Protein AF-A0A962YTR3-F1 (afdb_monomer_lite)

pLDDT: mean 77.52, std 16.04, range [32.72, 98.69]

Foldseek 3Di:
DDDDDDPPPCVLVVVLVVLLVVLLVQLCCVLQAAFPPDDDDPDADEAEDQQPDQLNVLLLVVLLQSLLSNLLSCLSVVHDLVVQLVVQLVVLVVSLVNQVPGHHHHRYPNSSVSSSNSSNNSNVVNVCVHDDVVVVSCVVVVVVVVCLLPPDLVVLLVLLVVLLVVLLVLLLVLLQQQFFDDDAFWKFWAFAKFDFDFFKKKFQAAPDQQAGFAFWKFWKWKFLADDDLVVLLVSLPDAQAQPDDLDPVGTLFIFGLQDPDDQKTATSNPNGQIWGWDPWDWAQDPPRITTGTHSGDTMTIRGRDPSPGHMQKMKIKIKTAGADYQGQWRFRIADDNFSWGWTCHHRRFSWIWTFHAGPNDTDIKTFPDHDDHRDIKMWMWMDNNAKIWIDISSHTRTMAGDPPRKDQPWKDFAVHTDDGGIDNPPVVVVSLQVWTKIKTKTFGADADQAWTWPTWMFGDDPNDGDGTAWTWTDHRQKIKIWHHGSLVVVSFATDIQIQPRLNPPRDGRHIWMWMWTDSRFFIWIQTPNRIGTRRFAASLQSCVSSDHCVRDDPVVSVVSSLVSLLVSLQSSLLSQPDPVSLVVSLVSVVVSLVVCVVVRSHGNHDPVSVVSNVVSNVVSNVVSVVSSVCVVVVNPPPCPDD

Sequence (642 aa):
MTLPAEEVDKSPARIGVGFLGLSLTAILFLTMMPVPEWQWQPEKRFDSCILCTRGAVPDFLENILLFLPLGAALAVRRYRLWSSILFGGLLSLAIEIAQFVVPGRDPSLQDIICNTLGAFIGFGIAHSFLGPPLAQVLGWCCEIWEQWKRPHAILANVLVCVSLLVTTGVFTLTGWLLQPALPPGPYLFAGQELDEGSTPLRIGANGDQDGFFKGVIDEVRIYSRALIPQEILADMTRPVGNGSPSFAPDLVAAYGFDEGGGNQVLDASGHGNSGLLEGAERVAGRFGKALKFDGQGAQVILPQIPALNLRSGFTLEAWIRPEPSASSWPAVIQKERDLYFLYAGADGALVPRGGGTFGGANEGVDAPEPLAYGSWNHLAASYDGSALRMYVNGRLVAHLVRWFQGRIDRMSVDNIQVRPGLIDTRWLTEVLKTGGTIRLSGTAGPTMGDKGPLLDIRNIRNGCADQDIVLLTAHRNDLVLQSFTVASALGLPSPEVRFHGALKGINAGSPLTIALSGMAGARSINVNGATYREPGFSLGRGWSVLVYSQYLPEWLGECLDLAWLVAWTFPVGFWARTRRVLLGAAVLLGGVIWWLPAVGMFAPPPPIQWVAAMLGLVMGIGVRCWMVESIAKGNPVGVVAC

Radius of gyration: 34.06 Å; chains: 1; bounding box: 89×62×96 Å

Secondary structure (DSSP, 8-state):
-PPPP-----HHHHHHHHHHHHHHHHHHHHHHSPPTT----S----B--SS-STTHHHHHHHHHHHHHHHHHHHHHTT--HHHHHHHHHHHHHHHHHHHTTSTT---BHHHHHHHHHHHHHHHHHHHTTTSTTHHHHHHHHHHHHHHHHS--HHHHHHHHHHHHHHHHHHHHHHHHHTSB---SS-EEE----PPP--SPEEES--SSTT---EEEEEEEEEESSPPPHHHHHHHTTS--STTS-TT-TTEEEEE----SSSSEE--TTSS---EEEESPEEEE-SSSEEEEEESSS-EEEE---GGG---S-EEEEEEEEE-----SS-EEEEETTTTEEEES-BTTB---EEEEEETTEEEEEE-SSPPPTTS-EEEEEEE-SSEEEEEETTEEEEEEE-SSSSEEEEEEETTEEE-SEEE-HHHHHHHHHHT--EEEEEEPPP--SS-EEEEEEEEEETTEEEEEEEEEEEETTEEEEEE-BHHHHTT---PPEEETTTTTT--TTSEEEEEEE-TTSSEEEEETTEEEEE----GGGGGGGSS-GGGS-HHHHHHHHHHHHHHHHHHHHHH--SHHHHHHHHHHHHHHHHHHHHTTSSPPPPHHHHHHHHHHHHHHHHHHHHHHHHHHTT--SS-S--

Structure (mmCIF, N/CA/C/O backbone):
data_AF-A0A962YTR3-F1
#
_entry.id   AF-A0A962YTR3-F1
#
loop_
_atom_site.group_PDB
_atom_site.id
_atom_site.type_symbol
_atom_site.label_atom_id
_atom_site.label_alt_id
_atom_site.label_comp_id
_atom_site.label_asym_id
_atom_site.label_entity_id
_atom_site.label_seq_id
_atom_site.pdbx_PDB_ins_code
_atom_site.Cartn_x
_atom_site.Cartn_y
_atom_site.Cartn_z
_atom_site.occupancy
_atom_site.B_iso_or_equiv
_atom_site.auth_seq_id
_atom_site.auth_comp_id
_atom_site.auth_asym_id
_atom_site.auth_atom_id
_atom_site.pdbx_PDB_model_num
ATOM 1 N N . MET A 1 1 ? -51.900 -37.167 48.003 1.00 37.81 1 MET A N 1
ATOM 2 C CA . MET A 1 1 ? -51.855 -36.389 46.748 1.00 37.81 1 MET A CA 1
ATOM 3 C C . MET A 1 1 ? -50.405 -36.271 46.328 1.00 37.81 1 MET A C 1
ATOM 5 O O . MET A 1 1 ? -49.629 -35.673 47.058 1.00 37.81 1 MET A O 1
ATOM 9 N N . THR A 1 2 ? -50.030 -36.892 45.215 1.00 35.69 2 THR A N 1
ATOM 10 C CA . THR A 1 2 ? -48.729 -36.674 44.573 1.00 35.69 2 THR A CA 1
ATOM 11 C C . THR A 1 2 ? -48.746 -35.308 43.899 1.00 35.69 2 THR A C 1
ATOM 13 O O . THR A 1 2 ? -49.581 -35.077 43.025 1.00 35.69 2 THR A O 1
ATOM 16 N N . LEU A 1 3 ? -47.854 -34.405 44.309 1.00 33.97 3 LEU A N 1
ATOM 17 C CA . LEU A 1 3 ? -47.589 -33.188 43.542 1.00 33.97 3 LEU A CA 1
ATOM 18 C C . LEU A 1 3 ? -46.999 -33.588 42.175 1.00 33.97 3 LEU A C 1
ATOM 20 O O . LEU A 1 3 ? -46.247 -34.566 42.119 1.00 33.97 3 LEU A O 1
ATOM 24 N N . PRO A 1 4 ? -47.347 -32.894 41.077 1.00 41.88 4 PRO A N 1
ATOM 25 C CA . PRO A 1 4 ? -46.744 -33.169 39.781 1.00 41.88 4 PRO A CA 1
ATOM 26 C C . PRO A 1 4 ? -45.244 -32.859 39.821 1.00 41.88 4 PRO A C 1
ATOM 28 O O . PRO A 1 4 ? -44.805 -31.951 40.528 1.00 41.88 4 PRO A O 1
ATOM 31 N N . ALA A 1 5 ? -44.470 -33.641 39.067 1.00 39.44 5 ALA A N 1
ATOM 32 C CA . ALA A 1 5 ? -43.031 -33.454 38.942 1.00 39.44 5 ALA A CA 1
ATOM 33 C C . ALA A 1 5 ? -42.696 -32.051 38.415 1.00 39.44 5 ALA A C 1
ATOM 35 O O . ALA A 1 5 ? -43.453 -31.475 37.632 1.00 39.44 5 ALA A O 1
ATOM 36 N N . GLU A 1 6 ? -41.549 -31.541 38.855 1.00 40.09 6 GLU A N 1
ATOM 37 C CA . GLU A 1 6 ? -41.037 -30.203 38.571 1.00 40.09 6 GLU A CA 1
ATOM 38 C C . GLU A 1 6 ? -41.207 -29.795 37.098 1.00 40.09 6 GLU A C 1
ATOM 40 O O . GLU A 1 6 ? -40.679 -30.440 36.185 1.00 40.09 6 GLU A O 1
ATOM 45 N N . GLU A 1 7 ? -41.816 -28.627 36.867 1.00 40.38 7 GLU A N 1
ATOM 46 C CA . GLU A 1 7 ? -41.369 -27.786 35.758 1.00 40.38 7 GLU A CA 1
ATOM 47 C C . GLU A 1 7 ? -39.930 -27.357 36.065 1.00 40.38 7 GLU A C 1
ATOM 49 O O . GLU A 1 7 ? -39.684 -26.289 36.621 1.00 40.38 7 GLU A O 1
ATOM 54 N N . VAL A 1 8 ? -38.970 -28.225 35.727 1.00 43.88 8 VAL A N 1
ATOM 55 C CA . VAL A 1 8 ? -37.540 -27.905 35.752 1.00 43.88 8 VAL A CA 1
ATOM 56 C C . VAL A 1 8 ? -37.364 -26.614 34.969 1.00 43.88 8 VAL A C 1
ATOM 58 O O . VAL A 1 8 ? -37.643 -26.598 33.766 1.00 43.88 8 VAL A O 1
ATOM 61 N N . ASP A 1 9 ? -36.932 -25.544 35.641 1.00 44.84 9 ASP A N 1
ATOM 62 C CA . ASP A 1 9 ? -36.831 -24.229 35.020 1.00 44.84 9 ASP A CA 1
ATOM 63 C C . ASP A 1 9 ? -35.914 -24.304 33.792 1.00 44.84 9 ASP A C 1
ATOM 65 O O . ASP A 1 9 ? -34.698 -24.486 33.879 1.00 44.84 9 ASP A O 1
ATOM 69 N N . LYS A 1 10 ? -36.522 -24.176 32.609 1.00 41.00 10 LYS A N 1
ATOM 70 C CA . LYS A 1 10 ? -35.817 -24.234 31.326 1.00 41.00 10 LYS A CA 1
ATOM 71 C C . LYS A 1 10 ? -35.097 -22.917 31.021 1.00 41.00 10 LYS A C 1
ATOM 73 O O . LYS A 1 10 ? -34.435 -22.844 29.985 1.00 41.00 10 LYS A O 1
ATOM 78 N N . SER A 1 11 ? -35.205 -21.886 31.868 1.00 45.47 11 SER A N 1
ATOM 79 C CA . SER A 1 11 ? -34.578 -20.579 31.648 1.00 45.47 11 SER A CA 1
ATOM 80 C C . SER A 1 11 ? -33.048 -20.645 31.507 1.00 45.47 11 SER A C 1
ATOM 82 O O . SER A 1 11 ? -32.562 -20.138 30.490 1.00 45.47 11 SER A O 1
ATOM 84 N N . PRO A 1 12 ? -32.263 -21.352 32.355 1.00 45.72 12 PRO A N 1
ATOM 85 C CA . PRO A 1 12 ? -30.803 -21.372 32.223 1.00 45.72 12 PRO A CA 1
ATOM 86 C C . PRO A 1 12 ? -30.376 -22.172 30.988 1.00 45.72 12 PRO A C 1
ATOM 88 O O . PRO A 1 12 ? -29.465 -21.783 30.260 1.00 45.72 12 PRO A O 1
ATOM 91 N N . ALA A 1 13 ? -31.101 -23.256 30.687 1.00 49.91 13 ALA A N 1
ATOM 92 C CA . ALA A 1 13 ? -30.879 -24.064 29.495 1.00 49.91 13 ALA A CA 1
ATOM 93 C C . ALA A 1 13 ? -31.161 -23.280 28.200 1.00 49.91 13 ALA A C 1
ATOM 95 O O . ALA A 1 13 ? -30.403 -23.422 27.240 1.00 49.91 13 ALA A O 1
ATOM 96 N N . ARG A 1 14 ? -32.212 -22.443 28.173 1.00 53.38 14 ARG A N 1
ATOM 97 C CA . ARG A 1 14 ? -32.563 -21.562 27.043 1.00 53.38 14 ARG A CA 1
ATOM 98 C C . ARG A 1 14 ? -31.562 -20.420 26.873 1.00 53.38 14 ARG A C 1
ATOM 100 O O . ARG A 1 14 ? -31.096 -20.210 25.757 1.00 53.38 14 ARG A O 1
ATOM 107 N N . ILE A 1 15 ? -31.175 -19.747 27.960 1.00 54.12 15 ILE A N 1
ATOM 108 C CA . ILE A 1 15 ? -30.133 -18.704 27.945 1.00 54.12 15 ILE A CA 1
ATOM 109 C C . ILE A 1 15 ? -28.808 -19.295 27.442 1.00 54.12 15 ILE A C 1
ATOM 111 O O . ILE A 1 15 ? -28.182 -18.727 26.553 1.00 54.12 15 ILE A O 1
ATOM 115 N N . GLY A 1 16 ? -28.431 -20.489 27.911 1.00 59.75 16 GLY A N 1
ATOM 116 C CA . GLY A 1 16 ? -27.244 -21.204 27.442 1.00 59.75 16 GLY A CA 1
ATOM 117 C C . GLY A 1 16 ? -27.311 -21.687 25.985 1.00 59.75 16 GLY A C 1
ATOM 118 O O . GLY A 1 16 ? -26.261 -21.842 25.372 1.00 59.75 16 GLY A O 1
ATOM 119 N N . VAL A 1 17 ? -28.497 -21.935 25.402 1.00 69.25 17 VAL A N 1
ATOM 120 C CA . VAL A 1 17 ? -28.626 -22.147 23.938 1.00 69.25 17 VAL A CA 1
ATOM 121 C C . VAL A 1 17 ? -28.392 -20.831 23.200 1.00 69.25 17 VAL A C 1
ATOM 123 O O . VAL A 1 17 ? -27.586 -20.797 22.276 1.00 69.25 17 VAL A O 1
ATOM 126 N N . GLY A 1 18 ? -29.074 -19.755 23.609 1.00 68.44 18 GLY A N 1
ATOM 127 C CA . GLY A 1 18 ? -28.977 -18.452 22.948 1.00 68.44 18 GLY A CA 1
ATOM 128 C C . GLY A 1 18 ? -27.558 -17.886 22.974 1.00 68.44 18 GLY A C 1
ATOM 129 O O . GLY A 1 18 ? -27.052 -17.460 21.941 1.00 68.44 18 GLY A O 1
ATOM 130 N N . PHE A 1 19 ? -26.887 -17.953 24.125 1.00 74.19 19 PHE A N 1
ATOM 131 C CA . PHE A 1 19 ? -25.512 -17.481 24.275 1.00 74.19 19 PHE A CA 1
ATOM 132 C C . PHE A 1 19 ? -24.525 -18.309 23.440 1.00 74.19 19 PHE A C 1
ATOM 134 O O . PHE A 1 19 ? -23.753 -17.728 22.686 1.00 74.19 19 PHE A O 1
ATOM 141 N N . LEU A 1 20 ? -24.619 -19.647 23.468 1.00 79.38 20 LEU A N 1
ATOM 142 C CA . LEU A 1 20 ? -23.790 -20.514 22.619 1.00 79.38 20 LEU A CA 1
ATOM 143 C C . LEU A 1 20 ? -24.013 -20.234 21.123 1.00 79.38 20 LEU A C 1
ATOM 145 O O . LEU A 1 20 ? -23.050 -20.132 20.370 1.00 79.38 20 LEU A O 1
ATOM 149 N N . GLY A 1 21 ? -25.270 -20.075 20.700 1.00 81.56 21 GLY A N 1
ATOM 150 C CA . GLY A 1 21 ? -25.619 -19.745 19.317 1.00 81.56 21 GLY A CA 1
ATOM 151 C C . GLY A 1 21 ? -25.071 -18.386 18.878 1.00 81.56 21 GLY A C 1
ATOM 152 O O . GLY A 1 21 ? -24.515 -18.282 17.786 1.00 81.56 21 GLY A O 1
ATOM 153 N N . LEU A 1 22 ? -25.155 -17.364 19.736 1.00 81.75 22 LEU A N 1
ATOM 154 C CA . LEU A 1 22 ? -24.576 -16.041 19.484 1.00 81.75 22 LEU A CA 1
ATOM 155 C C . LEU A 1 22 ? -23.046 -16.095 19.387 1.00 81.75 22 LEU A C 1
ATOM 157 O O . LEU A 1 22 ? -22.495 -15.546 18.438 1.00 81.75 22 LEU A O 1
ATOM 161 N N . SER A 1 23 ? -22.364 -16.791 20.305 1.00 85.38 23 SER A N 1
ATOM 162 C CA . SER A 1 23 ? -20.904 -16.957 20.251 1.00 85.38 23 SER A CA 1
ATOM 163 C C . SER A 1 23 ? -20.460 -17.670 18.974 1.00 85.38 23 SER A C 1
ATOM 165 O O . SER A 1 23 ? -19.571 -17.178 18.288 1.00 85.38 23 SER A O 1
ATOM 167 N N . LEU A 1 24 ? -21.109 -18.780 18.605 1.00 90.25 24 LEU A N 1
ATOM 168 C CA . LEU A 1 24 ? -20.811 -19.502 17.363 1.00 90.25 24 LEU A CA 1
ATOM 169 C C . LEU A 1 24 ? -21.078 -18.646 16.117 1.00 90.25 24 LEU A C 1
ATOM 171 O O . LEU A 1 24 ? -20.274 -18.657 15.190 1.00 90.25 24 LEU A O 1
ATOM 175 N N . THR A 1 25 ? -22.170 -17.876 16.104 1.00 88.06 25 THR A N 1
ATOM 176 C CA . THR A 1 25 ? -22.498 -16.976 14.986 1.00 88.06 25 THR A CA 1
ATOM 177 C C . THR A 1 25 ? -21.455 -15.868 14.846 1.00 88.06 25 THR A C 1
ATOM 179 O O . THR A 1 25 ? -21.009 -15.602 13.735 1.00 88.06 25 THR A O 1
ATOM 182 N N . ALA A 1 26 ? -21.028 -15.255 15.955 1.00 83.00 26 ALA A N 1
ATOM 183 C CA . ALA A 1 26 ? -19.997 -14.220 15.952 1.00 83.00 26 ALA A CA 1
ATOM 184 C C . ALA A 1 26 ? -18.634 -14.767 15.497 1.00 83.00 26 ALA A C 1
ATOM 186 O O . ALA A 1 26 ? -18.006 -14.162 14.633 1.00 83.00 26 ALA A O 1
ATOM 187 N N . ILE A 1 27 ? -18.220 -15.934 16.011 1.00 90.69 27 ILE A N 1
ATOM 188 C CA . ILE A 1 27 ? -16.992 -16.628 15.594 1.00 90.69 27 ILE A CA 1
ATOM 189 C C . ILE A 1 27 ? -17.014 -16.891 14.087 1.00 90.69 27 ILE A C 1
ATOM 191 O O . ILE A 1 27 ? -16.108 -16.455 13.380 1.00 90.69 27 ILE A O 1
ATOM 195 N N . LEU A 1 28 ? -18.055 -17.557 13.577 1.00 89.00 28 LEU A N 1
ATOM 196 C CA . LEU A 1 28 ? -18.148 -17.898 12.156 1.00 89.00 28 LEU A CA 1
ATOM 197 C C . LEU A 1 28 ? -18.222 -16.647 11.275 1.00 89.00 28 LEU A C 1
ATOM 199 O O . LEU A 1 28 ? -17.555 -16.592 10.250 1.00 89.00 28 LEU A O 1
ATOM 203 N N . PHE A 1 29 ? -18.976 -15.621 11.674 1.00 84.50 29 PHE A N 1
ATOM 204 C CA . PHE A 1 29 ? -19.060 -14.376 10.913 1.00 84.50 29 PHE A CA 1
ATOM 205 C C . PHE A 1 29 ? -17.701 -13.665 10.830 1.00 84.50 29 PHE A C 1
ATOM 207 O O . PHE A 1 29 ? -17.254 -13.331 9.737 1.00 84.50 29 PHE A O 1
ATOM 214 N N . LEU A 1 30 ? -17.009 -13.481 11.958 1.00 81.44 30 LEU A N 1
ATOM 215 C CA . LEU A 1 30 ? -15.747 -12.735 12.005 1.00 81.44 30 LEU A CA 1
ATOM 216 C C . LEU A 1 30 ? -14.571 -13.492 11.363 1.00 81.44 30 LEU A C 1
ATOM 218 O O . LEU A 1 30 ? -13.703 -12.852 10.768 1.00 81.44 30 LEU A O 1
ATOM 222 N N . THR A 1 31 ? -14.557 -14.829 11.421 1.00 83.88 31 THR A N 1
ATOM 223 C CA . THR A 1 31 ? -13.484 -15.667 10.840 1.00 83.88 31 THR A CA 1
ATOM 224 C C . THR A 1 31 ? -13.706 -16.044 9.373 1.00 83.88 31 THR A C 1
ATOM 226 O O . THR A 1 31 ? -12.725 -16.216 8.649 1.00 83.88 31 THR A O 1
ATOM 229 N N . MET A 1 32 ? -14.960 -16.163 8.909 1.00 83.50 32 MET A N 1
ATOM 230 C CA . MET A 1 32 ? -15.294 -16.576 7.532 1.00 83.50 32 MET A CA 1
ATOM 231 C C . MET A 1 32 ? -15.623 -15.411 6.589 1.00 83.50 32 MET A C 1
ATOM 233 O O . MET A 1 32 ? -15.765 -15.637 5.388 1.00 83.50 32 MET A O 1
ATOM 237 N N . MET A 1 33 ? -15.778 -14.175 7.081 1.00 79.31 33 MET A N 1
ATOM 238 C CA . MET A 1 33 ? -16.035 -13.027 6.204 1.00 79.31 33 MET A CA 1
ATOM 239 C C . MET A 1 33 ? -14.815 -12.776 5.292 1.00 79.31 33 MET A C 1
ATOM 241 O O . MET A 1 33 ? -13.718 -12.558 5.821 1.00 79.31 33 MET A O 1
ATOM 245 N N . PRO A 1 34 ? -14.969 -12.816 3.952 1.00 66.81 34 PRO A N 1
ATOM 246 C CA . PRO A 1 34 ? -13.857 -12.649 3.019 1.00 66.81 34 PRO A CA 1
ATOM 247 C C . PRO A 1 34 ? -13.349 -11.204 3.006 1.00 66.81 34 PRO A C 1
ATOM 249 O O . PRO A 1 34 ? -14.131 -10.265 3.175 1.00 66.81 34 PRO A O 1
ATOM 252 N N . VAL A 1 35 ? -12.049 -11.026 2.765 1.00 58.12 35 VAL A N 1
ATOM 253 C CA . VAL A 1 35 ? -11.423 -9.699 2.645 1.00 58.12 35 VAL A CA 1
ATOM 254 C C . VAL A 1 35 ? -11.396 -9.294 1.161 1.00 58.12 35 VAL A C 1
ATOM 256 O O . VAL A 1 35 ? -10.758 -9.995 0.375 1.00 58.12 35 VAL A O 1
ATOM 259 N N . PRO A 1 36 ? -12.070 -8.200 0.741 1.00 47.56 36 PRO A N 1
ATOM 260 C CA . PRO A 1 36 ? -12.259 -7.892 -0.685 1.00 47.56 36 PRO A CA 1
ATOM 261 C C . PRO A 1 36 ? -10.988 -7.528 -1.462 1.00 47.56 36 PRO A C 1
ATOM 263 O O . PRO A 1 36 ? -10.948 -7.718 -2.672 1.00 47.56 36 PRO A O 1
ATOM 266 N N . GLU A 1 37 ? -9.972 -6.991 -0.782 1.00 46.28 37 GLU A N 1
ATOM 267 C CA . GLU A 1 37 ? -8.795 -6.367 -1.412 1.00 46.28 37 GLU A CA 1
ATOM 268 C C . GLU A 1 37 ? -7.773 -7.384 -1.970 1.00 46.28 37 GLU A C 1
ATOM 270 O O . GLU A 1 37 ? -6.836 -6.997 -2.665 1.00 46.28 37 GLU A O 1
ATOM 275 N N . TRP A 1 38 ? -7.956 -8.687 -1.720 1.00 42.41 38 TRP A N 1
ATOM 276 C CA . TRP A 1 38 ? -7.088 -9.741 -2.253 1.00 42.41 38 TRP A CA 1
ATOM 277 C C . TRP A 1 38 ? -7.702 -10.422 -3.477 1.00 42.41 38 TRP A C 1
ATOM 279 O O . TRP A 1 38 ? -8.594 -11.268 -3.364 1.00 42.41 38 TRP A O 1
ATOM 289 N N . GLN A 1 39 ? -7.148 -10.120 -4.656 1.00 40.06 39 GLN A N 1
ATOM 290 C CA . GLN A 1 39 ? -7.299 -11.001 -5.813 1.00 40.06 39 GLN A CA 1
ATOM 291 C C . GLN A 1 39 ? -6.725 -12.394 -5.504 1.00 40.06 39 GLN A C 1
ATOM 293 O O . GLN A 1 39 ? -5.865 -12.571 -4.641 1.00 40.06 39 GLN A O 1
ATOM 298 N N . TRP A 1 40 ? -7.263 -13.394 -6.198 1.00 37.56 40 TRP A N 1
ATOM 299 C CA . TRP A 1 40 ? -7.098 -14.818 -5.909 1.00 37.56 40 TRP A CA 1
ATOM 300 C C . TRP A 1 40 ? -5.616 -15.246 -5.874 1.00 37.56 40 TRP A C 1
ATOM 302 O O . TRP A 1 40 ? -4.985 -15.372 -6.922 1.00 37.56 40 TRP A O 1
ATOM 312 N N . GLN A 1 41 ? -5.059 -15.488 -4.679 1.00 42.97 41 GLN A N 1
ATOM 313 C CA . GLN A 1 41 ? -3.726 -16.085 -4.542 1.00 42.97 41 GLN A CA 1
ATOM 314 C C . GLN A 1 41 ? -3.761 -17.539 -5.056 1.00 42.97 41 GLN A C 1
ATOM 316 O O . GLN A 1 41 ? -4.565 -18.323 -4.545 1.00 42.97 41 GLN A O 1
ATOM 321 N N . PRO A 1 42 ? -2.898 -17.938 -6.009 1.00 41.94 42 PRO A N 1
ATOM 322 C CA . PRO A 1 42 ? -2.940 -19.285 -6.581 1.00 41.94 42 PRO A CA 1
ATOM 323 C C . PRO A 1 42 ? -2.420 -20.400 -5.655 1.00 41.94 42 PRO A C 1
ATOM 325 O O . PRO A 1 42 ? -2.735 -21.564 -5.891 1.00 41.94 42 PRO A O 1
ATOM 328 N N . GLU A 1 43 ? -1.673 -20.076 -4.593 1.00 54.03 43 GLU A N 1
ATOM 329 C CA . GLU A 1 43 ? -1.215 -21.034 -3.576 1.00 54.03 43 GLU A CA 1
ATOM 330 C C . GLU A 1 43 ? -1.341 -20.451 -2.162 1.00 54.03 43 GLU A C 1
ATOM 332 O O . GLU A 1 43 ? -0.516 -19.636 -1.752 1.00 54.03 43 GLU A O 1
ATOM 337 N N . LYS A 1 44 ? -2.312 -20.924 -1.372 1.00 62.50 44 LYS A N 1
ATOM 338 C CA . LYS A 1 44 ? -2.334 -20.659 0.075 1.00 62.50 44 LYS A CA 1
ATOM 339 C C . LYS A 1 44 ? -1.491 -21.672 0.833 1.00 62.50 44 LYS A C 1
ATOM 341 O O . LYS A 1 44 ? -1.546 -22.870 0.550 1.00 62.50 44 LYS A O 1
ATOM 346 N N . ARG A 1 45 ? -0.761 -21.207 1.845 1.00 69.56 45 ARG A N 1
ATOM 347 C CA . ARG A 1 45 ? 0.068 -22.043 2.724 1.00 69.56 45 ARG A CA 1
ATOM 348 C C . ARG A 1 45 ? -0.430 -21.931 4.160 1.00 69.56 45 ARG A C 1
ATOM 350 O O . ARG A 1 45 ? -0.894 -20.877 4.568 1.00 69.56 45 ARG A O 1
ATOM 357 N N . PHE A 1 46 ? -0.343 -23.032 4.900 1.00 73.88 46 PHE A N 1
ATOM 358 C CA . PHE A 1 46 ? -0.653 -23.054 6.328 1.00 73.88 46 PHE A CA 1
ATOM 359 C C . PHE A 1 46 ? 0.517 -22.457 7.109 1.00 73.88 46 PHE A C 1
ATOM 361 O O . PHE A 1 46 ? 1.632 -22.977 7.000 1.00 73.88 46 PHE A O 1
ATOM 368 N N . ASP A 1 47 ? 0.288 -21.395 7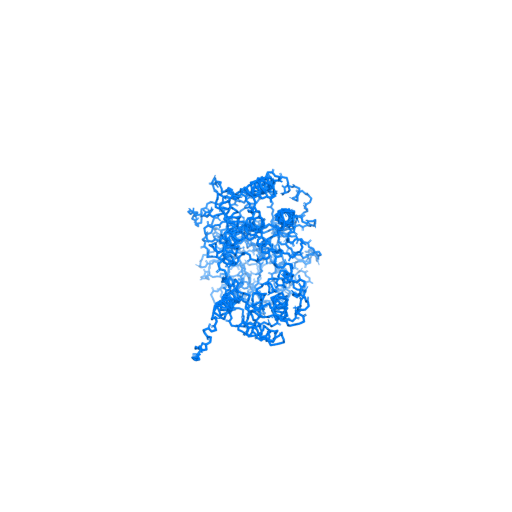.882 1.00 71.12 47 ASP A N 1
ATOM 369 C CA . ASP A 1 47 ? 1.352 -20.815 8.700 1.00 71.12 47 ASP A CA 1
ATOM 370 C C . ASP A 1 47 ? 1.547 -21.620 9.995 1.00 71.12 47 ASP A C 1
ATOM 372 O O . ASP A 1 47 ? 0.616 -21.887 10.751 1.00 71.12 47 ASP A O 1
ATOM 376 N N . SER A 1 48 ? 2.790 -22.029 10.245 1.00 75.44 48 SER A N 1
ATOM 377 C CA . SER A 1 48 ? 3.212 -22.760 11.450 1.00 75.44 48 SER A CA 1
ATOM 378 C C . SER A 1 48 ? 3.872 -21.868 12.509 1.00 75.44 48 SER A C 1
ATOM 380 O O . SER A 1 48 ? 4.226 -22.343 13.590 1.00 75.44 48 SER A O 1
ATOM 382 N N . CYS A 1 49 ? 4.080 -20.590 12.198 1.00 71.38 49 CYS A N 1
ATOM 383 C CA . CYS A 1 49 ? 4.661 -19.600 13.090 1.00 71.38 49 CYS A CA 1
ATOM 384 C C . CYS A 1 49 ? 3.667 -19.193 14.200 1.00 71.38 49 CYS A C 1
ATOM 386 O O . CYS A 1 49 ? 2.468 -19.118 13.968 1.00 71.38 49 CYS A O 1
ATOM 388 N N . ILE A 1 50 ? 4.166 -18.950 15.423 1.00 65.94 50 ILE A N 1
ATOM 389 C CA . ILE A 1 50 ? 3.325 -18.651 16.608 1.00 65.94 50 ILE A CA 1
ATOM 390 C C . ILE A 1 50 ? 3.508 -17.208 17.132 1.00 65.94 50 ILE A C 1
ATOM 392 O O . ILE A 1 50 ? 2.637 -16.716 17.839 1.00 65.94 50 ILE A O 1
ATOM 396 N N . LEU A 1 51 ? 4.643 -16.543 16.845 1.00 62.56 51 LEU A N 1
ATOM 397 C CA . LEU A 1 51 ? 4.971 -15.172 17.313 1.00 62.56 51 LEU A CA 1
ATOM 398 C C . LEU A 1 51 ? 5.996 -14.418 16.422 1.00 62.56 51 LEU A C 1
ATOM 400 O O . LEU A 1 51 ? 6.606 -13.437 16.842 1.00 62.56 51 LEU A O 1
ATOM 404 N N . CYS A 1 52 ? 6.253 -14.904 15.212 1.00 55.59 52 CYS A N 1
ATOM 405 C CA . CYS A 1 52 ? 7.319 -14.444 14.304 1.00 55.59 52 CYS A CA 1
ATOM 406 C C . CYS A 1 52 ? 6.808 -13.594 13.122 1.00 55.59 52 CYS A C 1
ATOM 408 O O . CYS A 1 52 ? 7.619 -12.997 12.414 1.00 55.59 52 CYS A O 1
ATOM 410 N N . THR A 1 53 ? 5.492 -13.505 12.918 1.00 51.94 53 THR A N 1
ATOM 411 C CA . THR A 1 53 ? 4.853 -12.611 11.945 1.00 51.94 53 THR A CA 1
ATOM 412 C C . THR A 1 53 ? 4.596 -11.229 12.552 1.00 51.94 53 THR A C 1
ATOM 414 O O . THR A 1 53 ? 4.425 -11.048 13.761 1.00 51.94 53 THR A O 1
ATOM 417 N N . ARG A 1 54 ? 4.587 -10.202 11.701 1.00 49.62 54 ARG A N 1
ATOM 418 C CA . ARG A 1 54 ? 4.288 -8.827 12.111 1.00 49.62 54 ARG A CA 1
ATOM 419 C C . ARG A 1 54 ? 2.775 -8.674 12.280 1.00 49.62 54 ARG A C 1
ATOM 421 O O . ARG A 1 54 ? 2.062 -8.763 11.293 1.00 49.62 54 ARG A O 1
ATOM 428 N N . GLY A 1 55 ? 2.322 -8.412 13.506 1.00 57.44 55 GLY A N 1
ATOM 429 C CA . GLY A 1 55 ? 0.896 -8.447 13.874 1.00 57.44 55 GLY A CA 1
ATOM 430 C C . GLY A 1 55 ? 0.523 -9.628 14.780 1.00 57.44 55 GLY A C 1
ATOM 431 O O . GLY A 1 55 ? -0.558 -9.625 15.359 1.00 57.44 55 GLY A O 1
ATOM 432 N N . ALA A 1 56 ? 1.453 -10.562 15.031 1.00 63.78 56 ALA A N 1
ATOM 433 C CA . ALA A 1 56 ? 1.170 -11.767 15.809 1.00 63.78 56 ALA A CA 1
ATOM 434 C C . ALA A 1 56 ? 0.598 -11.508 17.217 1.00 63.78 56 ALA A C 1
ATOM 436 O O . ALA A 1 56 ? -0.216 -12.292 17.684 1.00 63.78 56 ALA A O 1
ATOM 437 N N . VAL A 1 57 ? 0.993 -10.434 17.916 1.00 69.19 57 VAL A N 1
ATOM 438 C CA . VAL A 1 57 ? 0.476 -10.142 19.272 1.00 69.19 57 VAL A CA 1
ATOM 439 C C . VAL A 1 57 ? -1.002 -9.705 19.253 1.00 69.19 57 VAL A C 1
ATOM 441 O O . VAL A 1 57 ? -1.770 -10.251 20.047 1.00 69.19 57 VAL A O 1
ATOM 444 N N . PRO A 1 58 ? -1.434 -8.777 18.376 1.00 66.88 58 PRO A N 1
ATOM 445 C CA . PRO A 1 58 ? -2.849 -8.555 18.066 1.00 66.88 58 PRO A CA 1
ATOM 446 C C . PRO A 1 58 ? -3.602 -9.838 17.729 1.00 66.88 58 PRO A C 1
ATOM 448 O O . PRO A 1 58 ? -4.511 -10.196 18.472 1.00 66.88 58 PRO A O 1
ATOM 451 N N . ASP A 1 59 ? -3.163 -10.582 16.712 1.00 69.38 59 ASP A N 1
ATOM 452 C CA . ASP A 1 59 ? -3.861 -11.782 16.228 1.00 69.38 59 ASP A CA 1
ATOM 453 C C . ASP A 1 59 ? -3.997 -12.848 17.337 1.00 69.38 59 ASP A C 1
ATOM 455 O O . ASP A 1 59 ? -5.022 -13.521 17.469 1.00 69.38 59 ASP A O 1
ATOM 459 N N . PHE A 1 60 ? -2.986 -12.962 18.206 1.00 79.75 60 PHE A N 1
ATOM 460 C CA . PHE A 1 60 ? -2.994 -13.816 19.398 1.00 79.75 60 PHE A CA 1
ATOM 461 C C . PHE A 1 60 ? -4.069 -13.392 20.415 1.00 79.75 60 PHE A C 1
ATOM 463 O O . PHE A 1 60 ? -4.788 -14.234 20.958 1.00 79.75 60 PHE A O 1
ATOM 470 N N . LEU A 1 61 ? -4.202 -12.088 20.681 1.00 81.50 61 LEU A N 1
ATOM 471 C CA . LEU A 1 61 ? -5.190 -11.547 21.620 1.00 81.50 61 LEU A CA 1
ATOM 472 C C . LEU A 1 61 ? -6.614 -11.555 21.046 1.00 81.50 61 LEU A C 1
ATOM 474 O O . LEU A 1 61 ? -7.546 -11.905 21.774 1.00 81.50 61 LEU A O 1
ATOM 478 N N . GLU A 1 62 ? -6.789 -11.208 19.768 1.00 77.69 62 GLU A N 1
ATOM 479 C CA . GLU A 1 62 ? -8.078 -11.213 19.066 1.00 77.69 62 GLU A CA 1
ATOM 480 C C . GLU A 1 62 ? -8.720 -12.604 19.119 1.00 77.69 62 GLU A C 1
ATOM 482 O O . GLU A 1 62 ? -9.849 -12.745 19.596 1.00 77.69 62 GLU A O 1
ATOM 487 N N . ASN A 1 63 ? -7.972 -13.642 18.741 1.00 85.31 63 ASN A N 1
ATOM 488 C CA . ASN A 1 63 ? -8.430 -15.032 18.757 1.00 85.31 63 ASN A CA 1
ATOM 489 C C . ASN A 1 63 ? -8.794 -15.526 20.179 1.00 85.31 63 ASN A C 1
ATOM 491 O O . ASN A 1 63 ? -9.852 -16.129 20.397 1.00 85.31 63 ASN A O 1
ATOM 495 N N . ILE A 1 64 ? -7.990 -15.189 21.199 1.00 90.81 64 ILE A N 1
ATOM 496 C CA . ILE A 1 64 ? -8.327 -15.495 22.604 1.00 90.81 64 ILE A CA 1
ATOM 497 C C . ILE A 1 64 ? -9.650 -14.832 23.013 1.00 90.81 64 ILE A C 1
ATOM 499 O O . ILE A 1 64 ? -10.517 -15.491 23.595 1.00 90.81 64 ILE A O 1
ATOM 503 N N . LEU A 1 65 ? -9.821 -13.539 22.721 1.00 88.75 65 LEU A N 1
ATOM 504 C CA . LEU A 1 65 ? -11.026 -12.784 23.075 1.00 88.75 65 LEU A CA 1
ATOM 505 C C . LEU A 1 65 ? -12.263 -13.280 22.315 1.00 88.75 65 LEU A C 1
ATOM 507 O O . LEU A 1 65 ? -13.351 -13.326 22.892 1.00 88.75 65 LEU A O 1
ATOM 511 N N . LEU A 1 66 ? -12.099 -13.700 21.060 1.00 89.19 66 LEU A N 1
ATOM 512 C CA . LEU A 1 66 ? -13.164 -14.202 20.198 1.00 89.19 66 LEU A CA 1
ATOM 513 C C . LEU A 1 66 ? -13.736 -15.547 20.683 1.00 89.19 66 LEU A C 1
ATOM 515 O O . LEU A 1 66 ? -14.953 -15.748 20.654 1.00 89.19 66 LEU A O 1
ATOM 519 N N . PHE A 1 67 ? -12.890 -16.451 21.187 1.00 94.25 67 PHE A N 1
ATOM 520 C CA . PHE A 1 67 ? -13.318 -17.763 21.696 1.00 94.25 67 PHE A CA 1
ATOM 521 C C . PHE A 1 67 ? -13.651 -17.791 23.198 1.00 94.25 67 PHE A C 1
ATOM 523 O O 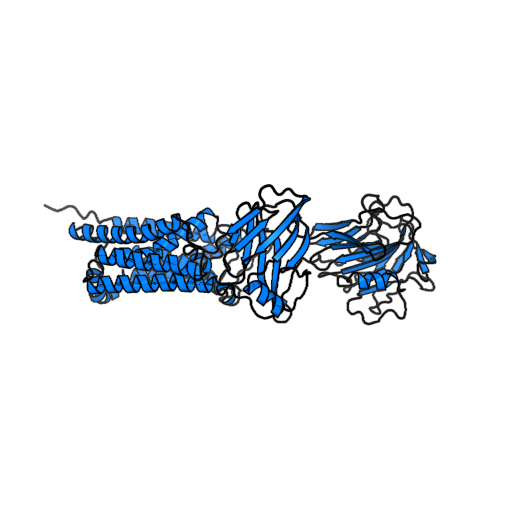. PHE A 1 67 ? -14.274 -18.748 23.675 1.00 94.25 67 PHE A O 1
ATOM 530 N N . LEU A 1 68 ? -13.322 -16.740 23.957 1.00 93.25 68 LEU A N 1
ATOM 531 C CA . LEU A 1 68 ? -13.672 -16.621 25.378 1.00 93.25 68 LEU A CA 1
ATOM 532 C C . LEU A 1 68 ? -15.199 -16.735 25.631 1.00 93.25 68 LEU A C 1
ATOM 534 O O . LEU A 1 68 ? -15.593 -17.536 26.488 1.00 93.25 68 LEU A O 1
ATOM 538 N N . PRO A 1 69 ? -16.096 -16.066 24.872 1.00 89.50 69 PRO A N 1
ATOM 539 C CA . PRO A 1 69 ? -17.543 -16.272 24.983 1.00 89.50 69 PRO A CA 1
ATOM 540 C C . PRO A 1 69 ? -17.990 -17.720 24.739 1.00 89.50 69 PRO A C 1
ATOM 542 O O . PRO A 1 69 ? -18.862 -18.214 25.452 1.00 89.50 69 PRO A O 1
ATOM 545 N N . LEU A 1 70 ? -17.368 -18.431 23.788 1.00 93.12 70 LEU A N 1
ATOM 546 C CA . LEU A 1 70 ? -17.688 -19.833 23.499 1.00 93.12 70 LEU A CA 1
ATOM 547 C C . LEU A 1 70 ? -17.340 -20.740 24.685 1.00 93.12 70 LEU A C 1
ATOM 549 O O . LEU A 1 70 ? -18.177 -21.534 25.120 1.00 93.12 70 LEU A O 1
ATOM 553 N N . GLY A 1 71 ? -16.136 -20.591 25.245 1.00 89.00 71 GLY A N 1
ATOM 554 C CA . GLY A 1 71 ? -15.729 -21.310 26.453 1.00 89.00 71 GLY A CA 1
ATOM 555 C C . GLY A 1 71 ? -16.705 -21.085 27.611 1.00 89.00 71 GLY A C 1
ATOM 556 O O . GLY A 1 71 ? -17.146 -22.039 28.261 1.00 89.00 71 GLY A O 1
ATOM 557 N N . ALA A 1 72 ? -17.114 -19.829 27.809 1.00 83.75 72 ALA A N 1
ATOM 558 C CA . ALA A 1 72 ? -18.083 -19.455 28.829 1.00 83.75 72 ALA A CA 1
ATOM 559 C C . ALA A 1 72 ? -19.470 -20.079 28.584 1.00 83.75 72 ALA A C 1
ATOM 561 O O . ALA A 1 72 ? -20.073 -20.637 29.503 1.00 83.75 72 ALA A O 1
ATOM 562 N N . ALA A 1 73 ? -19.965 -20.062 27.344 1.00 82.12 73 ALA A N 1
ATOM 563 C CA . ALA A 1 73 ? -21.246 -20.662 26.978 1.00 82.12 73 ALA A CA 1
ATOM 564 C C . ALA A 1 73 ? -21.265 -22.187 27.193 1.00 82.12 73 ALA A C 1
ATOM 566 O O . ALA A 1 73 ? -22.258 -22.740 27.676 1.00 82.12 73 ALA A O 1
ATOM 567 N N . LEU A 1 74 ? -20.159 -22.877 26.899 1.00 85.31 74 LEU A N 1
ATOM 568 C CA . LEU A 1 74 ? -20.023 -24.317 27.134 1.00 85.31 74 LEU A CA 1
ATOM 569 C C . LEU A 1 74 ? -20.002 -24.659 28.637 1.00 85.31 74 LEU A C 1
ATOM 571 O O . LEU A 1 74 ? -20.615 -25.649 29.047 1.00 85.31 74 LEU A O 1
ATOM 575 N N . ALA A 1 75 ? -19.387 -23.816 29.473 1.00 80.44 75 ALA A N 1
ATOM 576 C CA . ALA A 1 75 ? -19.451 -23.949 30.931 1.00 80.44 75 ALA A CA 1
ATOM 577 C C . ALA A 1 75 ? -20.875 -23.736 31.479 1.00 80.44 75 ALA A C 1
ATOM 579 O O . ALA A 1 75 ? -21.340 -24.551 32.275 1.00 80.44 75 ALA A O 1
ATOM 580 N N . VAL A 1 76 ? -21.608 -22.720 30.996 1.00 73.62 76 VAL A N 1
ATOM 581 C CA . VAL A 1 76 ? -23.031 -22.478 31.340 1.00 73.62 76 VAL A CA 1
ATOM 582 C C . VAL A 1 76 ? -23.907 -23.690 31.007 1.00 73.62 76 VAL A C 1
ATOM 584 O O . VAL A 1 76 ? -24.831 -24.022 31.748 1.00 73.62 76 VAL A O 1
ATOM 587 N N . ARG A 1 77 ? -23.587 -24.415 29.929 1.00 77.75 77 ARG A N 1
ATOM 588 C CA . ARG A 1 77 ? -24.261 -25.668 29.550 1.00 77.75 77 ARG A CA 1
ATOM 589 C C . ARG A 1 77 ? -23.770 -26.917 30.300 1.00 77.75 77 ARG A C 1
ATOM 591 O O . ARG A 1 77 ? -24.227 -28.014 29.988 1.00 77.75 77 ARG A O 1
ATOM 598 N N . ARG A 1 78 ? -22.882 -26.766 31.291 1.00 75.75 78 ARG A N 1
ATOM 599 C CA . ARG A 1 78 ? -22.288 -27.842 32.108 1.00 75.75 78 ARG A CA 1
ATOM 600 C C . ARG A 1 78 ? -21.543 -28.918 31.294 1.00 75.75 78 ARG A C 1
ATOM 602 O O . ARG A 1 78 ? -21.471 -30.075 31.713 1.00 75.75 78 ARG A O 1
ATOM 609 N N . TYR A 1 79 ? -20.940 -28.550 30.157 1.00 80.12 79 TYR A N 1
ATOM 610 C CA . TYR A 1 79 ? -19.963 -29.422 29.491 1.00 80.12 79 TYR A CA 1
ATOM 611 C C . TYR A 1 79 ? -18.704 -29.596 30.361 1.00 80.12 79 TYR A C 1
ATOM 613 O O . TYR A 1 79 ? -18.397 -28.770 31.220 1.00 80.12 79 TYR A O 1
ATOM 621 N N . ARG A 1 80 ? -17.964 -30.694 30.161 1.00 83.50 80 ARG A N 1
ATOM 622 C CA . ARG A 1 80 ? -16.704 -30.957 30.878 1.00 83.50 80 ARG A CA 1
ATOM 623 C C . ARG A 1 80 ? -15.570 -30.129 30.274 1.00 83.50 80 ARG A C 1
ATOM 625 O O . ARG A 1 80 ? -15.493 -30.043 29.054 1.00 83.50 80 ARG A O 1
ATOM 632 N N . LEU A 1 81 ? -14.647 -29.634 31.106 1.00 82.38 81 LEU A N 1
ATOM 633 C CA . LEU A 1 81 ? -13.480 -28.828 30.700 1.00 82.38 81 LEU A CA 1
ATOM 634 C C . LEU A 1 81 ? -12.795 -29.359 29.429 1.00 82.38 81 LEU A C 1
ATOM 636 O O . LEU A 1 81 ? -12.745 -28.666 28.420 1.00 82.38 81 LEU A O 1
ATOM 640 N N . TRP A 1 82 ? -12.341 -30.614 29.452 1.00 86.81 82 TRP A N 1
ATOM 641 C CA . TRP A 1 82 ? -11.653 -31.238 28.317 1.00 86.81 82 TRP A CA 1
ATOM 642 C C . TRP A 1 82 ? -12.524 -31.370 27.064 1.00 86.81 82 TRP A C 1
ATOM 644 O O . TRP A 1 82 ? -12.010 -31.248 25.958 1.00 86.81 82 TRP A O 1
ATOM 654 N N . SER A 1 83 ? -13.838 -31.560 27.214 1.00 87.38 83 SER A N 1
ATOM 655 C CA . SER A 1 83 ? -14.776 -31.552 26.086 1.00 87.38 83 SER A CA 1
ATOM 656 C C . SER A 1 83 ? -14.938 -30.151 25.493 1.00 87.38 83 SER A C 1
ATOM 658 O O . SER A 1 83 ? -15.051 -30.029 24.280 1.00 87.38 83 SER A O 1
ATOM 660 N N . SER A 1 84 ? -14.910 -29.103 26.321 1.00 84.81 84 SER A N 1
ATOM 661 C CA . SER A 1 84 ? -14.988 -27.707 25.875 1.00 84.81 84 SER A CA 1
ATOM 662 C C . SER A 1 84 ? -13.706 -27.244 25.178 1.00 84.81 84 SER A C 1
ATOM 664 O O . SER A 1 84 ? -13.789 -26.605 24.134 1.00 84.81 84 SER A O 1
ATOM 666 N N . ILE A 1 85 ? -12.532 -27.615 25.708 1.00 90.62 85 ILE A N 1
ATOM 667 C CA . ILE A 1 85 ? -11.228 -27.371 25.066 1.00 90.62 85 ILE A CA 1
ATOM 668 C C . ILE A 1 85 ? -11.175 -28.094 23.714 1.00 90.62 85 ILE A C 1
ATOM 670 O O . ILE A 1 85 ? -10.870 -27.475 22.700 1.00 90.62 85 ILE A O 1
ATOM 674 N N . LEU A 1 86 ? -11.527 -29.387 23.685 1.00 93.88 86 LEU A N 1
ATOM 675 C CA . LEU A 1 86 ? -11.550 -30.180 22.455 1.00 93.88 86 LEU A CA 1
ATOM 676 C C . LEU A 1 86 ? -12.534 -29.605 21.428 1.00 93.88 86 LEU A C 1
ATOM 678 O O . LEU A 1 86 ? -12.201 -29.533 20.252 1.00 93.88 86 LEU A O 1
ATOM 682 N N . PHE A 1 87 ? -13.720 -29.163 21.856 1.00 93.62 87 PHE A N 1
ATOM 683 C CA . PHE A 1 87 ? -14.683 -28.516 20.967 1.00 93.62 87 PHE A CA 1
ATOM 684 C C . PHE A 1 87 ? -14.145 -27.193 20.404 1.00 93.62 87 PHE A C 1
ATOM 686 O O . PHE A 1 87 ? -14.257 -26.969 19.204 1.00 93.62 87 PHE A O 1
ATOM 693 N N . GLY A 1 88 ? -13.528 -26.345 21.236 1.00 92.69 88 GLY A N 1
ATOM 694 C CA . GLY A 1 88 ? -12.899 -25.098 20.790 1.00 92.69 88 GLY A CA 1
ATOM 695 C C . GLY A 1 88 ? -11.785 -25.338 19.768 1.00 92.69 88 GLY A C 1
ATOM 696 O O . GLY A 1 88 ? -11.792 -24.724 18.705 1.00 92.69 88 GLY A O 1
ATOM 697 N N . GLY A 1 89 ? -10.886 -26.289 20.039 1.00 95.25 89 GLY A N 1
ATOM 698 C CA . GLY A 1 89 ? -9.793 -26.634 19.128 1.00 95.25 89 GLY A CA 1
ATOM 699 C C . GLY A 1 89 ? -10.251 -27.297 17.828 1.00 95.25 89 GLY A C 1
ATOM 700 O O . GLY A 1 89 ? -9.742 -26.956 16.765 1.00 95.25 89 GLY A O 1
ATOM 701 N N . LEU A 1 90 ? -11.251 -28.186 17.874 1.00 96.31 90 LEU A N 1
ATOM 702 C CA . LEU A 1 90 ? -11.842 -28.775 16.665 1.00 96.31 90 LEU A CA 1
ATOM 703 C C . LEU A 1 90 ? -12.616 -27.743 15.836 1.00 96.31 90 LEU A C 1
ATOM 705 O O . LEU A 1 90 ? -12.562 -27.801 14.611 1.00 96.31 90 LEU A O 1
ATOM 709 N N . LEU A 1 91 ? -13.309 -26.797 16.479 1.00 95.44 91 LEU A N 1
ATOM 710 C CA . LEU A 1 91 ? -13.974 -25.695 15.785 1.00 95.44 91 LEU A CA 1
ATOM 711 C C . LEU A 1 91 ? -12.952 -24.775 15.110 1.00 95.44 91 LEU A C 1
ATOM 713 O O . LEU A 1 91 ? -13.146 -24.441 13.946 1.00 95.44 91 LEU A O 1
ATOM 717 N N . SER A 1 92 ? -11.863 -24.411 15.798 1.00 95.44 92 SER A N 1
ATOM 718 C CA . SER A 1 92 ? -10.805 -23.601 15.185 1.00 95.44 92 SER A CA 1
ATOM 719 C C . SER A 1 92 ? -10.138 -24.343 14.030 1.00 95.44 92 SER A C 1
ATOM 721 O O . SER A 1 92 ? -10.044 -23.794 12.946 1.00 95.44 92 SER A O 1
ATOM 723 N N . LEU A 1 93 ? -9.772 -25.619 14.198 1.00 94.81 93 LEU A N 1
ATOM 724 C CA . LEU A 1 93 ? -9.214 -26.429 13.109 1.00 94.81 93 LEU A CA 1
ATOM 725 C C . LEU A 1 93 ? -10.161 -26.510 11.896 1.00 94.81 93 LEU A C 1
ATOM 727 O O . LEU A 1 93 ? -9.706 -26.452 10.758 1.00 94.81 93 LEU A O 1
ATOM 731 N N . ALA A 1 94 ? -11.474 -26.627 12.117 1.00 94.31 94 ALA A N 1
ATOM 732 C CA . ALA A 1 94 ? -12.461 -26.613 11.036 1.00 94.31 94 ALA A CA 1
ATOM 733 C C . ALA A 1 94 ? -12.565 -25.239 10.343 1.00 94.31 94 ALA A C 1
ATOM 735 O O . ALA A 1 94 ? -12.767 -25.188 9.131 1.00 94.31 94 ALA A O 1
ATOM 736 N N . ILE A 1 95 ? -12.398 -24.148 11.097 1.00 93.56 95 ILE A N 1
ATOM 737 C CA . ILE A 1 95 ? -12.307 -22.771 10.593 1.00 93.56 95 ILE A CA 1
ATOM 738 C C . ILE A 1 95 ? -11.053 -22.596 9.726 1.00 93.56 95 ILE A C 1
ATOM 740 O O . ILE A 1 95 ? -11.194 -22.185 8.577 1.00 93.56 95 ILE A O 1
ATOM 744 N N . GLU A 1 96 ? -9.870 -23.011 10.192 1.00 91.69 96 GLU A N 1
ATOM 745 C CA . GLU A 1 96 ? -8.633 -22.968 9.393 1.00 91.69 96 GLU A CA 1
ATOM 746 C C . GLU A 1 96 ? -8.779 -23.765 8.085 1.00 91.69 96 GLU A C 1
ATOM 748 O O . GLU A 1 96 ? -8.464 -23.284 6.997 1.00 91.69 96 GLU A O 1
ATOM 753 N N . ILE A 1 97 ? -9.325 -24.986 8.161 1.00 90.19 97 ILE A N 1
ATOM 754 C CA . ILE A 1 97 ? -9.559 -25.827 6.977 1.00 90.19 97 ILE A CA 1
ATOM 755 C C . ILE A 1 97 ? -10.518 -25.138 5.990 1.00 90.19 97 ILE A C 1
ATOM 757 O O . ILE A 1 97 ? -10.314 -25.222 4.779 1.00 90.19 97 ILE A O 1
ATOM 761 N N . ALA A 1 98 ? -11.539 -24.427 6.478 1.00 88.88 98 ALA A N 1
ATOM 762 C CA . ALA A 1 98 ? -12.452 -23.665 5.631 1.00 88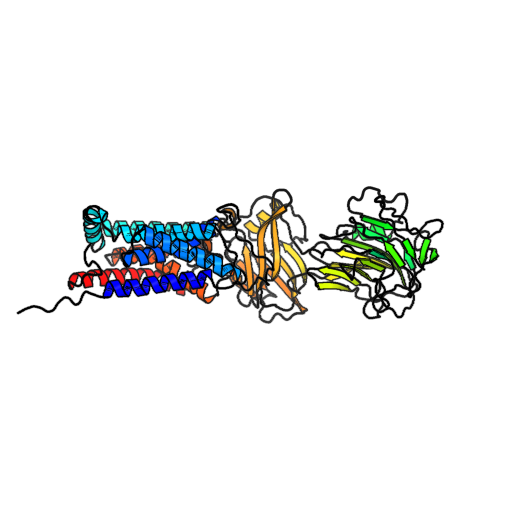.88 98 ALA A CA 1
ATOM 763 C C . ALA A 1 98 ? -11.795 -22.412 5.020 1.00 88.88 98 ALA A C 1
ATOM 765 O O . ALA A 1 98 ? -12.078 -22.075 3.868 1.00 88.88 98 ALA A O 1
ATOM 766 N N . GLN A 1 99 ? -10.885 -21.740 5.731 1.00 86.75 99 GLN A N 1
ATOM 767 C CA . GLN A 1 99 ? -10.224 -20.527 5.236 1.00 86.75 99 GLN A CA 1
ATOM 768 C C . GLN A 1 99 ? -9.361 -20.761 3.992 1.00 86.75 99 GLN A C 1
ATOM 770 O O . GLN A 1 99 ? -9.229 -19.838 3.186 1.00 86.75 99 GLN A O 1
ATOM 775 N N . PHE A 1 100 ? -8.888 -21.986 3.727 1.00 82.94 100 PHE A N 1
ATOM 776 C CA . PHE A 1 100 ? -8.248 -22.322 2.445 1.00 82.94 100 PHE A CA 1
ATOM 777 C C . PHE A 1 100 ? -9.081 -21.899 1.220 1.00 82.94 100 PHE A C 1
ATOM 779 O O . PHE A 1 100 ? -8.504 -21.478 0.220 1.00 82.94 100 PHE A O 1
ATOM 786 N N . VAL A 1 101 ? -10.420 -21.920 1.303 1.00 83.38 101 VAL A N 1
ATOM 787 C CA . VAL A 1 101 ? -11.319 -21.534 0.196 1.00 83.38 101 VAL A CA 1
ATOM 788 C C . VAL A 1 101 ? -11.990 -20.159 0.357 1.00 83.38 101 VAL A C 1
ATOM 790 O O . VAL A 1 101 ? -12.720 -19.737 -0.537 1.00 83.38 101 VAL A O 1
ATOM 793 N N . VAL A 1 102 ? -11.737 -19.426 1.450 1.00 77.75 102 VAL A N 1
ATOM 794 C CA . VAL A 1 102 ? -12.286 -18.072 1.685 1.00 77.75 102 VAL A CA 1
ATOM 795 C C . VAL A 1 102 ? -11.316 -17.003 1.153 1.00 77.75 102 VAL A C 1
ATOM 797 O O . VAL A 1 102 ? -10.187 -16.936 1.638 1.00 77.75 102 VAL A O 1
ATOM 800 N N . PRO A 1 103 ? -11.683 -16.146 0.180 1.00 66.62 103 PRO A N 1
ATOM 801 C CA . PRO A 1 103 ? -10.783 -15.107 -0.334 1.00 66.62 103 PRO A CA 1
ATOM 802 C C . PRO A 1 103 ? -10.255 -14.155 0.755 1.00 66.62 103 PRO A C 1
ATOM 804 O O . PRO A 1 103 ? -11.015 -13.690 1.607 1.00 66.62 103 PRO A O 1
ATOM 807 N N . GLY A 1 104 ? -8.947 -13.876 0.719 1.00 65.44 104 GLY A N 1
ATOM 808 C CA . GLY A 1 104 ? -8.280 -12.954 1.648 1.00 65.44 104 GLY A CA 1
ATOM 809 C C . GLY A 1 104 ? -8.207 -13.420 3.112 1.00 65.44 104 GLY A C 1
ATOM 810 O O . GLY A 1 104 ? -8.231 -12.589 4.014 1.00 65.44 104 GLY A O 1
ATOM 811 N N . ARG A 1 105 ? -8.162 -14.737 3.357 1.00 73.75 105 ARG A N 1
ATOM 812 C CA . ARG A 1 105 ? -7.930 -15.357 4.677 1.00 73.75 105 ARG A CA 1
ATOM 813 C C . ARG A 1 105 ? -6.848 -16.425 4.579 1.00 73.75 105 ARG A C 1
ATOM 815 O O . ARG A 1 105 ? -6.924 -17.240 3.662 1.00 73.75 105 ARG A O 1
ATOM 822 N N . ASP A 1 106 ? -5.924 -16.469 5.530 1.00 74.75 106 ASP A N 1
ATOM 823 C CA . ASP A 1 106 ? -4.802 -17.412 5.531 1.00 74.75 106 ASP A CA 1
ATOM 824 C C . ASP A 1 106 ? -4.833 -18.283 6.799 1.00 74.75 106 ASP A C 1
ATOM 826 O O . ASP A 1 106 ? -4.935 -17.730 7.892 1.00 74.75 106 ASP A O 1
ATOM 830 N N . PRO A 1 107 ? -4.785 -19.623 6.673 1.00 84.06 107 PRO A N 1
ATOM 831 C CA . PRO A 1 107 ? -4.985 -20.529 7.800 1.00 84.06 107 PRO A CA 1
ATOM 832 C C . PRO A 1 107 ? -3.711 -20.718 8.637 1.00 84.06 107 PRO A C 1
ATOM 834 O O . PRO A 1 107 ? -2.612 -20.872 8.096 1.00 84.06 107 PRO A O 1
ATOM 837 N N . SER A 1 108 ? -3.867 -20.762 9.960 1.00 84.69 108 SER A N 1
ATOM 838 C CA . SER A 1 108 ? -2.784 -20.520 10.920 1.00 84.69 108 SER A CA 1
ATOM 839 C C . SER A 1 108 ? -2.787 -21.487 12.114 1.00 84.69 108 SER A C 1
ATOM 841 O O . SER A 1 108 ? -3.806 -21.754 12.754 1.00 84.69 108 SER A O 1
ATOM 843 N N . LEU A 1 109 ? -1.605 -21.992 12.484 1.00 85.69 109 LEU A N 1
ATOM 844 C CA . LEU A 1 109 ? -1.397 -22.753 13.720 1.00 85.69 109 LEU A CA 1
ATOM 845 C C . LEU A 1 109 ? -1.561 -21.875 14.966 1.00 85.69 109 LEU A C 1
ATOM 847 O O . LEU A 1 109 ? -2.013 -22.363 16.007 1.00 85.69 109 LEU A O 1
ATOM 851 N N . GLN A 1 110 ? -1.190 -20.596 14.868 1.00 85.56 110 GLN A N 1
ATOM 852 C CA . GLN A 1 110 ? -1.345 -19.631 15.950 1.00 85.56 110 GLN A CA 1
ATOM 853 C C . GLN A 1 110 ? -2.824 -19.503 16.327 1.00 85.56 110 GLN A C 1
ATOM 855 O O . GLN A 1 110 ? -3.159 -19.576 17.509 1.00 85.56 110 GLN A O 1
ATOM 860 N N . ASP A 1 111 ? -3.707 -19.413 15.336 1.00 86.56 111 ASP A N 1
ATOM 861 C CA . ASP A 1 111 ? -5.144 -19.212 15.512 1.00 86.56 111 ASP A CA 1
ATOM 862 C C . ASP A 1 111 ? -5.773 -20.422 16.206 1.00 86.56 111 ASP A C 1
ATOM 864 O O . ASP A 1 111 ? -6.460 -20.253 17.215 1.00 86.56 111 ASP A O 1
ATOM 868 N N . ILE A 1 112 ? -5.416 -21.652 15.804 1.00 91.38 112 ILE A N 1
ATOM 869 C CA . ILE A 1 112 ? -5.827 -22.883 16.508 1.00 91.38 112 ILE A CA 1
ATOM 870 C C . ILE A 1 112 ? -5.444 -22.828 17.991 1.00 91.38 112 ILE A C 1
ATOM 872 O O . ILE A 1 112 ? -6.272 -23.131 18.858 1.00 91.38 112 ILE A O 1
ATOM 876 N N . ILE A 1 113 ? -4.205 -22.445 18.307 1.00 91.00 113 ILE A N 1
ATOM 877 C CA . ILE A 1 113 ? -3.713 -22.373 19.690 1.00 91.00 113 ILE A CA 1
ATOM 878 C C . ILE A 1 113 ? -4.457 -21.283 20.473 1.00 91.00 113 ILE A C 1
ATOM 880 O O . ILE A 1 113 ? -4.933 -21.541 21.581 1.00 91.00 113 ILE A O 1
ATOM 884 N N . CYS A 1 114 ? -4.600 -20.089 19.900 1.00 90.50 114 CYS A N 1
ATOM 885 C CA . CYS A 1 114 ? -5.184 -18.920 20.557 1.00 90.50 114 CYS A CA 1
ATOM 886 C C . CYS A 1 114 ? -6.690 -19.074 20.779 1.00 90.50 114 CYS A C 1
ATOM 888 O O . CYS A 1 114 ? -7.174 -18.821 21.880 1.00 90.50 114 CYS A O 1
ATOM 890 N N . ASN A 1 115 ? -7.418 -19.595 19.794 1.00 93.94 115 ASN A N 1
ATOM 891 C CA . ASN A 1 115 ? -8.841 -19.907 19.902 1.00 93.94 115 ASN A CA 1
ATOM 892 C C . ASN A 1 115 ? -9.099 -21.026 20.927 1.00 93.94 115 ASN A C 1
ATOM 894 O O . ASN A 1 115 ? -10.005 -20.931 21.761 1.00 93.94 115 ASN A O 1
ATOM 898 N N . THR A 1 116 ? -8.248 -22.059 20.956 1.00 95.44 116 THR A N 1
ATOM 899 C CA . THR A 1 116 ? -8.308 -23.109 21.991 1.00 95.44 116 THR A CA 1
ATOM 900 C C . THR A 1 116 ? -8.036 -22.541 23.389 1.00 95.44 116 THR A C 1
ATOM 902 O O . THR A 1 116 ? -8.734 -22.886 24.347 1.00 95.44 116 THR A O 1
ATOM 905 N N . LEU A 1 117 ? -7.058 -21.640 23.518 1.00 94.25 117 LEU A N 1
ATOM 906 C CA . LEU A 1 117 ? -6.721 -20.965 24.771 1.00 94.25 117 LEU A CA 1
ATOM 907 C C . LEU A 1 117 ? -7.833 -20.003 25.224 1.00 94.25 117 LEU A C 1
ATOM 909 O O . LEU A 1 117 ? -8.167 -19.980 26.407 1.00 94.25 117 LEU A O 1
ATOM 913 N N . GLY A 1 118 ? -8.471 -19.284 24.298 1.00 93.19 118 GLY A N 1
ATOM 914 C CA . GLY A 1 118 ? -9.664 -18.474 24.547 1.00 93.19 118 GLY A CA 1
ATOM 915 C C . GLY A 1 118 ? -10.815 -19.309 25.098 1.00 93.19 118 GLY A C 1
ATOM 916 O O . GLY A 1 118 ? -11.367 -18.986 26.152 1.00 93.19 118 GLY A O 1
ATOM 917 N N . ALA A 1 119 ? -11.115 -20.448 24.468 1.00 94.19 119 ALA A N 1
ATOM 918 C CA . ALA A 1 119 ? -12.120 -21.387 24.962 1.00 94.19 119 ALA A CA 1
ATOM 919 C C . ALA A 1 119 ? -11.759 -21.962 26.347 1.00 94.19 119 ALA A C 1
ATOM 921 O O . ALA A 1 119 ? -12.639 -22.095 27.200 1.00 94.19 119 ALA A O 1
ATOM 922 N N . PHE A 1 120 ? -10.479 -22.252 26.613 1.00 93.81 120 PHE A N 1
ATOM 923 C CA . PHE A 1 120 ? -10.007 -22.669 27.938 1.00 93.81 120 PHE A CA 1
ATOM 924 C C . PHE A 1 120 ? -10.202 -21.576 28.997 1.00 93.81 120 PHE A C 1
ATOM 926 O O . PHE A 1 120 ? -10.778 -21.853 30.048 1.00 93.81 120 PHE A O 1
ATOM 933 N N . ILE A 1 121 ? -9.771 -20.341 28.724 1.00 91.00 121 ILE A N 1
ATOM 934 C CA . ILE A 1 121 ? -9.881 -19.201 29.646 1.00 91.00 121 ILE A CA 1
ATOM 935 C C . ILE A 1 121 ? -11.351 -18.868 29.904 1.00 91.00 121 ILE A C 1
ATOM 937 O O . ILE A 1 121 ? -11.761 -18.756 31.057 1.00 91.00 121 ILE A O 1
ATOM 941 N N . GLY A 1 122 ? -12.169 -18.775 28.855 1.00 87.44 122 GLY A N 1
ATOM 942 C CA . GLY A 1 122 ? -13.602 -18.510 28.964 1.00 87.44 122 GLY A CA 1
ATOM 943 C C . GLY A 1 122 ? -14.347 -19.590 29.741 1.00 87.44 122 GLY A C 1
ATOM 944 O O . GLY A 1 122 ? -15.171 -19.275 30.604 1.00 87.44 122 GLY A O 1
ATOM 945 N N . PHE A 1 123 ? -14.010 -20.863 29.502 1.00 88.06 123 PHE A N 1
ATOM 946 C CA . PHE A 1 123 ? -14.525 -21.960 30.311 1.00 88.06 123 PHE A CA 1
ATOM 947 C C . PHE A 1 123 ? -14.029 -21.847 31.751 1.00 88.06 123 PHE A C 1
ATOM 949 O O . PHE A 1 123 ? -14.834 -21.982 32.655 1.00 88.06 123 PHE A O 1
ATOM 956 N N . GLY A 1 124 ? -12.747 -21.567 31.993 1.00 79.81 124 GLY A N 1
ATOM 957 C CA . GLY A 1 124 ? -12.179 -21.415 33.334 1.00 79.81 124 GLY A CA 1
ATOM 958 C C . GLY A 1 124 ? -12.852 -20.305 34.141 1.00 79.81 124 GLY A C 1
ATOM 959 O O . GLY A 1 124 ? -13.231 -20.536 35.287 1.00 79.81 124 GLY A O 1
ATOM 960 N N . ILE A 1 125 ? -13.081 -19.141 33.527 1.00 78.44 125 ILE A N 1
ATOM 961 C CA . ILE A 1 125 ? -13.817 -18.015 34.116 1.00 78.44 125 ILE A CA 1
ATOM 962 C C . ILE A 1 125 ? -15.231 -18.469 34.488 1.00 78.44 125 ILE A C 1
ATOM 964 O O . ILE A 1 125 ? -15.586 -18.466 35.663 1.00 78.44 125 ILE A O 1
ATOM 968 N N . ALA A 1 126 ? -16.028 -18.924 33.519 1.00 72.38 126 ALA A N 1
ATOM 969 C CA . ALA A 1 126 ? -17.419 -19.302 33.762 1.00 72.38 126 ALA A CA 1
ATOM 970 C C . ALA A 1 126 ? -17.564 -20.537 34.672 1.00 72.38 126 ALA A C 1
ATOM 972 O O . ALA A 1 126 ? -18.481 -20.600 35.481 1.00 72.38 126 ALA A O 1
ATOM 973 N N . HIS A 1 127 ? -16.651 -21.505 34.600 1.00 67.50 127 HIS A N 1
ATOM 974 C CA . HIS A 1 127 ? -16.641 -22.703 35.442 1.00 67.50 127 HIS A CA 1
ATOM 975 C C . HIS A 1 127 ? -16.186 -22.416 36.872 1.00 67.50 127 HIS A C 1
ATOM 977 O O . HIS A 1 127 ? -16.659 -23.088 37.782 1.00 67.50 127 HIS A O 1
ATOM 983 N N . SER A 1 128 ? -15.365 -21.385 37.096 1.00 62.06 128 SER A N 1
ATOM 984 C CA . SER A 1 128 ? -15.095 -20.853 38.443 1.00 62.06 128 SER A CA 1
ATOM 985 C C . SER A 1 128 ? -16.330 -20.194 39.072 1.00 62.06 128 SER A C 1
ATOM 987 O O . SER A 1 128 ? -16.354 -19.977 40.280 1.00 62.06 128 SER A O 1
ATOM 989 N N . PHE A 1 129 ? -17.376 -19.940 38.277 1.00 55.53 129 PHE A N 1
ATOM 990 C CA . PHE A 1 129 ? -18.721 -19.615 38.745 1.00 55.53 129 PHE A CA 1
ATOM 991 C C . PHE A 1 129 ? -19.700 -20.824 38.701 1.00 55.53 129 PHE A C 1
ATOM 993 O O . PHE A 1 129 ? -20.862 -20.617 39.035 1.00 55.53 129 PHE A O 1
ATOM 1000 N N . LEU A 1 130 ? -19.303 -22.050 38.272 1.00 53.38 130 LEU A N 1
ATOM 1001 C CA . LEU A 1 130 ? -20.250 -23.139 37.904 1.00 53.38 130 LEU A CA 1
ATOM 1002 C C . LEU A 1 130 ? -19.881 -24.651 38.122 1.00 53.38 130 LEU A C 1
ATOM 1004 O O . LEU A 1 130 ? -20.777 -25.473 37.905 1.00 53.38 130 LEU A O 1
ATOM 1008 N N . GLY A 1 131 ? -18.665 -25.117 38.489 1.00 49.88 131 GLY A N 1
ATOM 1009 C CA . GLY A 1 131 ? -18.435 -26.574 38.772 1.00 49.88 131 GLY A CA 1
ATOM 1010 C C . GLY A 1 131 ? -17.316 -27.011 39.767 1.00 49.88 131 GLY A C 1
ATOM 1011 O O . GLY A 1 131 ? -16.408 -26.243 40.033 1.00 49.88 131 GLY A O 1
ATOM 1012 N N . PRO A 1 132 ? -17.305 -28.266 40.293 1.00 49.75 132 PRO A N 1
ATOM 1013 C CA . PRO A 1 132 ? -17.581 -28.595 41.721 1.00 49.75 132 PRO A CA 1
ATOM 1014 C C . PRO A 1 132 ? -16.534 -28.485 42.872 1.00 49.75 132 PRO A C 1
ATOM 1016 O O . PRO A 1 132 ? -16.988 -28.540 44.017 1.00 49.75 132 PRO A O 1
ATOM 1019 N N . PRO A 1 133 ? -15.200 -28.316 42.711 1.00 48.78 133 PRO A N 1
ATOM 1020 C CA . PRO A 1 133 ? -14.311 -27.945 43.846 1.00 48.78 133 PRO A CA 1
ATOM 1021 C C . PRO A 1 133 ? -14.733 -26.606 44.487 1.00 48.78 133 PRO A C 1
ATOM 1023 O O . PRO A 1 133 ? -14.608 -26.350 45.685 1.00 48.78 133 PRO A O 1
ATOM 1026 N N . LEU A 1 134 ? -15.343 -25.805 43.626 1.00 44.16 134 LEU A N 1
ATOM 1027 C CA . LEU A 1 134 ? -16.380 -24.810 43.818 1.00 44.16 134 LEU A CA 1
ATOM 1028 C C . LEU A 1 134 ? -17.288 -24.974 45.048 1.00 44.16 134 LEU A C 1
ATOM 1030 O O . LEU A 1 134 ? -17.666 -23.950 45.568 1.00 44.16 134 LEU A O 1
ATOM 1034 N N . ALA A 1 135 ? -17.588 -26.142 45.627 1.00 40.25 135 ALA A N 1
ATOM 1035 C CA . ALA A 1 135 ? -18.373 -26.172 46.878 1.00 40.25 135 ALA A CA 1
ATOM 1036 C C . ALA A 1 135 ? -17.718 -25.377 48.039 1.00 40.25 135 ALA A C 1
ATOM 1038 O O . ALA A 1 135 ? -18.409 -24.693 48.790 1.00 40.25 135 ALA A O 1
ATOM 1039 N N . GLN A 1 136 ? -16.384 -25.406 48.160 1.00 46.31 136 GLN A N 1
ATOM 1040 C CA . GLN A 1 136 ? -15.652 -24.578 49.135 1.00 46.31 136 GLN A CA 1
ATOM 1041 C C . GLN A 1 136 ? -15.408 -23.162 48.610 1.00 46.31 136 GLN A C 1
ATOM 1043 O O . GLN A 1 136 ? -15.592 -22.188 49.341 1.00 46.31 136 GLN A O 1
ATOM 1048 N N . VAL A 1 137 ? -15.061 -23.040 47.324 1.00 46.31 137 VAL A N 1
ATOM 1049 C CA . VAL A 1 137 ? -14.846 -21.734 46.689 1.00 46.31 137 VAL A CA 1
ATOM 1050 C C . VAL A 1 137 ? -16.152 -20.938 46.588 1.00 46.31 137 VAL A C 1
ATOM 1052 O O . VAL A 1 137 ? -16.053 -19.732 46.600 1.00 46.31 137 VAL A O 1
ATOM 1055 N N . LEU A 1 138 ? -17.346 -21.549 46.620 1.00 39.25 138 LEU A N 1
ATOM 1056 C CA . LEU A 1 138 ? -18.689 -20.950 46.773 1.00 39.25 138 LEU A CA 1
ATOM 1057 C C . LEU A 1 138 ? -19.131 -20.820 48.219 1.00 39.25 138 LEU A C 1
ATOM 1059 O O . LEU A 1 138 ? -20.047 -20.054 48.467 1.00 39.25 138 LEU A O 1
ATOM 1063 N N . GLY A 1 139 ? -18.521 -21.503 49.184 1.00 45.44 139 GLY A N 1
ATOM 1064 C CA . GLY A 1 139 ? -18.641 -21.028 50.563 1.00 45.44 139 GLY A CA 1
ATOM 1065 C C . GLY A 1 139 ? -18.195 -19.565 50.582 1.00 45.44 139 GLY A C 1
ATOM 1066 O O . GLY A 1 139 ? -18.975 -18.661 50.860 1.00 45.44 139 GLY A O 1
ATOM 1067 N N . TRP A 1 140 ? -16.984 -19.333 50.073 1.00 46.78 140 TRP A N 1
ATOM 1068 C CA . TRP A 1 140 ? -16.424 -17.997 49.892 1.00 46.78 140 TRP A CA 1
ATOM 1069 C C . TRP A 1 140 ? -17.129 -17.176 48.806 1.00 46.78 140 TRP A C 1
ATOM 1071 O O . TRP A 1 140 ? -17.416 -16.008 49.022 1.00 46.78 140 TRP A O 1
ATOM 1081 N N . CYS A 1 141 ? -17.440 -17.742 47.641 1.00 39.69 141 CYS A N 1
ATOM 1082 C CA . CYS A 1 141 ? -17.981 -17.007 46.500 1.00 39.69 141 CYS A CA 1
ATOM 1083 C C . CYS A 1 141 ? -19.492 -16.834 46.554 1.00 39.69 141 CYS A C 1
ATOM 1085 O O . CYS A 1 141 ? -19.933 -15.858 45.981 1.00 39.69 141 CYS A O 1
ATOM 1087 N N . CYS A 1 142 ? -20.287 -17.658 47.246 1.00 46.34 142 CYS A N 1
ATOM 1088 C CA . CYS A 1 142 ? -21.686 -17.341 47.559 1.00 46.34 142 CYS A CA 1
ATOM 1089 C C . CYS A 1 142 ? -21.778 -16.374 48.763 1.00 46.34 142 CYS A C 1
ATOM 1091 O O . CYS A 1 142 ? -22.649 -15.510 48.734 1.00 46.34 142 CYS A O 1
ATOM 1093 N N . GLU A 1 143 ? -20.835 -16.367 49.722 1.00 50.50 143 GLU A N 1
ATOM 1094 C CA . GLU A 1 143 ? -20.690 -15.250 50.684 1.00 50.50 143 GLU A CA 1
ATOM 1095 C C . GLU A 1 143 ? -20.293 -13.936 49.988 1.00 50.50 143 GLU A C 1
ATOM 1097 O O . GLU A 1 143 ? -20.952 -12.912 50.171 1.00 50.50 143 GLU A O 1
ATOM 1102 N N . ILE A 1 144 ? -19.261 -13.955 49.140 1.00 51.75 144 ILE A N 1
ATOM 1103 C CA . ILE A 1 144 ? -18.836 -12.806 48.329 1.00 51.75 144 ILE A CA 1
ATOM 1104 C C . ILE A 1 144 ? -19.940 -12.421 47.337 1.00 51.75 144 ILE A C 1
ATOM 1106 O O . ILE A 1 144 ? -20.177 -11.241 47.149 1.00 51.75 144 ILE A O 1
ATOM 1110 N N . TRP A 1 145 ? -20.682 -13.351 46.735 1.00 52.69 145 TRP A N 1
ATOM 1111 C CA . TRP A 1 145 ? -21.774 -13.045 45.798 1.00 52.69 145 TRP A CA 1
ATOM 1112 C C . TRP A 1 145 ? -23.009 -12.494 46.512 1.00 52.69 145 TRP A C 1
ATOM 1114 O O . TRP A 1 145 ? -23.615 -11.567 45.992 1.00 52.69 145 TRP A O 1
ATOM 1124 N N . GLU A 1 146 ? -23.353 -12.937 47.726 1.00 56.84 146 GLU A N 1
ATOM 1125 C CA . GLU A 1 146 ? -24.329 -12.228 48.573 1.00 56.84 146 GLU A CA 1
ATOM 1126 C C . GLU A 1 146 ? -23.837 -10.818 48.928 1.00 56.84 146 GLU A C 1
ATOM 1128 O O . GLU A 1 146 ? -24.571 -9.833 48.766 1.00 56.84 146 GLU A O 1
ATOM 1133 N N . GLN A 1 147 ? -22.557 -10.683 49.289 1.00 58.12 147 GLN A N 1
ATOM 1134 C CA . GLN A 1 147 ? -21.931 -9.373 49.447 1.00 58.12 147 GLN A CA 1
ATOM 1135 C C . GLN A 1 147 ? -21.932 -8.568 48.138 1.00 58.12 147 GLN A C 1
ATOM 1137 O O . GLN A 1 147 ? -22.056 -7.361 48.212 1.00 58.12 147 GLN A O 1
ATOM 1142 N N . TRP A 1 148 ? -21.855 -9.150 46.941 1.00 57.78 148 TRP A N 1
ATOM 1143 C CA . TRP A 1 148 ? -21.804 -8.408 45.668 1.00 57.78 148 TRP A CA 1
ATOM 1144 C C . TRP A 1 148 ? -23.198 -8.169 45.055 1.00 57.78 148 TRP A C 1
ATOM 1146 O O . TRP A 1 148 ? -23.384 -7.191 44.332 1.00 57.78 148 TRP A O 1
ATOM 1156 N N . LYS A 1 149 ? -24.225 -8.938 45.445 1.00 59.09 149 LYS A N 1
ATOM 1157 C CA . LYS A 1 149 ? -25.650 -8.633 45.208 1.00 59.09 149 LYS A CA 1
ATOM 1158 C C . LYS A 1 149 ? -26.091 -7.380 45.967 1.00 59.09 149 LYS A C 1
ATOM 1160 O O . LYS A 1 149 ? -26.911 -6.604 45.469 1.00 59.09 149 LYS A O 1
ATOM 1165 N N . ARG A 1 150 ? -25.600 -7.178 47.200 1.00 63.66 150 ARG A N 1
ATOM 1166 C CA . ARG A 1 150 ? -25.978 -6.041 48.068 1.00 63.66 150 ARG A CA 1
ATOM 1167 C C . ARG A 1 150 ? -24.795 -5.452 48.869 1.00 63.66 150 ARG A C 1
ATOM 1169 O O . ARG A 1 150 ? -24.945 -5.265 50.079 1.00 63.66 150 ARG A O 1
ATOM 1176 N N . PRO A 1 151 ? -23.687 -5.021 48.235 1.00 66.06 151 PRO A N 1
ATOM 1177 C CA . PRO A 1 151 ? -22.448 -4.654 48.933 1.00 66.06 151 PRO A CA 1
ATOM 1178 C C . PRO A 1 151 ? -22.650 -3.559 49.957 1.00 66.06 151 PRO A C 1
ATOM 1180 O O . PRO A 1 151 ? -23.225 -2.510 49.641 1.00 66.06 151 PRO A O 1
ATOM 1183 N N . HIS A 1 152 ? -22.169 -3.799 51.183 1.00 75.38 152 HIS A N 1
ATOM 1184 C CA . HIS A 1 152 ? -22.117 -2.787 52.237 1.00 75.38 152 HIS A CA 1
ATOM 1185 C C . HIS A 1 152 ? -21.615 -1.468 51.646 1.00 75.38 152 HIS A C 1
ATOM 1187 O O . HIS A 1 152 ? -20.723 -1.472 50.800 1.00 75.38 152 HIS A O 1
ATOM 1193 N N . ALA A 1 153 ? -22.204 -0.342 52.058 1.00 80.31 153 ALA A N 1
ATOM 1194 C CA . ALA A 1 153 ? -22.025 0.937 51.364 1.00 80.31 153 ALA A CA 1
ATOM 1195 C C . ALA A 1 153 ? -20.545 1.315 51.141 1.00 80.31 153 ALA A C 1
ATOM 1197 O O . ALA A 1 153 ? -20.214 1.881 50.106 1.00 80.31 153 ALA A O 1
ATOM 1198 N N . ILE A 1 154 ? -19.660 0.927 52.066 1.00 81.88 154 ILE A N 1
ATOM 1199 C CA . ILE A 1 154 ? -18.204 1.067 51.944 1.00 81.88 154 ILE A CA 1
ATOM 1200 C C . ILE A 1 154 ? -17.659 0.255 50.757 1.00 81.88 154 ILE A C 1
ATOM 1202 O O . ILE A 1 154 ? -17.058 0.842 49.863 1.00 81.88 154 ILE A O 1
ATOM 1206 N N . LEU A 1 155 ? -17.910 -1.059 50.697 1.00 80.75 155 LEU A N 1
ATOM 1207 C CA . LEU A 1 155 ? -17.474 -1.924 49.590 1.00 80.75 155 LEU A CA 1
ATOM 1208 C C . LEU A 1 155 ? -18.048 -1.456 48.245 1.00 80.75 155 LEU A C 1
ATOM 1210 O O . LEU A 1 155 ? -17.326 -1.403 47.257 1.00 80.75 155 LEU A O 1
ATOM 1214 N N . ALA A 1 156 ? -19.317 -1.043 48.211 1.00 83.75 156 ALA A N 1
ATOM 1215 C CA . ALA A 1 156 ? -19.928 -0.502 46.999 1.00 83.75 156 ALA A CA 1
ATOM 1216 C C . ALA A 1 156 ? -19.208 0.766 46.506 1.00 83.75 156 ALA A C 1
ATOM 1218 O O . ALA A 1 156 ? -18.927 0.897 45.318 1.00 83.75 156 ALA A O 1
ATOM 1219 N N . ASN A 1 157 ? -18.858 1.679 47.419 1.00 86.69 157 ASN A N 1
ATOM 1220 C CA . ASN A 1 157 ? -18.090 2.877 47.088 1.00 86.69 157 ASN A CA 1
ATOM 1221 C C . ASN A 1 157 ? -16.663 2.530 46.629 1.00 86.69 157 ASN A C 1
ATOM 1223 O O . ASN A 1 157 ? -16.182 3.129 45.673 1.00 86.69 157 ASN A O 1
ATOM 1227 N N . VAL A 1 158 ? -16.007 1.539 47.248 1.00 86.25 158 VAL A N 1
ATOM 1228 C CA . VAL A 1 158 ? -14.696 1.034 46.800 1.00 86.25 158 VAL A CA 1
ATOM 1229 C C . VAL A 1 158 ? -14.785 0.483 45.376 1.00 86.25 158 VAL A C 1
ATOM 1231 O O . VAL A 1 158 ? -13.955 0.839 44.546 1.00 86.25 158 VAL A O 1
ATOM 1234 N N . LEU A 1 159 ? -15.809 -0.311 45.052 1.00 87.62 159 LEU A N 1
ATOM 1235 C CA . LEU A 1 159 ? -16.003 -0.858 43.704 1.00 87.62 159 LEU A CA 1
ATOM 1236 C C . LEU A 1 159 ? -16.336 0.224 42.665 1.00 87.62 159 LEU A C 1
ATOM 1238 O O . LEU A 1 159 ? -15.862 0.131 41.532 1.00 87.62 159 LEU A O 1
ATOM 1242 N N . VAL A 1 160 ? -17.054 1.292 43.042 1.00 91.38 160 VAL A N 1
ATOM 1243 C CA . VAL A 1 160 ? -17.187 2.502 42.206 1.00 91.38 160 VAL A CA 1
ATOM 1244 C C . VAL A 1 160 ? -15.818 3.141 41.962 1.00 91.38 160 VAL A C 1
ATOM 1246 O O . VAL A 1 160 ? -15.480 3.396 40.811 1.00 91.38 160 VAL A O 1
ATOM 1249 N N . CYS A 1 161 ? -15.003 3.357 43.001 1.00 89.69 161 CYS A N 1
ATOM 1250 C CA . CYS A 1 161 ? -13.666 3.943 42.858 1.00 89.69 161 CYS A CA 1
ATOM 1251 C C . CYS A 1 161 ? -12.736 3.085 41.985 1.00 89.69 161 CYS A C 1
ATOM 1253 O O . CYS A 1 161 ? -12.076 3.622 41.102 1.00 89.69 161 CYS A O 1
ATOM 1255 N N . VAL A 1 162 ? -12.718 1.761 42.172 1.00 89.69 162 VAL A N 1
ATOM 1256 C CA . VAL A 1 162 ? -11.949 0.831 41.326 1.00 89.69 162 VAL A CA 1
ATOM 1257 C C . VAL A 1 162 ? -12.441 0.885 39.880 1.00 89.69 162 VAL A C 1
ATOM 1259 O O . VAL A 1 162 ? -11.628 1.005 38.969 1.00 89.69 162 VAL A O 1
ATOM 1262 N N . SER A 1 163 ? -13.758 0.885 39.655 1.00 91.81 163 SER A N 1
ATOM 1263 C CA . SER A 1 163 ? -14.334 0.992 38.306 1.00 91.81 163 SER A CA 1
ATOM 1264 C C . SER A 1 163 ? -13.957 2.311 37.625 1.00 91.81 163 SER A C 1
ATOM 1266 O O . SER A 1 163 ? -13.589 2.310 36.452 1.00 91.81 163 SER A O 1
ATOM 1268 N N . LEU A 1 164 ? -13.988 3.429 38.359 1.00 92.31 164 LEU A N 1
ATOM 1269 C CA . LEU A 1 164 ? -13.547 4.741 37.878 1.00 92.31 164 LEU A CA 1
ATOM 1270 C C . LEU A 1 164 ? -12.055 4.745 37.525 1.00 92.31 164 LEU A C 1
ATOM 1272 O O . LEU A 1 164 ? -11.692 5.240 36.460 1.00 92.31 164 LEU A O 1
ATOM 1276 N N . LEU A 1 165 ? -11.201 4.177 38.383 1.00 92.19 165 LEU A N 1
ATOM 1277 C CA . LEU A 1 165 ? -9.757 4.082 38.156 1.00 92.19 165 LEU A CA 1
ATOM 1278 C C . LEU A 1 165 ? -9.430 3.224 36.930 1.00 92.19 165 LEU A C 1
ATOM 1280 O O . LEU A 1 165 ? -8.648 3.658 36.090 1.00 92.19 165 LEU A O 1
ATOM 1284 N N . VAL A 1 166 ? -10.062 2.054 36.783 1.00 92.25 166 VAL A N 1
ATOM 1285 C CA . VAL A 1 166 ? -9.879 1.175 35.616 1.00 92.25 166 VAL A CA 1
ATOM 1286 C C . VAL A 1 166 ? -10.357 1.866 34.338 1.00 92.25 166 VAL A C 1
ATOM 1288 O O . VAL A 1 166 ? -9.604 1.930 33.374 1.00 92.25 166 VAL A O 1
ATOM 1291 N N . THR A 1 167 ? -11.555 2.460 34.342 1.00 92.06 167 THR A N 1
ATOM 1292 C CA . THR A 1 167 ? -12.104 3.195 33.184 1.00 92.06 167 THR A CA 1
ATOM 1293 C C . THR A 1 167 ? -11.188 4.342 32.760 1.00 92.06 167 THR A C 1
ATOM 1295 O O . THR A 1 167 ? -10.833 4.469 31.590 1.00 92.06 167 THR A O 1
ATOM 1298 N N . THR A 1 168 ? -10.746 5.151 33.727 1.00 90.81 168 THR A N 1
ATOM 1299 C CA . THR A 1 168 ? -9.827 6.275 33.499 1.00 90.81 168 THR A CA 1
ATOM 1300 C C . THR A 1 168 ? -8.474 5.783 32.991 1.00 90.81 168 THR A C 1
ATOM 1302 O O . THR A 1 168 ? -7.918 6.373 32.068 1.00 90.81 168 THR A O 1
ATOM 1305 N N . GLY A 1 169 ? -7.958 4.687 33.551 1.00 91.88 169 GLY A N 1
ATOM 1306 C CA . GLY A 1 169 ? -6.708 4.056 33.137 1.00 91.88 169 GLY A CA 1
ATOM 1307 C C . GLY A 1 169 ? -6.765 3.529 31.705 1.00 91.88 169 GLY A C 1
ATOM 1308 O O . GLY A 1 169 ? -5.874 3.837 30.923 1.00 91.88 169 GLY A O 1
ATOM 1309 N N . VAL A 1 170 ? -7.835 2.819 31.329 1.00 91.44 170 VAL A N 1
ATOM 1310 C CA . VAL A 1 170 ? -8.051 2.323 29.959 1.00 91.44 170 VAL A CA 1
ATOM 1311 C C . VAL A 1 170 ? -8.169 3.478 28.970 1.00 91.44 170 VAL A C 1
ATOM 1313 O O . VAL A 1 170 ? -7.500 3.457 27.940 1.00 91.44 170 VAL A O 1
ATOM 1316 N N . PHE A 1 171 ? -8.962 4.507 29.280 1.00 91.00 171 PHE A N 1
ATOM 1317 C CA . PHE A 1 171 ? -9.094 5.685 28.419 1.00 91.00 171 PHE A CA 1
ATOM 1318 C C . PHE A 1 171 ? -7.758 6.427 28.263 1.00 91.00 171 PHE A C 1
ATOM 1320 O O . PHE A 1 171 ? -7.357 6.734 27.145 1.00 91.00 171 PHE A O 1
ATOM 1327 N N . THR A 1 172 ? -7.017 6.643 29.351 1.00 89.50 172 THR A N 1
ATOM 1328 C CA . THR A 1 172 ? -5.706 7.316 29.307 1.00 89.50 172 THR A CA 1
ATOM 1329 C C . THR A 1 172 ? -4.670 6.488 28.539 1.00 89.50 172 THR A C 1
ATOM 1331 O O . THR A 1 172 ? -3.973 7.022 27.679 1.00 89.50 172 THR A O 1
ATOM 1334 N N . LEU A 1 173 ? -4.597 5.175 28.787 1.00 89.50 173 LEU A N 1
ATOM 1335 C CA . LEU A 1 173 ? -3.692 4.262 28.083 1.00 89.50 173 LEU A CA 1
ATOM 1336 C C . LEU A 1 173 ? -4.011 4.201 26.586 1.00 89.50 173 LEU A C 1
ATOM 1338 O O . LEU A 1 173 ? -3.102 4.289 25.769 1.00 89.50 173 LEU A O 1
ATOM 1342 N N . THR A 1 174 ? -5.293 4.118 26.227 1.00 88.12 174 THR A N 1
ATOM 1343 C CA . THR A 1 174 ? -5.752 4.171 24.833 1.00 88.12 174 THR A CA 1
ATOM 1344 C C . THR A 1 174 ? -5.302 5.474 24.170 1.00 88.12 174 THR A C 1
ATOM 1346 O O . THR A 1 174 ? -4.710 5.443 23.096 1.00 88.12 174 THR A O 1
ATOM 1349 N N . GLY A 1 175 ? -5.513 6.619 24.826 1.00 85.06 175 GLY A N 1
ATOM 1350 C CA . GLY A 1 175 ? -5.128 7.923 24.281 1.00 85.06 175 GLY A CA 1
ATOM 1351 C C . GLY A 1 175 ? -3.620 8.067 24.087 1.00 85.06 175 GLY A C 1
ATOM 1352 O O . GLY A 1 175 ? -3.195 8.713 23.134 1.00 85.06 175 GLY A O 1
ATOM 1353 N N . TRP A 1 176 ? -2.816 7.428 24.946 1.00 86.56 176 TRP A N 1
ATOM 1354 C CA . TRP A 1 176 ? -1.360 7.336 24.803 1.00 86.56 176 TRP A CA 1
ATOM 1355 C C . TRP A 1 176 ? -0.942 6.403 23.657 1.00 86.56 176 TRP A C 1
ATOM 1357 O O . TRP A 1 176 ? -0.115 6.790 22.834 1.00 86.56 176 TRP A O 1
ATOM 1367 N N . LEU A 1 177 ? -1.548 5.214 23.549 1.00 86.88 177 LEU A N 1
ATOM 1368 C CA . LEU A 1 177 ? -1.282 4.250 22.471 1.00 86.88 177 LEU A CA 1
ATOM 1369 C C . LEU A 1 177 ? -1.595 4.828 21.081 1.00 86.88 177 LEU A C 1
ATOM 1371 O O . LEU A 1 177 ? -0.905 4.522 20.111 1.00 86.88 177 LEU A O 1
ATOM 1375 N N . LEU A 1 178 ? -2.599 5.700 20.989 1.00 82.31 178 LEU A N 1
ATOM 1376 C CA . LEU A 1 178 ? -3.010 6.364 19.751 1.00 82.31 178 LEU A CA 1
ATOM 1377 C C . LEU A 1 178 ? -2.191 7.620 19.398 1.00 82.31 178 LEU A C 1
ATOM 1379 O O . LEU A 1 178 ? -2.408 8.197 18.330 1.00 82.31 178 LEU A O 1
ATOM 1383 N N . GLN A 1 179 ? -1.236 8.040 20.239 1.00 80.31 179 GLN A N 1
ATOM 1384 C CA . GLN A 1 179 ? -0.343 9.156 19.905 1.00 80.31 179 GLN A CA 1
ATOM 1385 C C . GLN A 1 179 ? 0.620 8.790 18.764 1.00 80.31 179 GLN A C 1
ATOM 1387 O O . GLN A 1 179 ? 1.094 7.653 18.717 1.00 80.31 179 GLN A O 1
ATOM 1392 N N . PRO A 1 180 ? 0.978 9.735 17.872 1.00 78.31 180 PRO A N 1
ATOM 1393 C CA . PRO A 1 180 ? 2.005 9.522 16.851 1.00 78.31 180 PRO A CA 1
ATOM 1394 C C . PRO A 1 180 ? 3.380 9.190 17.454 1.00 78.31 180 PRO A C 1
ATOM 1396 O O . PRO A 1 180 ? 3.840 9.870 18.370 1.00 78.31 180 PRO A O 1
ATOM 1399 N N . ALA A 1 181 ? 4.073 8.189 16.903 1.00 79.19 181 ALA A N 1
ATOM 1400 C CA . ALA A 1 181 ? 5.353 7.695 17.425 1.00 79.19 181 ALA A CA 1
ATOM 1401 C C . ALA A 1 181 ? 6.439 7.604 16.343 1.00 79.19 181 ALA A C 1
ATOM 1403 O O . ALA A 1 181 ? 7.008 6.544 1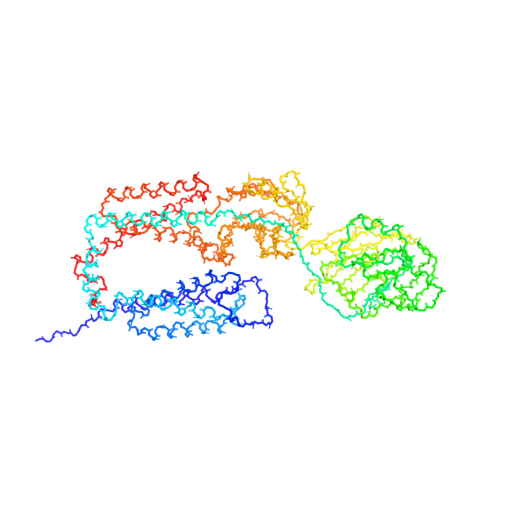6.101 1.00 79.19 181 ALA A O 1
ATOM 1404 N N . LEU A 1 182 ? 6.719 8.726 15.675 1.00 75.12 182 LEU A N 1
ATOM 1405 C CA . LEU A 1 182 ? 7.680 8.799 14.567 1.00 75.12 182 LEU A CA 1
ATOM 1406 C C . LEU A 1 182 ? 9.067 8.246 14.976 1.00 75.12 182 LEU A C 1
ATOM 1408 O O . LEU A 1 182 ? 9.727 8.857 15.828 1.00 75.12 182 LEU A O 1
ATOM 1412 N N . PRO A 1 183 ? 9.528 7.126 14.387 1.00 69.25 183 PRO A N 1
ATOM 1413 C CA . PRO A 1 183 ? 10.790 6.500 14.757 1.00 69.25 183 PRO A CA 1
ATOM 1414 C C . PRO A 1 183 ? 11.991 7.258 14.164 1.00 69.25 183 PRO A C 1
ATOM 1416 O O . PRO A 1 183 ? 11.861 7.899 13.114 1.00 69.25 183 PRO A O 1
ATOM 1419 N N . PRO A 1 184 ? 13.172 7.180 14.805 1.00 66.06 184 PRO A N 1
ATOM 1420 C CA . PRO A 1 184 ? 14.419 7.676 14.234 1.00 66.06 184 PRO A CA 1
ATOM 1421 C C . PRO A 1 184 ? 14.930 6.736 13.129 1.00 66.06 184 PRO A C 1
ATOM 1423 O O . PRO A 1 184 ? 14.814 5.516 13.244 1.00 66.06 184 PRO A O 1
ATOM 1426 N N . GLY A 1 185 ? 15.544 7.306 12.092 1.00 65.75 185 GLY A N 1
ATOM 1427 C CA . GLY A 1 185 ? 16.033 6.582 10.910 1.00 65.75 185 GLY A CA 1
ATOM 1428 C C . GLY A 1 185 ? 15.595 7.276 9.617 1.00 65.75 185 GLY A C 1
ATOM 1429 O O . GLY A 1 185 ? 14.631 8.036 9.669 1.00 65.75 185 GLY A O 1
ATOM 1430 N N . PRO A 1 186 ? 16.305 7.107 8.486 1.00 58.19 186 PRO A N 1
ATOM 1431 C CA . PRO A 1 186 ? 15.936 7.743 7.221 1.00 58.19 186 PRO A CA 1
ATOM 1432 C C . PRO A 1 186 ? 14.585 7.225 6.705 1.00 58.19 186 PRO A C 1
ATOM 1434 O O . PRO A 1 186 ? 14.234 6.072 6.949 1.00 58.19 186 PRO A O 1
ATOM 1437 N N . TYR A 1 187 ? 13.829 8.059 5.984 1.00 63.31 187 TYR A N 1
ATOM 1438 C CA . TYR A 1 187 ? 12.525 7.669 5.428 1.00 63.31 187 TYR A CA 1
ATOM 1439 C C . TYR A 1 187 ? 12.603 7.439 3.909 1.00 63.31 187 TYR A C 1
ATOM 1441 O O . TYR A 1 187 ? 13.332 8.153 3.218 1.00 63.31 187 TYR A O 1
ATOM 1449 N N . LEU A 1 188 ? 11.851 6.451 3.405 1.00 50.66 188 LEU A N 1
ATOM 1450 C CA . LEU A 1 188 ? 11.643 6.141 1.985 1.00 50.66 188 LEU A CA 1
ATOM 1451 C C . LEU A 1 188 ? 10.262 6.623 1.526 1.00 50.66 188 LEU A C 1
ATOM 1453 O O . LEU A 1 188 ? 9.297 6.574 2.284 1.00 50.66 188 LEU A O 1
ATOM 1457 N N . PHE A 1 189 ? 10.173 6.992 0.253 1.00 54.88 189 PHE A N 1
ATOM 1458 C CA . PHE A 1 189 ? 8.941 7.288 -0.477 1.00 54.88 189 PHE A CA 1
ATOM 1459 C C . PHE A 1 189 ? 8.918 6.389 -1.737 1.00 54.88 189 PHE A C 1
ATOM 1461 O O . PHE A 1 189 ? 9.906 6.402 -2.475 1.00 54.88 189 PHE A O 1
ATOM 1468 N N . ALA A 1 190 ? 7.871 5.570 -1.946 1.00 52.28 190 ALA A N 1
ATOM 1469 C CA . ALA A 1 190 ? 7.934 4.311 -2.731 1.00 52.28 190 ALA A CA 1
ATOM 1470 C C . ALA A 1 190 ? 7.082 4.229 -4.035 1.00 52.28 190 ALA A C 1
ATOM 1472 O O . ALA A 1 190 ? 6.235 5.083 -4.287 1.00 52.28 190 ALA A O 1
ATOM 1473 N N . GLY A 1 191 ? 7.310 3.167 -4.839 1.00 50.53 191 GLY A N 1
ATOM 1474 C CA . GLY A 1 191 ? 6.653 2.811 -6.121 1.00 50.53 191 GLY A CA 1
ATOM 1475 C C . GLY A 1 191 ? 6.803 1.311 -6.511 1.00 50.53 191 GLY A C 1
ATOM 1476 O O . GLY A 1 191 ? 7.401 0.571 -5.739 1.00 50.53 191 GLY A O 1
ATOM 1477 N N . GLN A 1 192 ? 6.246 0.860 -7.655 1.00 54.38 192 GLN A N 1
ATOM 1478 C CA . GLN A 1 192 ? 6.172 -0.550 -8.152 1.00 54.38 192 GLN A CA 1
ATOM 1479 C C . GLN A 1 192 ? 7.452 -1.099 -8.864 1.00 54.38 192 GLN A C 1
ATOM 1481 O O . GLN A 1 192 ? 8.481 -0.439 -8.849 1.00 54.38 192 GLN A O 1
ATOM 1486 N N . GLU A 1 193 ? 7.410 -2.303 -9.472 1.00 56.12 193 GLU A N 1
ATOM 1487 C CA . GLU A 1 193 ? 8.514 -2.957 -10.230 1.00 56.12 193 GLU A CA 1
ATOM 1488 C C . GLU A 1 193 ? 8.046 -3.600 -11.568 1.00 56.12 193 GLU A C 1
ATOM 1490 O O . GLU A 1 193 ? 6.842 -3.735 -11.796 1.00 56.12 193 GLU A O 1
ATOM 1495 N N . LEU A 1 194 ? 8.994 -3.986 -12.442 1.00 61.97 194 LEU A N 1
ATOM 1496 C CA . LEU A 1 194 ? 8.788 -4.652 -13.751 1.00 61.97 194 LEU A CA 1
ATOM 1497 C C . LEU A 1 194 ? 8.725 -6.190 -13.679 1.00 61.97 194 LEU A C 1
ATOM 1499 O O . LEU A 1 194 ? 9.310 -6.805 -12.785 1.00 61.97 194 LEU A O 1
ATOM 1503 N N . ASP A 1 195 ? 8.095 -6.801 -14.686 1.00 62.66 195 ASP A N 1
ATOM 1504 C CA . ASP A 1 195 ? 7.959 -8.257 -14.830 1.00 62.66 195 ASP A CA 1
ATOM 1505 C C . ASP A 1 195 ? 9.262 -8.986 -15.240 1.00 62.66 195 ASP A C 1
ATOM 1507 O O . ASP A 1 195 ? 10.259 -8.391 -15.656 1.00 62.66 195 ASP A O 1
ATOM 1511 N N . GLU A 1 196 ? 9.255 -10.323 -15.144 1.00 70.56 196 GLU A N 1
ATOM 1512 C CA . GLU A 1 196 ? 10.390 -11.189 -15.497 1.00 70.56 196 GLU A CA 1
ATOM 1513 C C . GLU A 1 196 ? 10.340 -11.723 -16.935 1.00 70.56 196 GLU A C 1
ATOM 1515 O O . GLU A 1 196 ? 9.268 -11.982 -17.477 1.00 70.56 196 GLU A O 1
ATOM 1520 N N . GLY A 1 197 ? 11.510 -12.016 -17.517 1.00 64.81 197 GLY A N 1
ATOM 1521 C CA . GLY A 1 197 ? 11.590 -12.641 -18.836 1.00 64.81 197 GLY A CA 1
ATOM 1522 C C . GLY A 1 197 ? 12.958 -13.235 -19.199 1.00 64.81 197 GLY A C 1
ATOM 1523 O O . GLY A 1 197 ? 13.980 -12.953 -18.565 1.00 64.81 197 GLY A O 1
ATOM 1524 N N . SER A 1 198 ? 12.984 -14.086 -20.227 1.00 66.75 198 SER A N 1
ATOM 1525 C CA . SER A 1 198 ? 14.164 -14.840 -20.685 1.00 66.75 198 SER A CA 1
ATOM 1526 C C . SER A 1 198 ? 14.423 -14.829 -22.203 1.00 66.75 198 SER A C 1
ATOM 1528 O O . SER A 1 198 ? 15.311 -15.540 -22.668 1.00 66.75 198 SER A O 1
ATOM 1530 N N . THR A 1 199 ? 13.728 -14.023 -23.009 1.00 74.75 199 THR A N 1
ATOM 1531 C CA . THR A 1 199 ? 14.010 -13.937 -24.459 1.00 74.75 199 THR A CA 1
ATOM 1532 C C . THR A 1 199 ? 15.106 -12.904 -24.788 1.00 74.75 199 THR A C 1
ATOM 1534 O O . THR A 1 199 ? 15.436 -12.073 -23.934 1.00 74.75 199 THR A O 1
ATOM 1537 N N . PRO A 1 200 ? 15.657 -12.911 -26.024 1.00 85.75 200 PRO A N 1
ATOM 1538 C CA . PRO A 1 200 ? 16.549 -11.870 -26.543 1.00 85.75 200 PRO A CA 1
ATOM 1539 C C . PRO A 1 200 ? 16.069 -10.427 -26.325 1.00 85.75 200 PRO A C 1
ATOM 1541 O O . PRO A 1 200 ? 14.862 -10.165 -26.294 1.00 85.75 200 PRO A O 1
ATOM 1544 N N . LEU A 1 201 ? 17.026 -9.497 -26.258 1.00 93.31 201 LEU A N 1
ATOM 1545 C CA . LEU A 1 201 ? 16.787 -8.070 -26.492 1.00 93.31 201 LEU A CA 1
ATOM 1546 C C . LEU A 1 201 ? 17.058 -7.764 -27.970 1.00 93.31 201 LEU A C 1
ATOM 1548 O O . LEU A 1 201 ? 17.984 -8.314 -28.569 1.00 93.31 201 LEU A O 1
ATOM 1552 N N . ARG A 1 202 ? 16.260 -6.877 -28.559 1.00 95.06 202 ARG A N 1
ATOM 1553 C CA . ARG A 1 202 ? 16.410 -6.426 -29.943 1.00 95.06 202 ARG A CA 1
ATOM 1554 C C . ARG A 1 202 ? 16.634 -4.919 -29.998 1.00 95.06 202 ARG A C 1
ATOM 1556 O O . ARG A 1 202 ? 16.036 -4.163 -29.232 1.00 95.06 202 ARG A O 1
ATOM 1563 N N . ILE A 1 203 ? 17.486 -4.492 -30.925 1.00 97.38 203 ILE A N 1
ATOM 1564 C CA . ILE A 1 203 ? 17.651 -3.090 -31.326 1.00 97.38 203 ILE A CA 1
ATOM 1565 C C . ILE A 1 203 ? 17.183 -2.990 -32.780 1.00 97.38 203 ILE A C 1
ATOM 1567 O O . ILE A 1 203 ? 17.608 -3.788 -33.617 1.00 97.38 203 ILE A O 1
ATOM 1571 N N . GLY A 1 204 ? 16.296 -2.042 -33.079 1.00 95.19 204 GLY A N 1
ATOM 1572 C CA . GLY A 1 204 ? 15.716 -1.861 -34.416 1.00 95.19 204 GLY A CA 1
ATOM 1573 C C . GLY A 1 204 ? 14.489 -2.729 -34.754 1.00 95.19 204 GLY A C 1
ATOM 1574 O O . GLY A 1 204 ? 13.959 -2.598 -35.855 1.00 95.19 204 GLY A O 1
ATOM 1575 N N . ALA A 1 205 ? 14.023 -3.600 -33.850 1.00 92.25 205 ALA A N 1
ATOM 1576 C CA . ALA A 1 205 ? 12.865 -4.480 -34.067 1.00 92.25 205 ALA A CA 1
ATOM 1577 C C . ALA A 1 205 ? 12.170 -4.864 -32.747 1.00 92.25 205 ALA A C 1
ATOM 1579 O O . ALA A 1 205 ? 12.837 -4.971 -31.720 1.00 92.25 205 ALA A O 1
ATOM 1580 N N . ASN A 1 206 ? 10.856 -5.126 -32.777 1.00 84.12 206 ASN A N 1
ATOM 1581 C CA . ASN A 1 206 ? 10.076 -5.611 -31.621 1.00 84.12 206 ASN A CA 1
ATOM 1582 C C . ASN A 1 206 ? 9.840 -7.142 -31.607 1.00 84.12 206 ASN A C 1
ATOM 1584 O O . ASN A 1 206 ? 9.144 -7.667 -30.739 1.00 84.12 206 ASN A O 1
ATOM 1588 N N . GLY A 1 207 ? 10.392 -7.865 -32.587 1.00 75.81 207 GLY A N 1
ATOM 1589 C CA . GLY A 1 207 ? 10.225 -9.314 -32.740 1.00 75.81 207 GLY A CA 1
ATOM 1590 C C . GLY A 1 207 ? 8.980 -9.766 -33.515 1.00 75.81 207 GLY A C 1
ATOM 1591 O O . GLY A 1 207 ? 8.909 -10.951 -33.841 1.00 75.81 207 GLY A O 1
ATOM 1592 N N . ASP A 1 208 ? 8.066 -8.856 -33.860 1.00 75.88 208 ASP A N 1
ATOM 1593 C CA . ASP A 1 208 ? 6.912 -9.103 -34.732 1.00 75.88 208 ASP A CA 1
ATOM 1594 C C . ASP A 1 208 ? 7.150 -8.522 -36.143 1.00 75.88 208 ASP A C 1
ATOM 1596 O O . ASP A 1 208 ? 8.052 -7.711 -36.360 1.00 75.88 208 ASP A O 1
ATOM 1600 N N . GLN A 1 209 ? 6.352 -8.943 -37.133 1.00 69.31 209 GLN A N 1
ATOM 1601 C CA . GLN A 1 209 ? 6.598 -8.622 -38.553 1.00 69.31 209 GLN A CA 1
ATOM 1602 C C . GLN A 1 209 ? 6.421 -7.130 -38.906 1.00 69.31 209 GLN A C 1
ATOM 1604 O O . GLN A 1 209 ? 7.028 -6.667 -39.868 1.00 69.31 209 GLN A O 1
ATOM 1609 N N . ASP A 1 210 ? 5.653 -6.377 -38.112 1.00 73.44 210 ASP A N 1
ATOM 1610 C CA . ASP A 1 210 ? 5.255 -4.990 -38.405 1.00 73.44 210 ASP A CA 1
ATOM 1611 C C . ASP A 1 210 ? 5.910 -3.933 -37.485 1.00 73.44 210 ASP A C 1
ATOM 1613 O O . ASP A 1 210 ? 5.505 -2.770 -37.495 1.00 73.44 210 ASP A O 1
ATOM 1617 N N . GLY A 1 211 ? 6.909 -4.315 -36.673 1.00 85.25 211 GLY A N 1
ATOM 1618 C CA . GLY A 1 211 ? 7.555 -3.440 -35.675 1.00 85.25 211 GLY A CA 1
ATOM 1619 C C . GLY A 1 211 ? 9.036 -3.126 -35.922 1.00 85.25 211 GLY A C 1
ATOM 1620 O O . GLY A 1 211 ? 9.774 -2.769 -34.999 1.00 85.25 211 GLY A O 1
ATOM 1621 N N . PHE A 1 212 ? 9.502 -3.255 -37.166 1.00 92.44 212 PHE A N 1
ATOM 1622 C CA . PHE A 1 212 ? 10.857 -2.855 -37.554 1.00 92.44 212 PHE A CA 1
ATOM 1623 C C . PHE A 1 212 ? 11.006 -1.328 -37.593 1.00 92.44 212 PHE A C 1
ATOM 1625 O O . PHE A 1 212 ? 10.121 -0.605 -38.058 1.00 92.44 212 PHE A O 1
ATOM 1632 N N . PHE A 1 213 ? 12.149 -0.827 -37.130 1.00 95.75 213 PHE A N 1
ATOM 1633 C CA . PHE A 1 213 ? 12.549 0.569 -37.280 1.00 95.75 213 PHE A CA 1
ATOM 1634 C C . PHE A 1 213 ? 13.191 0.805 -38.648 1.00 95.75 213 PHE A C 1
ATOM 1636 O O . PHE A 1 213 ? 13.890 -0.050 -39.190 1.00 95.75 213 PHE A O 1
ATOM 1643 N N . LYS A 1 214 ? 12.992 2.006 -39.196 1.00 96.06 214 LYS A N 1
ATOM 1644 C CA . LYS A 1 214 ? 13.622 2.447 -40.440 1.00 96.06 214 LYS A CA 1
ATOM 1645 C C . LYS A 1 214 ? 14.312 3.787 -40.243 1.00 96.06 214 LYS A C 1
ATOM 1647 O O . LYS A 1 214 ? 13.711 4.736 -39.738 1.00 96.06 214 LYS A O 1
ATOM 1652 N N . GLY A 1 215 ? 15.558 3.877 -40.690 1.00 97.00 215 GLY A N 1
ATOM 1653 C CA . GLY A 1 215 ? 16.425 5.028 -40.452 1.00 97.00 215 GLY A CA 1
ATOM 1654 C C . GLY A 1 215 ? 17.728 4.592 -39.800 1.00 97.00 215 GLY A C 1
ATOM 1655 O O . GLY A 1 215 ? 18.176 3.473 -40.016 1.00 97.00 215 GLY A O 1
ATOM 1656 N N . VAL A 1 216 ? 18.356 5.464 -39.016 1.00 98.56 216 VAL A N 1
ATOM 1657 C CA . VAL A 1 216 ? 19.652 5.186 -38.373 1.00 98.56 216 VAL A CA 1
ATOM 1658 C C . VAL A 1 216 ? 19.510 5.173 -36.847 1.00 98.56 216 VAL A C 1
ATOM 1660 O O . VAL A 1 216 ? 18.827 6.048 -36.318 1.00 98.56 216 VAL A O 1
ATOM 1663 N N . ILE A 1 217 ? 20.141 4.217 -36.157 1.00 98.69 217 ILE A N 1
ATOM 1664 C CA . ILE A 1 217 ? 20.283 4.173 -34.687 1.00 98.69 217 ILE A CA 1
ATOM 1665 C C . ILE A 1 217 ? 21.773 4.202 -34.338 1.00 98.69 217 ILE A C 1
ATOM 1667 O O . ILE A 1 217 ? 22.583 3.544 -34.994 1.00 98.69 217 ILE A O 1
ATOM 1671 N N . ASP A 1 218 ? 22.109 4.970 -33.310 1.00 97.62 218 ASP A N 1
ATOM 1672 C CA . ASP A 1 218 ? 23.453 5.230 -32.810 1.00 97.62 218 ASP A CA 1
ATOM 1673 C C . ASP A 1 218 ? 23.448 5.328 -31.269 1.00 97.62 218 ASP A C 1
ATOM 1675 O O . ASP A 1 218 ? 22.389 5.529 -30.671 1.00 97.62 218 ASP A O 1
ATOM 1679 N N . GLU A 1 219 ? 24.616 5.241 -30.627 1.00 95.50 219 GLU A N 1
ATOM 1680 C CA . GLU A 1 219 ? 24.817 5.618 -29.214 1.00 95.50 219 GLU A CA 1
ATOM 1681 C C . GLU A 1 219 ? 23.860 4.956 -28.199 1.00 95.50 219 GLU A C 1
ATOM 1683 O O . GLU A 1 219 ? 23.322 5.612 -27.300 1.00 95.50 219 GLU A O 1
ATOM 1688 N N . VAL A 1 220 ? 23.622 3.651 -28.329 1.00 97.69 220 VAL A N 1
ATOM 1689 C CA . VAL A 1 220 ? 22.685 2.931 -27.454 1.00 97.69 220 VAL A CA 1
ATOM 1690 C C . VAL A 1 220 ? 23.285 2.729 -26.061 1.00 97.69 220 VAL A C 1
ATOM 1692 O O . VAL A 1 220 ? 24.419 2.264 -25.943 1.00 97.69 220 VAL A O 1
ATOM 1695 N N . ARG A 1 221 ? 22.514 3.010 -25.002 1.00 96.12 221 ARG A N 1
ATOM 1696 C CA . ARG A 1 221 ? 22.869 2.746 -23.593 1.00 96.12 221 ARG A CA 1
ATOM 1697 C C . ARG A 1 221 ? 21.716 2.081 -22.850 1.00 96.12 221 ARG A C 1
ATOM 1699 O O . ARG A 1 221 ? 20.551 2.395 -23.087 1.00 96.12 221 ARG A O 1
ATOM 1706 N N . ILE A 1 222 ? 22.045 1.177 -21.930 1.00 96.25 222 ILE A N 1
ATOM 1707 C CA . ILE A 1 222 ? 21.080 0.495 -21.060 1.00 96.25 222 ILE A CA 1
ATOM 1708 C C . ILE A 1 222 ? 21.606 0.527 -19.624 1.00 96.25 222 ILE A C 1
ATOM 1710 O O . ILE A 1 222 ? 22.701 0.035 -19.362 1.00 96.25 222 ILE A O 1
ATOM 1714 N N . TYR A 1 223 ? 20.811 1.061 -18.699 1.00 93.94 223 TYR A N 1
ATOM 1715 C CA . TYR A 1 223 ? 21.113 1.166 -17.270 1.00 93.94 223 TYR A CA 1
ATOM 1716 C C . TYR A 1 223 ? 20.110 0.388 -16.417 1.00 93.94 223 TYR A C 1
ATOM 1718 O O . TYR A 1 223 ? 18.926 0.349 -16.744 1.00 93.94 223 TYR A O 1
ATOM 1726 N N . SER A 1 224 ? 20.552 -0.149 -15.276 1.00 88.75 224 SER A N 1
ATOM 1727 C CA . SER A 1 224 ? 19.718 -0.880 -14.302 1.00 88.75 224 SER A CA 1
ATOM 1728 C C . SER A 1 224 ? 19.081 0.004 -13.218 1.00 88.75 224 SER A C 1
ATOM 1730 O O . SER A 1 224 ? 18.717 -0.481 -12.147 1.00 88.75 224 SER A O 1
ATOM 1732 N N . ARG A 1 225 ? 18.991 1.316 -13.457 1.00 81.69 225 ARG A N 1
ATOM 1733 C CA . ARG A 1 225 ? 18.284 2.296 -12.618 1.00 81.69 225 ARG A CA 1
ATOM 1734 C C . ARG A 1 225 ? 17.792 3.455 -13.474 1.00 81.69 225 ARG A C 1
ATOM 1736 O O . ARG A 1 225 ? 18.340 3.683 -14.549 1.00 81.69 225 ARG A O 1
ATOM 1743 N N . ALA A 1 226 ? 16.871 4.256 -12.946 1.00 78.75 226 ALA A N 1
ATOM 1744 C CA . ALA A 1 226 ? 16.637 5.583 -13.497 1.00 78.75 226 ALA A CA 1
ATOM 1745 C C . ALA A 1 226 ? 17.875 6.481 -13.339 1.00 78.75 226 ALA A C 1
ATOM 1747 O O . ALA A 1 226 ? 18.342 6.762 -12.229 1.00 78.75 226 ALA A O 1
ATOM 1748 N N . LEU A 1 227 ? 18.357 6.985 -14.470 1.00 75.38 227 LEU A N 1
ATOM 1749 C CA . LEU A 1 227 ? 19.219 8.158 -14.534 1.00 75.38 227 LEU A CA 1
ATOM 1750 C C . LEU A 1 227 ? 18.437 9.435 -14.191 1.00 75.38 227 LEU A C 1
ATOM 1752 O O . LEU A 1 227 ? 17.273 9.600 -14.574 1.00 75.38 227 LEU A O 1
ATOM 1756 N N . ILE A 1 228 ? 19.094 10.378 -13.513 1.00 64.69 228 ILE A N 1
ATOM 1757 C CA . ILE A 1 228 ? 18.562 11.736 -13.340 1.00 64.69 228 ILE A CA 1
ATOM 1758 C C . ILE A 1 228 ? 18.768 12.550 -14.634 1.00 64.69 228 ILE A C 1
ATOM 1760 O O . ILE A 1 228 ? 19.687 12.258 -15.399 1.00 64.69 228 ILE A O 1
ATOM 1764 N N . PRO A 1 229 ? 17.982 13.616 -14.898 1.00 67.56 229 PRO A N 1
ATOM 1765 C CA . PRO A 1 229 ? 18.067 14.365 -16.159 1.00 67.56 229 PRO A CA 1
ATOM 1766 C C . PRO A 1 229 ? 19.468 14.899 -16.506 1.00 67.56 229 PRO A C 1
ATOM 1768 O O . PRO A 1 229 ? 19.794 15.056 -17.677 1.00 67.56 229 PRO A O 1
ATOM 1771 N N . GLN A 1 230 ? 20.301 15.182 -15.501 1.00 62.66 230 GLN A N 1
ATOM 1772 C CA . GLN A 1 230 ? 21.687 15.622 -15.677 1.00 62.66 230 GLN A CA 1
ATOM 1773 C C . GLN A 1 230 ? 22.596 14.530 -16.260 1.00 62.66 230 GLN A C 1
ATOM 1775 O O . GLN A 1 230 ? 23.502 14.853 -17.021 1.00 62.66 230 GLN A O 1
ATOM 1780 N N . GLU A 1 231 ? 22.358 13.264 -15.917 1.00 79.75 231 GLU A N 1
ATOM 1781 C CA . GLU A 1 231 ? 23.126 12.122 -16.428 1.00 79.75 231 GLU A CA 1
ATOM 1782 C C . GLU A 1 231 ? 22.735 11.843 -17.886 1.00 79.75 231 GLU A C 1
ATOM 1784 O O . GLU A 1 231 ? 23.607 11.802 -18.746 1.00 79.75 231 GLU A O 1
ATOM 1789 N N . ILE A 1 232 ? 21.430 11.840 -18.185 1.00 79.19 232 ILE A N 1
ATOM 1790 C CA . ILE A 1 232 ? 20.867 11.727 -19.547 1.00 79.19 232 ILE A CA 1
ATOM 1791 C C . ILE A 1 232 ? 21.409 12.835 -20.476 1.00 79.19 232 ILE A C 1
ATOM 1793 O O . ILE A 1 232 ? 21.722 12.608 -21.645 1.00 79.19 232 ILE A O 1
ATOM 1797 N N . LEU A 1 233 ? 21.543 14.067 -19.966 1.00 78.12 233 LEU A N 1
ATOM 1798 C CA . LEU A 1 233 ? 22.138 15.183 -20.714 1.00 78.12 233 LEU A CA 1
ATOM 1799 C C . LEU A 1 233 ? 23.645 15.015 -20.947 1.00 78.12 233 LEU A C 1
ATOM 1801 O O . LEU A 1 233 ? 24.141 15.447 -21.989 1.00 78.12 233 LEU A O 1
ATOM 1805 N N . ALA A 1 234 ? 24.370 14.420 -19.997 1.00 79.06 234 ALA A N 1
ATOM 1806 C CA . ALA A 1 234 ? 25.790 14.132 -20.156 1.00 79.06 234 ALA A CA 1
ATOM 1807 C C . ALA A 1 234 ? 26.003 13.046 -21.221 1.00 79.06 234 ALA A C 1
ATOM 1809 O O . ALA A 1 234 ? 26.771 13.263 -22.163 1.00 79.06 234 ALA A O 1
ATOM 1810 N N . ASP A 1 235 ? 25.264 11.939 -21.124 1.00 87.12 235 ASP A N 1
ATOM 1811 C CA . ASP A 1 235 ? 25.347 10.803 -22.043 1.00 87.12 235 ASP A CA 1
ATOM 1812 C C . ASP A 1 235 ? 24.977 11.176 -23.477 1.00 87.12 235 ASP A C 1
ATOM 1814 O O . ASP A 1 235 ? 25.740 10.873 -24.391 1.00 87.12 235 ASP A O 1
ATOM 1818 N N . MET A 1 236 ? 23.917 11.967 -23.682 1.00 87.69 236 MET A N 1
ATOM 1819 C CA . MET A 1 236 ? 23.538 12.484 -25.004 1.00 87.69 236 MET A CA 1
ATOM 1820 C C . MET A 1 236 ? 24.698 13.181 -25.755 1.00 87.69 236 MET A C 1
ATOM 1822 O O . MET A 1 236 ? 24.700 13.230 -26.989 1.00 87.69 236 MET A O 1
ATOM 1826 N N . THR A 1 237 ? 25.662 13.765 -25.034 1.00 84.69 237 THR A N 1
ATOM 1827 C CA . THR A 1 237 ? 26.791 14.520 -25.614 1.00 84.69 237 THR A CA 1
ATOM 1828 C C . THR A 1 237 ? 28.120 13.764 -25.628 1.00 84.69 237 THR A C 1
ATOM 1830 O O . THR A 1 237 ? 29.100 14.273 -26.176 1.00 84.69 237 THR A O 1
ATOM 1833 N N . ARG A 1 238 ? 28.167 12.564 -25.046 1.00 86.81 238 ARG A N 1
ATOM 1834 C CA . ARG A 1 238 ? 29.370 11.742 -24.926 1.00 86.81 238 ARG A CA 1
ATOM 1835 C C . ARG A 1 238 ? 29.264 10.559 -25.891 1.00 86.81 238 ARG A C 1
ATOM 1837 O O . ARG A 1 238 ? 28.273 9.854 -25.805 1.00 86.81 238 ARG A O 1
ATOM 1844 N N . PRO A 1 239 ? 30.255 10.283 -26.752 1.00 89.50 239 PRO A N 1
ATOM 1845 C CA . PRO A 1 239 ? 30.216 9.094 -27.599 1.00 89.50 239 PRO A CA 1
ATOM 1846 C C . PRO A 1 239 ? 30.444 7.797 -26.799 1.00 89.50 239 PRO A C 1
ATOM 1848 O O . PRO A 1 239 ? 31.179 7.802 -25.803 1.00 89.50 239 PRO A O 1
ATOM 1851 N N . VAL A 1 240 ? 29.866 6.681 -27.248 1.00 88.75 240 VAL A N 1
ATOM 1852 C CA . VAL A 1 240 ? 30.151 5.327 -26.754 1.00 88.75 240 VAL A CA 1
ATOM 1853 C C . VAL A 1 240 ? 31.446 4.821 -27.390 1.00 88.75 240 VAL A C 1
ATOM 1855 O O . VAL A 1 240 ? 31.519 4.600 -28.594 1.00 88.75 240 VAL A O 1
ATOM 1858 N N . GLY A 1 241 ? 32.466 4.545 -26.577 1.00 74.31 241 GLY A N 1
ATOM 1859 C CA . GLY A 1 241 ? 33.690 3.912 -27.064 1.00 74.31 241 GLY A CA 1
ATOM 1860 C C . GLY A 1 241 ? 34.684 3.574 -25.957 1.00 74.31 241 GLY A C 1
ATOM 1861 O O . GLY A 1 241 ? 34.402 3.752 -24.771 1.00 74.31 241 GLY A O 1
ATOM 1862 N N . ASN A 1 242 ? 35.874 3.111 -26.350 1.00 53.91 242 ASN A N 1
ATOM 1863 C CA . ASN A 1 242 ? 36.978 2.786 -25.439 1.00 53.91 242 ASN A CA 1
ATOM 1864 C C . ASN A 1 242 ? 37.437 4.042 -24.666 1.00 53.91 242 ASN A C 1
ATOM 1866 O O . ASN A 1 242 ? 38.264 4.811 -25.153 1.00 53.91 242 ASN A O 1
ATOM 1870 N N . GLY A 1 243 ? 36.876 4.260 -23.472 1.00 52.31 243 GLY A N 1
ATOM 1871 C CA . GLY A 1 243 ? 37.020 5.501 -22.695 1.00 52.31 243 GLY A CA 1
ATOM 1872 C C . GLY A 1 243 ? 35.715 6.029 -22.076 1.00 52.31 243 GLY A C 1
ATOM 1873 O O . GLY A 1 243 ? 35.744 6.982 -21.288 1.00 52.31 243 GLY A O 1
ATOM 1874 N N . SER A 1 244 ? 34.562 5.415 -22.365 1.00 53.47 244 SER A N 1
ATOM 1875 C CA . SER A 1 244 ? 33.406 5.438 -21.455 1.00 53.47 244 SER A CA 1
ATOM 1876 C C . SER A 1 244 ? 33.829 4.927 -20.066 1.00 53.47 244 SER A C 1
ATOM 1878 O O . SER A 1 244 ? 34.757 4.119 -19.977 1.00 53.47 244 SER A O 1
ATOM 1880 N N . PRO A 1 245 ? 33.245 5.430 -18.961 1.00 46.94 245 PRO A N 1
ATOM 1881 C CA . PRO A 1 245 ? 33.762 5.133 -17.633 1.00 46.94 245 PRO A CA 1
ATOM 1882 C C . PRO A 1 245 ? 33.493 3.660 -17.321 1.00 46.94 245 PRO A C 1
ATOM 1884 O O . PRO A 1 245 ? 32.343 3.266 -17.154 1.00 46.94 245 PRO A O 1
ATOM 1887 N N . SER A 1 246 ? 34.547 2.850 -17.213 1.00 48.38 246 SER A N 1
ATOM 1888 C CA . SER A 1 246 ? 34.454 1.384 -17.106 1.00 48.38 246 SER A CA 1
ATOM 1889 C C . SER A 1 246 ? 33.881 0.867 -15.775 1.00 48.38 246 SER A C 1
ATOM 1891 O O . SER A 1 246 ? 34.053 -0.304 -15.466 1.00 48.38 246 SER A O 1
ATOM 1893 N N . PHE A 1 247 ? 33.283 1.746 -14.961 1.00 48.50 247 PHE A N 1
ATOM 1894 C CA . PHE A 1 247 ? 32.742 1.474 -13.626 1.00 48.50 247 PHE A CA 1
ATOM 1895 C C . PHE A 1 247 ? 31.593 2.434 -13.259 1.00 48.50 247 PHE A C 1
ATOM 1897 O O . PHE A 1 247 ? 31.558 2.975 -12.155 1.00 48.50 247 PHE A O 1
ATOM 1904 N N . ALA A 1 248 ? 30.640 2.653 -14.169 1.00 61.44 248 ALA A N 1
ATOM 1905 C CA . ALA A 1 248 ? 29.260 2.873 -13.736 1.00 61.44 248 ALA A CA 1
ATOM 1906 C C . ALA A 1 248 ? 28.682 1.471 -13.442 1.00 61.44 248 ALA A C 1
ATOM 1908 O O . ALA A 1 248 ? 28.412 0.743 -14.398 1.00 61.44 248 ALA A O 1
ATOM 1909 N N . PRO A 1 249 ? 28.575 1.022 -12.172 1.00 61.91 249 PRO A N 1
ATOM 1910 C CA . PRO A 1 249 ? 28.163 -0.355 -11.839 1.00 61.91 249 PRO A CA 1
ATOM 1911 C C . PRO A 1 249 ? 26.719 -0.677 -12.268 1.00 61.91 249 PRO A C 1
ATOM 1913 O O . PRO A 1 249 ? 26.290 -1.824 -12.232 1.00 61.91 249 PRO A O 1
ATOM 1916 N N . ASP A 1 250 ? 25.986 0.364 -12.642 1.00 78.75 250 ASP A N 1
ATOM 1917 C CA . ASP A 1 250 ? 24.619 0.425 -13.124 1.00 78.75 250 ASP A CA 1
ATOM 1918 C C . ASP A 1 250 ? 24.498 0.526 -14.658 1.00 78.75 250 ASP A C 1
ATOM 1920 O O . ASP A 1 250 ? 23.389 0.384 -15.170 1.00 78.75 250 ASP A O 1
ATOM 1924 N N . LEU A 1 251 ? 25.594 0.756 -15.400 1.00 90.75 251 LEU A N 1
ATOM 1925 C CA . LEU A 1 251 ? 25.606 0.702 -16.869 1.00 90.75 251 LEU A CA 1
ATOM 1926 C C . LEU A 1 251 ? 25.687 -0.759 -17.315 1.00 90.75 251 LEU A C 1
ATOM 1928 O O . LEU A 1 251 ? 26.735 -1.395 -17.237 1.00 90.75 251 LEU A O 1
ATOM 1932 N N . VAL A 1 252 ? 24.584 -1.295 -17.818 1.00 92.25 252 VAL A N 1
ATOM 1933 C CA . VAL A 1 252 ? 24.468 -2.706 -18.191 1.00 92.25 252 VAL A CA 1
ATOM 1934 C C . VAL A 1 252 ? 25.118 -2.985 -19.541 1.00 92.25 252 VAL A C 1
ATOM 1936 O O . VAL A 1 252 ? 25.823 -3.983 -19.672 1.00 92.25 252 VAL A O 1
ATOM 1939 N N . ALA A 1 253 ? 24.896 -2.121 -20.533 1.00 93.00 253 ALA A N 1
ATOM 1940 C CA . ALA A 1 253 ? 25.455 -2.275 -21.874 1.00 93.00 253 ALA A CA 1
ATOM 1941 C C . ALA A 1 253 ? 25.532 -0.939 -22.626 1.00 93.00 253 ALA A C 1
ATOM 1943 O O . ALA A 1 253 ? 24.707 -0.048 -22.393 1.00 93.00 253 ALA A O 1
ATOM 1944 N N . ALA A 1 254 ? 26.486 -0.815 -23.554 1.00 93.88 254 ALA A N 1
ATOM 1945 C CA . ALA A 1 254 ? 26.609 0.356 -24.425 1.00 93.88 254 ALA A CA 1
ATOM 1946 C C . ALA A 1 254 ? 27.113 -0.000 -25.836 1.00 93.88 254 ALA A C 1
ATOM 1948 O O . ALA A 1 254 ? 28.092 -0.731 -25.970 1.00 93.88 254 ALA A O 1
ATOM 1949 N N . TYR A 1 255 ? 26.506 0.568 -26.885 1.00 95.50 255 TYR A N 1
ATOM 1950 C CA . TYR A 1 255 ? 26.855 0.293 -28.288 1.00 95.50 255 TYR A CA 1
ATOM 1951 C C . TYR A 1 255 ? 26.971 1.580 -29.120 1.00 95.50 255 TYR A C 1
ATOM 1953 O O . TYR A 1 255 ? 25.986 2.290 -29.311 1.00 95.50 255 TYR A O 1
ATOM 1961 N N . GLY A 1 256 ? 28.175 1.854 -29.636 1.00 93.69 256 GLY A N 1
ATOM 1962 C CA . GLY A 1 256 ? 28.473 2.987 -30.535 1.00 93.69 256 GLY A CA 1
ATOM 1963 C C . GLY A 1 256 ? 28.713 2.594 -31.998 1.00 93.69 256 GLY A C 1
ATOM 1964 O O . GLY A 1 256 ? 29.058 3.433 -32.809 1.00 93.69 256 GLY A O 1
ATOM 1965 N N . PHE A 1 257 ? 28.596 1.306 -32.343 1.00 95.19 257 PHE A N 1
ATOM 1966 C CA . PHE A 1 257 ? 28.634 0.784 -33.722 1.00 95.19 257 PHE A CA 1
ATOM 1967 C C . PHE A 1 257 ? 29.848 1.181 -34.607 1.00 95.19 257 PHE A C 1
ATOM 1969 O O . PHE A 1 257 ? 29.797 1.074 -35.839 1.00 95.19 257 PHE A O 1
ATOM 1976 N N . ASP A 1 258 ? 30.969 1.577 -34.002 1.00 92.75 258 ASP A N 1
ATOM 1977 C CA . ASP A 1 258 ? 32.173 2.060 -34.693 1.00 92.75 258 ASP A CA 1
ATOM 1978 C C . ASP A 1 258 ? 33.033 0.967 -35.368 1.00 92.75 258 ASP A C 1
ATOM 1980 O O . ASP A 1 258 ? 34.020 1.269 -36.054 1.00 92.75 258 ASP A O 1
ATOM 1984 N N . GLU A 1 259 ? 32.679 -0.316 -35.231 1.00 91.06 259 GLU A N 1
ATOM 1985 C CA . GLU A 1 259 ? 33.519 -1.442 -35.654 1.00 91.06 259 GLU A CA 1
ATOM 1986 C C . GLU A 1 259 ? 33.866 -1.435 -37.154 1.00 91.06 259 GLU A C 1
ATOM 1988 O O . GLU A 1 259 ? 33.142 -0.921 -38.014 1.00 91.06 259 GLU A O 1
ATOM 1993 N N . GLY A 1 260 ? 35.015 -2.031 -37.494 1.00 81.00 260 GLY A N 1
ATOM 1994 C CA . GLY A 1 260 ? 35.558 -2.055 -38.859 1.00 81.00 260 GLY A CA 1
ATOM 1995 C C . GLY A 1 260 ? 34.687 -2.773 -39.899 1.00 81.00 260 GLY A C 1
ATOM 1996 O O . GLY A 1 260 ? 34.854 -2.524 -41.089 1.00 81.00 260 GLY A O 1
ATOM 1997 N N . GLY A 1 261 ? 33.761 -3.631 -39.467 1.00 83.94 261 GLY A N 1
ATOM 1998 C CA . GLY A 1 261 ? 32.863 -4.408 -40.320 1.00 83.94 261 GLY A CA 1
ATOM 1999 C C . GLY A 1 261 ? 32.450 -5.725 -39.660 1.00 83.94 261 GLY A C 1
ATOM 2000 O O . GLY A 1 261 ? 32.777 -5.975 -38.501 1.00 83.94 261 GLY A O 1
ATOM 2001 N N . GLY A 1 262 ? 31.755 -6.577 -40.416 1.00 89.06 262 GLY A N 1
ATOM 2002 C CA . GLY A 1 262 ? 31.256 -7.868 -39.937 1.00 89.06 262 GLY A CA 1
ATOM 2003 C C . GLY A 1 262 ? 29.996 -7.771 -39.069 1.00 89.06 262 GLY A C 1
ATOM 2004 O O . GLY A 1 262 ? 29.502 -6.683 -38.764 1.00 89.06 262 GLY A O 1
ATOM 2005 N N . ASN A 1 263 ? 29.479 -8.941 -38.684 1.00 92.00 263 ASN A N 1
ATOM 2006 C CA . ASN A 1 263 ? 28.142 -9.087 -38.101 1.00 92.00 263 ASN A CA 1
ATOM 2007 C C . ASN A 1 263 ? 28.119 -9.023 -36.560 1.00 92.00 263 ASN A C 1
ATOM 2009 O O . ASN A 1 263 ? 27.129 -9.415 -35.956 1.00 92.00 263 ASN A O 1
ATOM 2013 N N . GLN A 1 264 ? 29.190 -8.582 -35.899 1.00 92.19 264 GLN A N 1
ATOM 2014 C CA . GLN A 1 264 ? 29.205 -8.413 -34.439 1.00 92.19 264 GLN A CA 1
ATOM 2015 C C . GLN A 1 264 ? 28.961 -6.953 -34.063 1.00 92.19 264 GLN A C 1
ATOM 2017 O O . GLN A 1 264 ? 29.468 -6.055 -34.733 1.00 92.19 264 GLN A O 1
ATOM 2022 N N . VAL A 1 265 ? 28.213 -6.743 -32.983 1.00 95.00 265 VAL A N 1
ATOM 2023 C CA . VAL A 1 265 ? 28.031 -5.465 -32.288 1.00 95.00 265 VAL A CA 1
ATOM 2024 C C . VAL A 1 265 ? 28.626 -5.631 -30.894 1.00 95.00 265 VAL A C 1
ATOM 2026 O O . VAL A 1 265 ? 28.106 -6.395 -30.083 1.00 95.00 265 VAL A O 1
ATOM 2029 N N . LEU A 1 266 ? 29.747 -4.970 -30.637 1.00 92.75 266 LEU A N 1
ATOM 2030 C CA . LEU A 1 266 ? 30.543 -5.129 -29.429 1.00 92.75 266 LEU A CA 1
ATOM 2031 C C . LEU A 1 266 ? 30.018 -4.223 -28.315 1.00 92.75 266 LEU A C 1
ATOM 2033 O O . LEU A 1 266 ? 29.800 -3.029 -28.510 1.00 92.75 266 LEU A O 1
ATOM 2037 N N . ASP A 1 267 ? 29.849 -4.803 -27.131 1.00 92.12 267 ASP A N 1
ATOM 2038 C CA . ASP A 1 267 ? 29.502 -4.057 -25.923 1.00 92.12 267 ASP A CA 1
ATOM 2039 C C . ASP A 1 267 ? 30.709 -3.270 -25.388 1.00 92.12 267 ASP A C 1
ATOM 2041 O O . ASP A 1 267 ? 31.713 -3.840 -24.954 1.00 92.12 267 ASP A O 1
ATOM 2045 N N . ALA A 1 268 ? 30.583 -1.947 -25.394 1.00 90.56 268 ALA A N 1
ATOM 2046 C CA . ALA A 1 268 ? 31.588 -1.006 -24.922 1.00 90.56 268 ALA A CA 1
ATOM 2047 C C . ALA A 1 268 ? 31.455 -0.655 -23.427 1.00 90.56 268 ALA A C 1
ATOM 2049 O O . ALA A 1 268 ? 32.278 0.113 -22.925 1.00 90.56 268 ALA A O 1
ATOM 2050 N N . SER A 1 269 ? 30.473 -1.199 -22.688 1.00 86.62 269 SER A N 1
ATOM 2051 C CA . SER A 1 269 ? 30.422 -1.016 -21.225 1.00 86.62 269 SER A CA 1
ATOM 2052 C C . SER A 1 269 ? 31.505 -1.816 -20.491 1.00 86.62 269 SER A C 1
ATOM 2054 O O . SER A 1 269 ? 31.786 -1.545 -19.326 1.00 86.62 269 SER A O 1
ATOM 2056 N N . GLY A 1 270 ? 32.108 -2.804 -21.162 1.00 84.38 270 GLY A N 1
ATOM 2057 C CA . GLY A 1 270 ? 33.075 -3.735 -20.577 1.00 84.38 270 GLY A CA 1
ATOM 2058 C C . GLY A 1 270 ? 32.445 -4.968 -19.919 1.00 84.38 270 GLY A C 1
ATOM 2059 O O . GLY A 1 270 ? 33.179 -5.777 -19.354 1.00 84.38 270 GLY A O 1
ATOM 2060 N N . HIS A 1 271 ? 31.122 -5.147 -20.007 1.00 86.50 271 HIS A N 1
ATOM 2061 C CA . HIS A 1 271 ? 30.420 -6.298 -19.426 1.00 86.50 271 HIS A CA 1
ATOM 2062 C C . HIS A 1 271 ? 30.301 -7.494 -20.384 1.00 86.50 271 HIS A C 1
ATOM 2064 O O . HIS A 1 271 ? 29.961 -8.595 -19.956 1.00 86.50 271 HIS A O 1
ATOM 2070 N N . GLY A 1 272 ? 30.660 -7.315 -21.659 1.00 88.31 272 GLY A N 1
ATOM 2071 C CA . GLY A 1 272 ? 30.729 -8.390 -22.651 1.00 88.31 272 GLY A CA 1
ATOM 2072 C C . GLY A 1 272 ? 29.377 -8.742 -23.273 1.00 88.31 272 GLY A C 1
ATOM 2073 O O . GLY A 1 272 ? 29.263 -9.766 -23.946 1.00 88.31 272 GLY A O 1
ATOM 2074 N N . ASN A 1 273 ? 28.371 -7.883 -23.103 1.00 91.94 273 ASN A N 1
ATOM 2075 C CA . ASN A 1 273 ? 26.983 -8.091 -23.519 1.00 91.94 273 ASN A CA 1
ATOM 2076 C C . ASN A 1 273 ? 26.785 -7.875 -25.037 1.00 91.94 273 ASN A C 1
ATOM 2078 O O . ASN A 1 273 ? 25.911 -7.129 -25.466 1.00 91.94 273 ASN A O 1
ATOM 2082 N N . SER A 1 274 ? 27.636 -8.471 -25.872 1.00 92.75 274 SER A N 1
ATOM 2083 C CA . SER A 1 274 ? 27.695 -8.204 -27.320 1.00 92.75 274 SER A CA 1
ATOM 2084 C C . SER A 1 274 ? 26.532 -8.843 -28.101 1.00 92.75 274 SER A C 1
ATOM 2086 O O . SER A 1 274 ? 26.027 -9.903 -27.731 1.00 92.75 274 SER A O 1
ATOM 2088 N N . GLY A 1 275 ? 26.125 -8.205 -29.201 1.00 93.81 275 GLY A N 1
ATOM 2089 C CA . GLY A 1 275 ? 25.017 -8.623 -30.069 1.00 93.81 275 GLY A CA 1
ATOM 2090 C C . GLY A 1 275 ? 25.440 -9.060 -31.478 1.00 93.81 275 GLY A C 1
ATOM 2091 O O . GLY A 1 275 ? 26.578 -8.858 -31.910 1.00 93.81 275 GLY A O 1
ATOM 2092 N N . LEU A 1 276 ? 24.492 -9.647 -32.211 1.00 95.69 276 LEU A N 1
ATOM 2093 C CA . LEU A 1 276 ? 24.611 -10.054 -33.613 1.00 95.69 276 LEU A CA 1
ATOM 2094 C C . LEU A 1 276 ? 23.836 -9.087 -34.519 1.00 95.69 276 LEU A C 1
ATOM 2096 O O . LEU A 1 276 ? 22.666 -8.808 -34.272 1.00 95.69 276 LEU A O 1
ATOM 2100 N N . LEU A 1 277 ? 24.480 -8.604 -35.577 1.00 96.44 277 LEU A N 1
ATOM 2101 C CA . LEU A 1 277 ? 23.912 -7.736 -36.606 1.00 96.44 277 LEU A CA 1
ATOM 2102 C C . LEU A 1 277 ? 23.295 -8.562 -37.743 1.00 96.44 277 LEU A C 1
ATOM 2104 O O . LEU A 1 277 ? 23.979 -9.382 -38.361 1.00 96.44 277 LEU A O 1
ATOM 2108 N N . GLU A 1 278 ? 22.036 -8.280 -38.070 1.00 94.88 278 GLU A N 1
ATOM 2109 C CA . GLU A 1 278 ? 21.311 -8.865 -39.199 1.00 94.88 278 GLU A CA 1
ATOM 2110 C C . GLU A 1 278 ? 20.719 -7.744 -40.066 1.00 94.88 278 GLU A C 1
ATOM 2112 O O . GLU A 1 278 ? 20.057 -6.847 -39.554 1.00 94.88 278 GLU A O 1
ATOM 2117 N N . GLY A 1 279 ? 20.962 -7.765 -41.380 1.00 91.62 279 GLY A N 1
ATOM 2118 C CA . GLY A 1 279 ? 20.333 -6.869 -42.369 1.00 91.62 279 GLY A CA 1
ATOM 2119 C C . GLY A 1 279 ? 20.702 -5.374 -42.325 1.00 91.62 279 GLY A C 1
ATOM 2120 O O . GLY A 1 279 ? 20.627 -4.719 -43.359 1.00 91.62 279 GLY A O 1
ATOM 2121 N N . ALA A 1 280 ? 21.121 -4.823 -41.182 1.00 94.31 280 ALA A N 1
ATOM 2122 C CA . ALA A 1 280 ? 21.477 -3.408 -41.048 1.00 94.31 280 ALA A CA 1
ATOM 2123 C C . ALA A 1 280 ? 22.891 -3.083 -41.574 1.00 94.31 280 ALA A C 1
ATOM 2125 O O . ALA A 1 280 ? 23.842 -3.847 -41.397 1.00 94.31 280 ALA A O 1
ATOM 2126 N N . GLU A 1 281 ? 23.039 -1.902 -42.179 1.00 94.50 281 GLU A N 1
ATOM 2127 C CA . GLU A 1 281 ? 24.291 -1.423 -42.782 1.00 94.50 281 GLU A CA 1
ATOM 2128 C C . GLU A 1 281 ? 25.013 -0.408 -41.885 1.00 94.50 281 GLU A C 1
ATOM 2130 O O . GLU A 1 281 ? 24.386 0.454 -41.272 1.00 94.50 281 GLU A O 1
ATOM 2135 N N . ARG A 1 282 ? 26.350 -0.445 -41.845 1.00 95.50 282 ARG A N 1
ATOM 2136 C CA . ARG A 1 282 ? 27.156 0.547 -41.112 1.00 95.50 282 ARG A CA 1
ATOM 2137 C C . ARG A 1 282 ? 27.320 1.821 -41.945 1.00 95.50 282 ARG A C 1
ATOM 2139 O O . ARG A 1 282 ? 27.910 1.788 -43.022 1.00 95.50 282 ARG A O 1
ATOM 2146 N N . VAL A 1 283 ? 26.829 2.945 -41.428 1.00 96.50 283 VAL A N 1
ATOM 2147 C CA . VAL A 1 283 ? 26.828 4.270 -42.077 1.00 96.50 283 VAL A CA 1
ATOM 2148 C C . VAL A 1 283 ? 27.487 5.325 -41.180 1.00 96.50 283 VAL A C 1
ATOM 2150 O O . VAL A 1 283 ? 27.835 5.035 -40.042 1.00 96.50 283 VAL A O 1
ATOM 2153 N N . ALA A 1 284 ? 27.664 6.559 -41.662 1.00 96.00 284 ALA A N 1
ATOM 2154 C CA . ALA A 1 284 ? 28.107 7.670 -40.812 1.00 96.00 284 ALA A CA 1
ATOM 2155 C C . ALA A 1 284 ? 27.041 8.017 -39.751 1.00 96.00 284 ALA A C 1
ATOM 2157 O O . ALA A 1 284 ? 25.864 8.190 -40.093 1.00 96.00 284 ALA A O 1
ATOM 2158 N N . GLY A 1 285 ? 27.463 8.105 -38.487 1.00 95.19 285 GLY A N 1
ATOM 2159 C CA . GLY A 1 285 ? 26.588 8.266 -37.326 1.00 95.19 285 GLY A CA 1
ATOM 2160 C C . GLY A 1 285 ? 26.331 9.708 -36.891 1.00 95.19 285 GLY A C 1
ATOM 2161 O O . GLY A 1 285 ? 26.575 10.675 -37.620 1.00 95.19 285 GLY A O 1
ATOM 2162 N N . ARG A 1 286 ? 25.793 9.839 -35.679 1.00 93.94 286 ARG A N 1
ATOM 2163 C CA . ARG A 1 286 ? 25.746 11.075 -34.893 1.00 93.94 286 ARG A CA 1
ATOM 2164 C C . ARG A 1 286 ? 27.131 11.361 -34.322 1.00 93.94 286 ARG A C 1
ATOM 2166 O O . ARG A 1 286 ? 27.583 12.505 -34.385 1.00 93.94 286 ARG A O 1
ATOM 2173 N N . PHE A 1 287 ? 27.785 10.313 -33.835 1.00 92.25 287 PHE A N 1
ATOM 2174 C CA . PHE A 1 287 ? 29.220 10.230 -33.600 1.00 92.25 287 PHE A CA 1
ATOM 2175 C C . PHE A 1 287 ? 29.744 9.043 -34.423 1.00 92.25 287 PHE A C 1
ATOM 2177 O O . PHE A 1 287 ? 28.976 8.145 -34.740 1.00 92.25 287 PHE A O 1
ATOM 2184 N N . GLY A 1 288 ? 31.010 9.071 -34.854 1.00 93.56 288 GLY A N 1
ATOM 2185 C CA . GLY A 1 288 ? 31.629 7.937 -35.560 1.00 93.56 288 GLY A CA 1
ATOM 2186 C C . GLY A 1 288 ? 30.762 7.312 -36.672 1.00 93.56 288 GLY A C 1
ATOM 2187 O O . GLY A 1 288 ? 30.382 7.978 -37.648 1.00 93.56 288 GLY A O 1
ATOM 2188 N N . LYS A 1 289 ? 30.463 6.021 -36.520 1.00 94.94 289 LYS A N 1
ATOM 2189 C CA . LYS A 1 289 ? 29.513 5.253 -37.336 1.00 94.94 289 LYS A CA 1
ATOM 2190 C C . LYS A 1 289 ? 28.232 4.932 -36.568 1.00 94.94 289 LYS A C 1
ATOM 2192 O O . LYS A 1 289 ? 28.203 4.917 -35.355 1.00 94.94 289 LYS A O 1
ATOM 2197 N N . ALA A 1 290 ? 27.197 4.564 -37.310 1.00 97.31 290 ALA A N 1
ATOM 2198 C CA . ALA A 1 290 ? 25.924 4.090 -36.785 1.00 97.31 290 ALA A CA 1
ATOM 2199 C C . ALA A 1 290 ? 25.366 2.951 -37.651 1.00 97.31 290 ALA A C 1
ATOM 2201 O O . ALA A 1 290 ? 25.896 2.664 -38.730 1.00 97.31 290 ALA A O 1
ATOM 2202 N N . LEU A 1 291 ? 24.268 2.326 -37.220 1.00 98.38 291 LEU A N 1
ATOM 2203 C CA . LEU A 1 291 ? 23.570 1.300 -37.999 1.00 98.38 291 LEU A CA 1
ATOM 2204 C C . LEU A 1 291 ? 22.341 1.874 -38.705 1.00 98.38 291 LEU A C 1
ATOM 2206 O O . LEU A 1 291 ? 21.509 2.532 -38.081 1.00 98.38 291 LEU A O 1
ATOM 2210 N N . LYS A 1 292 ? 22.208 1.604 -40.007 1.00 97.81 292 LYS A N 1
ATOM 2211 C CA . LYS A 1 292 ? 21.023 1.903 -40.814 1.00 97.81 292 LYS A CA 1
ATOM 2212 C C . LYS A 1 292 ? 20.135 0.665 -40.940 1.00 97.81 292 LYS A C 1
ATOM 2214 O O . LYS A 1 292 ? 20.582 -0.375 -41.411 1.00 97.81 292 LYS A O 1
ATOM 2219 N N . PHE A 1 293 ? 18.868 0.829 -40.576 1.00 97.56 293 PHE A N 1
ATOM 2220 C CA . PHE A 1 293 ? 17.814 -0.179 -40.574 1.00 97.56 293 PHE A CA 1
ATOM 2221 C C . PHE A 1 293 ? 16.821 0.091 -41.716 1.00 97.56 293 PHE A C 1
ATOM 2223 O O . PHE A 1 293 ? 16.526 1.248 -42.042 1.00 97.56 293 PHE A O 1
ATOM 2230 N N . ASP A 1 294 ? 16.318 -0.977 -42.332 1.00 94.19 294 ASP A N 1
ATOM 2231 C CA . ASP A 1 294 ? 15.514 -0.957 -43.561 1.00 94.19 294 ASP A CA 1
ATOM 2232 C C . ASP A 1 294 ? 13.994 -0.846 -43.335 1.00 94.19 294 ASP A C 1
ATOM 2234 O O . ASP A 1 294 ? 13.263 -0.452 -44.249 1.00 94.19 294 ASP A O 1
ATOM 2238 N N . GLY A 1 295 ? 13.521 -1.134 -42.118 1.00 92.38 295 GLY A N 1
ATOM 2239 C CA . GLY A 1 295 ? 12.101 -1.222 -41.779 1.00 92.38 295 GLY A CA 1
ATOM 2240 C C . GLY A 1 295 ? 11.403 -2.494 -42.268 1.00 92.38 295 GLY A C 1
ATOM 2241 O O . GLY A 1 295 ? 10.182 -2.465 -42.402 1.00 92.38 295 GLY A O 1
ATOM 2242 N N . GLN A 1 296 ? 12.142 -3.563 -42.587 1.00 89.69 296 GLN A N 1
ATOM 2243 C CA . GLN A 1 296 ? 11.598 -4.830 -43.107 1.00 89.69 296 GLN A CA 1
ATOM 2244 C C . GLN A 1 296 ? 12.208 -6.085 -42.464 1.00 89.69 296 GLN A C 1
ATOM 2246 O O . GLN A 1 296 ? 11.544 -7.118 -42.410 1.00 89.69 296 GLN A O 1
ATOM 2251 N N . GLY A 1 297 ? 13.456 -6.020 -41.997 1.00 89.75 297 GLY A N 1
ATOM 2252 C CA . GLY A 1 297 ? 14.122 -7.167 -41.371 1.00 89.75 297 GLY A CA 1
ATOM 2253 C C . GLY A 1 297 ? 15.447 -6.857 -40.675 1.00 89.75 297 GLY A C 1
ATOM 2254 O O . GLY A 1 297 ? 15.951 -7.696 -39.929 1.00 89.75 297 GLY A O 1
ATOM 2255 N N . ALA A 1 298 ? 16.015 -5.669 -40.890 1.00 94.50 298 ALA A N 1
ATOM 2256 C CA . ALA A 1 298 ? 17.245 -5.248 -40.241 1.00 94.50 298 ALA A CA 1
ATOM 2257 C C . ALA A 1 298 ? 17.075 -5.108 -38.716 1.00 94.50 298 ALA A C 1
ATOM 2259 O O . ALA A 1 298 ? 16.126 -4.480 -38.248 1.00 94.50 298 ALA A O 1
ATOM 2260 N N . GLN A 1 299 ? 18.014 -5.656 -37.942 1.00 95.56 299 GLN A N 1
ATOM 2261 C CA . GLN A 1 299 ? 18.011 -5.630 -36.475 1.00 95.56 299 GLN A CA 1
ATOM 2262 C C . GLN A 1 299 ? 19.399 -5.936 -35.884 1.00 95.56 299 GLN A C 1
ATOM 2264 O O . GLN A 1 299 ? 20.273 -6.496 -36.548 1.00 95.56 299 GLN A O 1
ATOM 2269 N N . VAL A 1 300 ? 19.581 -5.638 -34.596 1.00 96.94 300 VAL A N 1
ATOM 2270 C CA . VAL A 1 300 ? 20.613 -6.276 -33.764 1.00 96.94 300 VAL A CA 1
ATOM 2271 C C . VAL A 1 300 ? 19.921 -7.190 -32.760 1.00 96.94 300 VAL A C 1
ATOM 2273 O O . VAL A 1 300 ? 19.018 -6.750 -32.048 1.00 96.94 300 VAL A O 1
ATOM 2276 N N . ILE A 1 301 ? 20.350 -8.448 -32.687 1.00 95.00 301 ILE A N 1
ATOM 2277 C CA . ILE A 1 301 ? 19.874 -9.429 -31.711 1.00 95.00 301 ILE A CA 1
ATOM 2278 C C . ILE A 1 301 ? 20.930 -9.596 -30.624 1.00 95.00 301 ILE A C 1
ATOM 2280 O O . ILE A 1 301 ? 22.032 -10.083 -30.877 1.00 95.00 301 ILE A O 1
ATOM 2284 N N . LEU A 1 302 ? 20.576 -9.247 -29.395 1.00 93.81 302 LEU A N 1
ATOM 2285 C CA . LEU A 1 302 ? 21.326 -9.625 -28.207 1.00 93.81 302 LEU A CA 1
ATOM 2286 C C . LEU A 1 302 ? 20.683 -10.910 -27.669 1.00 93.81 302 LEU A C 1
ATOM 2288 O O . LEU A 1 302 ? 19.477 -10.896 -27.408 1.00 93.81 302 LEU A O 1
ATOM 2292 N N . PRO A 1 303 ? 21.420 -12.023 -27.511 1.00 89.00 303 PRO A N 1
ATOM 2293 C CA . PRO A 1 303 ? 20.854 -13.266 -26.985 1.00 89.00 303 PRO A CA 1
ATOM 2294 C C . PRO A 1 303 ? 20.339 -13.095 -25.543 1.00 89.00 303 PRO A C 1
ATOM 2296 O O . PRO A 1 303 ? 20.420 -12.021 -24.950 1.00 89.00 303 PRO A O 1
ATOM 2299 N N . GLN A 1 304 ? 19.799 -14.164 -24.953 1.00 87.50 304 GLN A N 1
ATOM 2300 C CA . GLN A 1 304 ? 19.422 -14.163 -23.538 1.00 87.50 304 GLN A CA 1
ATOM 2301 C C . GLN A 1 304 ? 20.661 -13.868 -22.672 1.00 87.50 304 GLN A C 1
ATOM 2303 O O . GLN A 1 304 ? 21.541 -14.710 -22.519 1.00 87.50 304 GLN A O 1
ATOM 2308 N N . ILE A 1 305 ? 20.727 -12.654 -22.125 1.00 88.38 305 ILE A N 1
ATOM 2309 C CA . ILE A 1 305 ? 21.825 -12.156 -21.293 1.00 88.38 305 ILE A CA 1
ATOM 2310 C C . ILE A 1 305 ? 21.229 -11.789 -19.927 1.00 88.38 305 ILE A C 1
ATOM 2312 O O . ILE A 1 305 ? 20.419 -10.863 -19.863 1.00 88.38 305 ILE A O 1
ATOM 2316 N N . PRO A 1 306 ? 21.612 -12.466 -18.825 1.00 87.75 306 PRO A N 1
ATOM 2317 C CA . PRO A 1 306 ? 21.028 -12.223 -17.502 1.00 87.75 306 PRO A CA 1
ATOM 2318 C C . PRO A 1 306 ? 21.128 -10.774 -17.007 1.00 87.75 306 PRO A C 1
ATOM 2320 O O . PRO A 1 306 ? 20.236 -10.315 -16.302 1.00 87.75 306 PRO A O 1
ATOM 2323 N N . ALA A 1 307 ? 22.177 -10.040 -17.394 1.00 87.62 307 ALA A N 1
ATOM 2324 C CA . ALA A 1 307 ? 22.366 -8.643 -17.000 1.00 87.62 307 ALA A CA 1
ATOM 2325 C C . ALA A 1 307 ? 21.269 -7.704 -17.548 1.00 87.62 307 ALA A C 1
ATOM 2327 O O . ALA A 1 307 ? 20.973 -6.687 -16.930 1.00 87.62 307 ALA A O 1
ATOM 2328 N N . LEU A 1 308 ? 20.622 -8.068 -18.664 1.00 89.44 308 LEU A N 1
ATOM 2329 C CA . LEU A 1 308 ? 19.522 -7.319 -19.287 1.00 89.44 308 LEU A CA 1
ATOM 2330 C C . LEU A 1 308 ? 18.138 -7.678 -18.707 1.00 89.44 308 LEU A C 1
ATOM 2332 O O . LEU A 1 308 ? 17.113 -7.288 -19.255 1.00 89.44 308 LEU A O 1
ATOM 2336 N N . ASN A 1 309 ? 18.064 -8.416 -17.598 1.00 87.31 309 ASN A N 1
ATOM 2337 C CA . ASN A 1 309 ? 16.799 -8.706 -16.918 1.00 87.31 309 ASN A CA 1
ATOM 2338 C C . ASN A 1 309 ? 16.521 -7.650 -15.828 1.00 87.31 309 ASN A C 1
ATOM 2340 O O . ASN A 1 309 ? 16.603 -7.931 -14.632 1.00 87.31 309 ASN A O 1
ATOM 2344 N N . LEU A 1 310 ? 16.242 -6.418 -16.268 1.00 87.00 310 LEU A N 1
ATOM 2345 C CA . LEU A 1 310 ? 15.988 -5.240 -15.421 1.00 87.00 310 LEU A CA 1
ATOM 2346 C C . LEU A 1 310 ? 14.651 -5.369 -14.663 1.00 87.00 310 LEU A C 1
ATOM 2348 O O . LEU A 1 310 ? 13.707 -5.934 -15.207 1.00 87.00 310 LEU A O 1
ATOM 2352 N N . ARG A 1 311 ? 14.560 -4.849 -13.424 1.00 75.19 311 ARG A N 1
ATOM 2353 C CA . ARG A 1 311 ? 13.378 -5.031 -12.541 1.00 75.19 311 ARG A CA 1
ATOM 2354 C C . ARG A 1 311 ? 12.947 -3.793 -11.754 1.00 75.19 311 ARG A C 1
ATOM 2356 O O . ARG A 1 311 ? 11.856 -3.270 -11.954 1.00 75.19 311 ARG A O 1
ATOM 2363 N N . SER A 1 312 ? 13.813 -3.323 -10.859 1.00 67.31 312 SER A N 1
ATOM 2364 C CA . SER A 1 312 ? 13.532 -2.223 -9.924 1.00 67.31 312 SER A CA 1
ATOM 2365 C C . SER A 1 312 ? 13.679 -0.831 -10.549 1.00 67.31 312 SER A C 1
ATOM 2367 O O . SER A 1 312 ? 13.275 0.173 -9.967 1.00 67.31 312 SER A O 1
ATOM 2369 N N . GLY A 1 313 ? 14.255 -0.757 -11.748 1.00 79.69 313 GLY A N 1
ATOM 2370 C CA . GLY A 1 313 ? 14.395 0.467 -12.518 1.00 79.69 313 GLY A CA 1
ATOM 2371 C C . GLY A 1 313 ? 15.203 0.256 -13.792 1.00 79.69 313 GLY A C 1
ATOM 2372 O O . GLY A 1 313 ? 15.898 -0.750 -13.946 1.00 79.69 313 GLY A O 1
ATOM 2373 N N . PHE A 1 314 ? 15.122 1.224 -14.699 1.00 91.12 314 PHE A N 1
ATOM 2374 C CA . PHE A 1 314 ? 15.969 1.280 -15.888 1.00 91.12 314 PHE A CA 1
ATOM 2375 C C . PHE A 1 314 ? 16.174 2.707 -16.386 1.00 91.12 314 PHE A C 1
ATOM 2377 O O . PHE A 1 314 ? 15.383 3.600 -16.077 1.00 91.12 314 PHE A O 1
ATOM 2384 N N . THR A 1 315 ? 17.176 2.871 -17.247 1.00 94.88 315 THR A N 1
ATOM 2385 C CA . THR A 1 315 ? 17.164 3.870 -18.317 1.00 94.88 315 THR A CA 1
ATOM 2386 C C . THR A 1 315 ? 17.569 3.180 -19.622 1.00 94.88 315 THR A C 1
ATOM 2388 O O . THR A 1 315 ? 18.559 2.454 -19.657 1.00 94.88 315 THR A O 1
ATOM 2391 N N . LEU A 1 316 ? 16.807 3.402 -20.691 1.00 98.25 316 LEU A N 1
ATOM 2392 C CA . LEU A 1 316 ? 17.104 2.975 -22.061 1.00 98.25 316 LEU A CA 1
ATOM 2393 C C . LEU A 1 316 ? 17.374 4.234 -22.880 1.00 98.25 316 LEU A C 1
ATOM 2395 O O . LEU A 1 316 ? 16.522 5.119 -22.855 1.00 98.25 316 LEU A O 1
ATOM 2399 N N . GLU A 1 317 ? 18.488 4.325 -23.606 1.00 96.50 317 GLU A N 1
ATOM 2400 C CA . GLU A 1 317 ? 18.830 5.507 -24.415 1.00 96.50 317 GLU A CA 1
ATOM 2401 C C . GLU A 1 317 ? 19.352 5.140 -25.802 1.00 96.50 317 GLU A C 1
ATOM 2403 O O . GLU A 1 317 ? 19.985 4.098 -25.971 1.00 96.50 317 GLU A O 1
ATOM 2408 N N . ALA A 1 318 ? 19.118 6.016 -26.782 1.00 98.31 318 ALA A N 1
ATOM 2409 C CA . ALA A 1 318 ? 19.721 5.945 -28.112 1.00 98.31 318 ALA A CA 1
ATOM 2410 C C . ALA A 1 318 ? 19.652 7.297 -28.842 1.00 98.31 318 ALA A C 1
ATOM 2412 O O . ALA A 1 318 ? 18.683 8.050 -28.698 1.00 98.31 318 ALA A O 1
ATOM 2413 N N . TRP A 1 319 ? 20.607 7.568 -29.731 1.00 98.31 319 TRP A N 1
ATOM 2414 C CA . TRP A 1 319 ? 20.418 8.540 -30.809 1.00 98.31 319 TRP A CA 1
ATOM 2415 C C . TRP A 1 319 ? 19.742 7.864 -32.006 1.00 98.31 319 TRP A C 1
ATOM 2417 O O . TRP A 1 319 ? 20.163 6.803 -32.454 1.00 98.31 319 TRP A O 1
ATOM 2427 N N . ILE A 1 320 ? 18.716 8.496 -32.578 1.00 98.44 320 ILE A N 1
ATOM 2428 C CA . ILE A 1 320 ? 18.038 8.008 -33.783 1.00 98.44 320 ILE A CA 1
ATOM 2429 C C . ILE A 1 320 ? 17.894 9.087 -34.855 1.00 98.44 320 ILE A C 1
ATOM 2431 O O . ILE A 1 320 ? 17.745 10.273 -34.561 1.00 98.44 320 ILE A O 1
ATOM 2435 N N . ARG A 1 321 ? 17.872 8.665 -36.119 1.00 98.12 321 ARG A N 1
ATOM 2436 C CA . ARG A 1 321 ? 17.506 9.480 -37.283 1.00 98.12 321 ARG A CA 1
ATOM 2437 C C . ARG A 1 321 ? 16.489 8.711 -38.136 1.00 98.12 321 ARG A C 1
ATOM 2439 O O . ARG A 1 321 ? 16.899 7.986 -39.045 1.00 98.12 321 ARG A O 1
ATOM 2446 N N . PRO A 1 322 ? 15.186 8.814 -37.824 1.00 96.31 322 PRO A N 1
ATOM 2447 C CA . PRO A 1 322 ? 14.140 8.014 -38.459 1.00 96.31 322 PRO A CA 1
ATOM 2448 C C . PRO A 1 322 ? 13.890 8.404 -39.924 1.00 96.31 322 PRO A C 1
ATOM 2450 O O . PRO A 1 322 ? 13.999 9.572 -40.304 1.00 96.31 322 PRO A O 1
ATOM 2453 N N . GLU A 1 323 ? 13.492 7.427 -40.738 1.00 95.31 323 GLU A N 1
ATOM 2454 C CA . GLU A 1 323 ? 13.033 7.580 -42.127 1.00 95.31 323 GLU A CA 1
ATOM 2455 C C . GLU A 1 323 ? 11.554 7.147 -42.257 1.00 95.31 323 GLU A C 1
ATOM 2457 O O . GLU A 1 323 ? 11.091 6.327 -41.461 1.00 95.31 323 GLU A O 1
ATOM 2462 N N . PRO A 1 324 ? 10.787 7.649 -43.249 1.00 90.56 324 PRO A N 1
ATOM 2463 C CA . PRO A 1 324 ? 9.392 7.252 -43.446 1.00 90.56 324 PRO A CA 1
ATOM 2464 C C . PRO A 1 324 ? 9.224 5.737 -43.623 1.00 90.56 324 PRO A C 1
ATOM 2466 O O . PRO A 1 324 ? 9.834 5.122 -44.511 1.00 90.56 324 PRO A O 1
ATOM 2469 N N . SER A 1 325 ? 8.376 5.150 -42.777 1.00 84.00 325 SER A N 1
ATOM 2470 C CA . SER A 1 325 ? 8.105 3.713 -42.677 1.00 84.00 325 SER A CA 1
ATOM 2471 C C . SER A 1 325 ? 6.599 3.457 -42.562 1.00 84.00 325 SER A C 1
ATOM 2473 O O . SER A 1 325 ? 5.860 4.361 -42.179 1.00 84.00 325 SER A O 1
ATOM 2475 N N . ALA A 1 326 ? 6.163 2.236 -42.874 1.00 79.88 326 ALA A N 1
ATOM 2476 C CA . ALA A 1 326 ? 4.783 1.783 -42.667 1.00 79.88 326 ALA A CA 1
ATOM 2477 C C . ALA A 1 326 ? 4.582 1.049 -41.322 1.00 79.88 326 ALA A C 1
ATOM 2479 O O . ALA A 1 326 ? 3.492 0.553 -41.060 1.00 79.88 326 ALA A O 1
ATOM 2480 N N . SER A 1 327 ? 5.631 0.963 -40.495 1.00 84.31 327 SER A N 1
ATOM 2481 C CA . SER A 1 327 ? 5.616 0.288 -39.194 1.00 84.31 327 SER A CA 1
ATOM 2482 C C . SER A 1 327 ? 4.700 1.017 -38.216 1.00 84.31 327 SER A C 1
ATOM 2484 O O . SER A 1 327 ? 4.801 2.238 -38.058 1.00 84.31 327 SER A O 1
ATOM 2486 N N . SER A 1 328 ? 3.823 0.274 -37.538 1.00 82.19 328 SER A N 1
ATOM 2487 C CA . SER A 1 328 ? 2.977 0.836 -36.481 1.00 82.19 328 SER A CA 1
ATOM 2488 C C . SER A 1 328 ? 3.733 1.017 -35.165 1.00 82.19 328 SER A C 1
ATOM 2490 O O . SER A 1 328 ? 3.393 1.915 -34.400 1.00 82.19 328 SER A O 1
ATOM 2492 N N . TRP A 1 329 ? 4.777 0.216 -34.933 1.00 87.44 329 TRP A N 1
ATOM 2493 C CA . TRP A 1 329 ? 5.547 0.172 -33.685 1.00 87.44 329 TRP A CA 1
ATOM 2494 C C . TRP A 1 329 ? 7.063 0.131 -33.965 1.00 87.44 329 TRP A C 1
ATOM 2496 O O . TRP A 1 329 ? 7.715 -0.874 -33.679 1.00 87.44 329 TRP A O 1
ATOM 2506 N N . PRO A 1 330 ? 7.655 1.182 -34.573 1.00 91.94 330 PRO A N 1
ATOM 2507 C CA . PRO A 1 330 ? 9.055 1.176 -35.000 1.00 91.94 330 PRO A CA 1
ATOM 2508 C C . PRO A 1 330 ? 10.010 1.182 -33.797 1.00 91.94 330 PRO A C 1
ATOM 2510 O O . PRO A 1 330 ? 10.268 2.220 -33.173 1.00 91.94 330 PRO A O 1
ATOM 2513 N N . ALA A 1 331 ? 10.542 0.004 -33.475 1.00 93.88 331 ALA A N 1
ATOM 2514 C CA . ALA A 1 331 ? 11.251 -0.237 -32.228 1.00 93.88 331 ALA A CA 1
ATOM 2515 C C . ALA A 1 331 ? 12.720 0.196 -32.239 1.00 93.88 331 ALA A C 1
ATOM 2517 O O . ALA A 1 331 ? 13.494 -0.225 -33.094 1.00 93.88 331 ALA A O 1
ATOM 2518 N N . VAL A 1 332 ? 13.139 0.979 -31.241 1.00 97.38 332 VAL A N 1
ATOM 2519 C CA . VAL A 1 332 ? 14.548 1.373 -31.073 1.00 97.38 332 VAL A CA 1
ATOM 2520 C C . VAL A 1 332 ? 15.265 0.350 -30.202 1.00 97.38 332 VAL A C 1
ATOM 2522 O O . VAL A 1 332 ? 16.262 -0.216 -30.635 1.00 97.38 332 VAL A O 1
ATOM 2525 N N . ILE A 1 333 ? 14.723 0.067 -29.015 1.00 97.50 333 ILE A N 1
ATOM 2526 C CA . ILE A 1 333 ? 15.190 -0.960 -28.073 1.00 97.50 333 ILE A CA 1
ATOM 2527 C C . ILE A 1 333 ? 13.951 -1.697 -27.565 1.00 97.50 333 ILE A C 1
ATOM 2529 O O . ILE A 1 333 ? 13.010 -1.050 -27.109 1.00 97.50 333 ILE A O 1
ATOM 2533 N N . GLN A 1 334 ? 13.936 -3.026 -27.591 1.00 93.19 334 GLN A N 1
ATOM 2534 C CA . GLN A 1 334 ? 12.850 -3.803 -26.994 1.00 93.19 334 GLN A CA 1
ATOM 2535 C C . GLN A 1 334 ? 13.363 -5.104 -26.382 1.00 93.19 334 GLN A C 1
ATOM 2537 O O . GLN A 1 334 ? 14.092 -5.872 -27.013 1.00 93.19 334 GLN A O 1
ATOM 2542 N N . LYS A 1 335 ? 12.953 -5.364 -25.143 1.00 90.56 335 LYS A N 1
ATOM 2543 C CA . LYS A 1 335 ? 13.065 -6.663 -24.488 1.00 90.56 335 LYS A CA 1
ATOM 2544 C C . LYS A 1 335 ? 11.695 -7.332 -24.545 1.00 90.56 335 LYS A C 1
ATOM 2546 O O . LYS A 1 335 ? 10.731 -6.779 -24.033 1.00 90.56 335 LYS A O 1
ATOM 2551 N N . GLU A 1 336 ? 11.644 -8.526 -25.134 1.00 74.50 336 GLU A N 1
ATOM 2552 C CA . GLU A 1 336 ? 10.634 -9.554 -24.834 1.00 74.50 336 GLU A CA 1
ATOM 2553 C C . GLU A 1 336 ? 9.172 -9.093 -24.811 1.00 74.50 336 GLU A C 1
ATOM 2555 O O . GLU A 1 336 ? 8.591 -8.972 -23.739 1.00 74.50 336 GLU A O 1
ATOM 2560 N N . ARG A 1 337 ? 8.566 -8.858 -25.988 1.00 73.12 337 ARG A N 1
ATOM 2561 C CA . ARG A 1 337 ? 7.142 -8.466 -26.104 1.00 73.12 337 ARG A CA 1
ATOM 2562 C C . ARG A 1 337 ? 6.756 -7.389 -25.083 1.00 73.12 337 ARG A C 1
ATOM 2564 O O . ARG A 1 337 ? 5.769 -7.515 -24.365 1.00 73.12 337 ARG A O 1
ATOM 2571 N N . ASP A 1 338 ? 7.573 -6.342 -25.054 1.00 77.31 338 ASP A N 1
ATOM 2572 C CA . ASP A 1 338 ? 7.371 -5.131 -24.261 1.00 77.31 338 ASP A CA 1
ATOM 2573 C C . ASP A 1 338 ? 7.559 -5.310 -22.744 1.00 77.31 338 ASP A C 1
ATOM 2575 O O . ASP A 1 338 ? 6.993 -4.556 -21.952 1.00 77.31 338 ASP A O 1
ATOM 2579 N N . LEU A 1 339 ? 8.411 -6.248 -22.315 1.00 85.69 339 LEU A N 1
ATOM 2580 C CA . LEU A 1 339 ? 8.871 -6.350 -20.923 1.00 85.69 339 LEU A CA 1
ATOM 2581 C C . LEU A 1 339 ? 9.488 -5.026 -20.448 1.00 85.69 339 LEU A C 1
ATOM 2583 O O . LEU A 1 339 ? 9.116 -4.497 -19.405 1.00 85.69 339 LEU A O 1
ATOM 2587 N N . TYR A 1 340 ? 10.359 -4.454 -21.280 1.00 92.19 340 TYR A N 1
ATOM 2588 C CA . TYR A 1 340 ? 10.673 -3.027 -21.307 1.00 92.19 340 TYR A CA 1
ATOM 2589 C C . TYR A 1 340 ? 11.016 -2.606 -22.739 1.00 92.19 340 TYR A C 1
ATOM 2591 O O . TYR A 1 340 ? 11.547 -3.397 -23.527 1.00 92.19 340 TYR A O 1
ATOM 2599 N N . PHE A 1 341 ? 10.708 -1.361 -23.100 1.00 94.81 341 PHE A N 1
ATOM 2600 C CA . PHE A 1 341 ? 10.849 -0.890 -24.476 1.00 94.81 341 PHE A CA 1
ATOM 2601 C C . PHE A 1 341 ? 11.079 0.620 -24.597 1.00 94.81 341 PHE A C 1
ATOM 2603 O O . PHE A 1 341 ? 10.665 1.422 -23.758 1.00 94.81 341 PHE A O 1
ATOM 2610 N N . LEU A 1 342 ? 11.725 0.986 -25.703 1.00 97.69 342 LEU A N 1
ATOM 2611 C CA . LEU A 1 342 ? 11.884 2.334 -26.227 1.00 97.69 342 LEU A CA 1
ATOM 2612 C C . LEU A 1 342 ? 11.583 2.299 -27.730 1.00 97.69 342 LEU A C 1
ATOM 2614 O O . LEU A 1 342 ? 12.307 1.687 -28.519 1.00 97.69 342 LEU A O 1
ATOM 2618 N N . TYR A 1 343 ? 10.513 2.969 -28.130 1.00 96.25 343 TYR A N 1
ATOM 2619 C CA . TYR A 1 343 ? 10.001 3.027 -29.494 1.00 96.25 343 TYR A CA 1
ATOM 2620 C C . TYR A 1 343 ? 10.128 4.440 -30.065 1.00 96.25 343 TYR A C 1
ATOM 2622 O O . TYR A 1 343 ? 10.005 5.430 -29.344 1.00 96.25 343 TYR A O 1
ATOM 2630 N N . ALA A 1 344 ? 10.363 4.540 -31.375 1.00 93.50 344 ALA A N 1
ATOM 2631 C CA . ALA A 1 344 ? 10.406 5.815 -32.095 1.00 93.50 344 ALA A CA 1
ATOM 2632 C C . ALA A 1 344 ? 9.007 6.309 -32.504 1.00 93.50 344 ALA A C 1
ATOM 2634 O O . ALA A 1 344 ? 8.857 7.454 -32.926 1.00 93.50 344 ALA A O 1
ATOM 2635 N N . GLY A 1 345 ? 8.010 5.429 -32.412 1.00 87.19 345 GLY A N 1
ATOM 2636 C CA . GLY A 1 345 ? 6.641 5.626 -32.859 1.00 87.19 345 GLY A CA 1
ATOM 2637 C C . GLY A 1 345 ? 5.687 4.621 -32.213 1.00 87.19 345 GLY A C 1
ATOM 2638 O O . GLY A 1 345 ? 6.124 3.572 -31.736 1.00 87.19 345 GLY A O 1
ATOM 2639 N N . ALA A 1 346 ? 4.401 4.945 -32.238 1.00 80.88 346 ALA A N 1
ATOM 2640 C CA . ALA A 1 346 ? 3.292 4.123 -31.769 1.00 80.88 346 ALA A CA 1
ATOM 2641 C C . ALA A 1 346 ? 2.075 4.356 -32.679 1.00 80.88 346 ALA A C 1
ATOM 2643 O O . ALA A 1 346 ? 1.899 5.459 -33.206 1.00 80.88 346 ALA A O 1
ATOM 2644 N N . ASP A 1 347 ? 1.265 3.319 -32.897 1.00 77.69 347 ASP A N 1
ATOM 2645 C CA . ASP A 1 347 ? 0.055 3.332 -33.736 1.00 77.69 347 ASP A CA 1
ATOM 2646 C C . ASP A 1 347 ? 0.219 4.011 -35.118 1.00 77.69 347 ASP A C 1
ATOM 2648 O O . ASP A 1 347 ? -0.683 4.662 -35.645 1.00 77.69 347 ASP A O 1
ATOM 2652 N N . GLY A 1 348 ? 1.398 3.855 -35.735 1.00 74.19 348 GLY A N 1
ATOM 2653 C CA . GLY A 1 348 ? 1.721 4.409 -37.060 1.00 74.19 348 GLY A CA 1
ATOM 2654 C C . GLY A 1 348 ? 2.097 5.895 -37.074 1.00 74.19 348 GLY A C 1
ATOM 2655 O O . GLY A 1 348 ? 2.421 6.434 -38.134 1.00 74.19 348 GLY A O 1
ATOM 2656 N N . ALA A 1 349 ? 2.111 6.560 -35.918 1.00 82.06 349 ALA A N 1
ATOM 2657 C CA . ALA A 1 349 ? 2.673 7.893 -35.752 1.00 82.06 349 ALA A CA 1
ATOM 2658 C C . ALA A 1 349 ? 4.113 7.802 -35.225 1.00 82.06 349 ALA A C 1
ATOM 2660 O O . ALA A 1 349 ? 4.428 6.980 -34.369 1.00 82.06 349 ALA A O 1
ATOM 2661 N N . LEU A 1 350 ? 5.001 8.694 -35.676 1.00 89.44 350 LEU A N 1
ATOM 2662 C CA . LEU A 1 350 ? 6.386 8.775 -35.187 1.00 89.44 350 LEU A CA 1
ATOM 2663 C C . LEU A 1 350 ? 6.476 9.521 -33.841 1.00 89.44 350 LEU A C 1
ATOM 2665 O O . LEU A 1 350 ? 7.255 10.461 -33.688 1.00 89.44 350 LEU A O 1
ATOM 2669 N N . VAL A 1 351 ? 5.613 9.144 -32.898 1.00 93.12 351 VAL A N 1
ATOM 2670 C CA . VAL A 1 351 ? 5.554 9.641 -31.522 1.00 93.12 351 VAL A CA 1
ATOM 2671 C C . VAL A 1 351 ? 6.323 8.663 -30.627 1.00 93.12 351 VAL A C 1
ATOM 2673 O O . VAL A 1 351 ? 5.865 7.535 -30.445 1.00 93.12 351 VAL A O 1
ATOM 2676 N N . PRO A 1 352 ? 7.494 9.041 -30.083 1.00 94.69 352 PRO A N 1
ATOM 2677 C CA . PRO A 1 352 ? 8.288 8.133 -29.265 1.00 94.69 352 PRO A CA 1
ATOM 2678 C C . PRO A 1 352 ? 7.546 7.650 -28.020 1.00 94.69 352 PRO A C 1
ATOM 2680 O O . PRO A 1 352 ? 6.884 8.446 -27.362 1.00 94.69 352 PRO A O 1
ATOM 2683 N N . ARG A 1 353 ? 7.723 6.382 -27.647 1.00 93.75 353 ARG A N 1
ATOM 2684 C CA . ARG A 1 353 ? 7.097 5.780 -26.461 1.00 93.75 353 ARG A CA 1
ATOM 2685 C C . ARG A 1 353 ? 8.121 4.979 -25.669 1.00 93.75 353 ARG A C 1
ATOM 2687 O O . ARG A 1 353 ? 8.883 4.212 -26.248 1.00 93.75 353 ARG A O 1
ATOM 2694 N N . GLY A 1 354 ? 8.128 5.140 -24.352 1.00 93.75 354 GLY A N 1
ATOM 2695 C CA . GLY A 1 354 ? 8.928 4.328 -23.433 1.00 93.75 354 GLY A CA 1
ATOM 2696 C C . GLY A 1 354 ? 8.031 3.574 -22.463 1.00 93.75 354 GLY A C 1
ATOM 2697 O O . GLY A 1 354 ? 7.028 4.130 -22.027 1.00 93.75 354 GLY A O 1
ATOM 2698 N N . GLY A 1 355 ? 8.354 2.339 -22.096 1.00 89.44 355 GLY A N 1
ATOM 2699 C CA . GLY A 1 355 ? 7.473 1.567 -21.220 1.00 89.44 355 GLY A CA 1
ATOM 2700 C C . GLY A 1 355 ? 8.003 0.201 -20.825 1.00 89.44 355 GLY A C 1
ATOM 2701 O O . GLY A 1 355 ? 9.188 -0.093 -20.989 1.00 89.44 355 GLY A O 1
ATOM 2702 N N . GLY A 1 356 ? 7.104 -0.620 -20.295 1.00 87.06 356 GLY A N 1
ATOM 2703 C CA . GLY A 1 356 ? 7.352 -2.005 -19.925 1.00 87.06 356 GLY A CA 1
ATOM 2704 C C . GLY A 1 356 ? 6.078 -2.734 -19.518 1.00 87.06 356 GLY A C 1
ATOM 2705 O O . GLY A 1 356 ? 4.981 -2.182 -19.594 1.00 87.06 356 GLY A O 1
ATOM 2706 N N . THR A 1 357 ? 6.222 -3.975 -19.067 1.00 77.94 357 THR A N 1
ATOM 2707 C CA . THR A 1 357 ? 5.106 -4.773 -18.553 1.00 77.94 357 THR A CA 1
ATOM 2708 C C . THR A 1 357 ? 5.239 -4.894 -17.035 1.00 77.94 357 THR A C 1
ATOM 2710 O O . THR A 1 357 ? 6.306 -5.234 -16.521 1.00 77.94 357 THR A O 1
ATOM 2713 N N . PHE A 1 358 ? 4.168 -4.537 -16.319 1.00 68.69 358 PHE A N 1
ATOM 2714 C CA . PHE A 1 358 ? 4.153 -4.384 -14.860 1.00 68.69 358 PHE A CA 1
ATOM 2715 C C . PHE A 1 358 ? 2.923 -5.082 -14.266 1.00 68.69 358 PHE A C 1
ATOM 2717 O O . PHE A 1 358 ? 1.812 -4.529 -14.294 1.00 68.69 358 PHE A O 1
ATOM 2724 N N . GLY A 1 359 ? 3.106 -6.279 -13.713 1.00 58.06 359 GLY A N 1
ATOM 2725 C CA . GLY A 1 359 ? 2.023 -7.131 -13.225 1.00 58.06 359 GLY A CA 1
ATOM 2726 C C . GLY A 1 359 ? 1.158 -7.692 -14.357 1.00 58.06 359 GLY A C 1
ATOM 2727 O O . GLY A 1 359 ? -0.064 -7.730 -14.233 1.00 58.06 359 GLY A O 1
ATOM 2728 N N . GLY A 1 360 ? 1.768 -8.051 -15.489 1.00 53.56 360 GLY A N 1
ATOM 2729 C CA . GLY A 1 360 ? 1.102 -8.569 -16.688 1.00 53.56 360 GLY A CA 1
ATOM 2730 C C . GLY A 1 360 ? 0.422 -7.515 -17.571 1.00 53.56 360 GLY A C 1
ATOM 2731 O O . GLY A 1 360 ? -0.158 -7.868 -18.597 1.00 53.56 360 GLY A O 1
ATOM 2732 N N . ALA A 1 361 ? 0.483 -6.232 -17.205 1.00 58.94 361 ALA A N 1
ATOM 2733 C CA . ALA A 1 361 ? -0.068 -5.128 -17.989 1.00 58.94 361 ALA A CA 1
ATOM 2734 C C . ALA A 1 361 ? 1.047 -4.329 -18.682 1.00 58.94 361 ALA A C 1
ATOM 2736 O O . ALA A 1 361 ? 1.900 -3.749 -18.008 1.00 58.94 361 ALA A O 1
ATOM 2737 N N . ASN A 1 362 ? 1.011 -4.288 -20.018 1.00 71.88 362 ASN A N 1
ATOM 2738 C CA . ASN A 1 362 ? 1.864 -3.435 -20.848 1.00 71.88 362 ASN A CA 1
ATOM 2739 C C . ASN A 1 362 ? 1.456 -1.974 -20.658 1.00 71.88 362 ASN A C 1
ATOM 2741 O O . ASN A 1 362 ? 0.334 -1.592 -20.998 1.00 71.88 362 ASN A O 1
ATOM 2745 N N . GLU A 1 363 ? 2.368 -1.170 -20.123 1.00 72.81 363 GLU A N 1
ATOM 2746 C CA . GLU A 1 363 ? 2.159 0.250 -19.886 1.00 72.81 363 GLU A CA 1
ATOM 2747 C C . GLU A 1 363 ? 3.342 1.075 -20.382 1.00 72.81 363 GLU A C 1
ATOM 2749 O O . GLU A 1 363 ? 4.506 0.676 -20.327 1.00 72.81 363 GLU A O 1
ATOM 2754 N N . GLY A 1 364 ? 3.038 2.266 -20.881 1.00 79.56 364 GLY A N 1
ATOM 2755 C CA . GLY A 1 364 ? 4.025 3.130 -21.497 1.00 79.56 364 GLY A CA 1
ATOM 2756 C C . GLY A 1 364 ? 3.608 4.586 -21.469 1.00 79.56 364 GLY A C 1
ATOM 2757 O O . GLY A 1 364 ? 2.446 4.933 -21.270 1.00 79.56 364 GLY A O 1
ATOM 2758 N N . VAL A 1 365 ? 4.607 5.429 -21.664 1.00 74.56 365 VAL A N 1
ATOM 2759 C CA . VAL A 1 365 ? 4.526 6.876 -21.694 1.00 74.56 365 VAL A CA 1
ATOM 2760 C C . VAL A 1 365 ? 4.938 7.358 -23.080 1.00 74.56 365 VAL A C 1
ATOM 2762 O O . VAL A 1 365 ? 6.076 7.163 -23.513 1.00 74.56 365 VAL A O 1
ATOM 2765 N N . ASP A 1 366 ? 4.004 8.009 -23.762 1.00 85.44 366 ASP A N 1
ATOM 2766 C CA . ASP A 1 366 ? 4.232 8.631 -25.063 1.00 85.44 366 ASP A CA 1
ATOM 2767 C C . ASP A 1 366 ? 4.841 10.029 -24.902 1.00 85.44 366 ASP A C 1
ATOM 2769 O O . ASP A 1 366 ? 4.512 10.783 -23.982 1.00 85.44 366 ASP A O 1
ATOM 2773 N N . ALA A 1 367 ? 5.719 10.404 -25.825 1.00 75.62 367 ALA A N 1
ATOM 2774 C CA . ALA A 1 367 ? 6.112 11.785 -26.034 1.00 75.62 367 ALA A CA 1
ATOM 2775 C C . ALA A 1 367 ? 4.905 12.608 -26.542 1.00 75.62 367 ALA A C 1
ATOM 2777 O O . ALA A 1 367 ? 4.016 12.070 -27.194 1.00 75.62 367 ALA A O 1
ATOM 2778 N N . PRO A 1 368 ? 4.858 13.927 -26.292 1.00 66.44 368 PRO A N 1
ATOM 2779 C CA . PRO A 1 368 ? 3.710 14.751 -26.673 1.00 66.44 368 PRO A CA 1
ATOM 2780 C C . PRO A 1 368 ? 3.661 15.120 -28.164 1.00 66.44 368 PRO A C 1
ATOM 2782 O O . PRO A 1 368 ? 2.627 15.578 -28.629 1.00 66.44 368 PRO A O 1
ATOM 2785 N N . GLU A 1 369 ? 4.766 14.970 -28.900 1.00 80.75 369 GLU A N 1
ATOM 2786 C CA . GLU A 1 369 ? 4.924 15.447 -30.278 1.00 80.75 369 GLU A CA 1
ATOM 2787 C C . GLU A 1 369 ? 5.676 14.404 -31.122 1.00 80.75 369 GLU A C 1
ATOM 2789 O O . GLU A 1 369 ? 6.592 13.753 -30.601 1.00 80.75 369 GLU A O 1
ATOM 2794 N N . PRO A 1 370 ? 5.348 14.255 -32.418 1.00 88.19 370 PRO A N 1
ATOM 2795 C CA . PRO A 1 370 ? 6.084 13.380 -33.316 1.00 88.19 370 PRO A CA 1
ATOM 2796 C C . PRO A 1 370 ? 7.469 13.948 -33.660 1.00 88.19 370 PRO A C 1
ATOM 2798 O O . PRO A 1 370 ? 7.681 15.162 -33.708 1.00 88.19 370 PRO A O 1
ATOM 2801 N N . LEU A 1 371 ? 8.423 13.065 -33.956 1.00 89.81 371 LEU A N 1
ATOM 2802 C CA . LEU A 1 371 ? 9.747 13.468 -34.428 1.00 89.81 371 LEU A CA 1
ATOM 2803 C C . LEU A 1 371 ? 9.713 13.945 -35.888 1.00 89.81 371 LEU A C 1
ATOM 2805 O O . LEU A 1 371 ? 8.880 13.532 -36.694 1.00 89.81 371 LEU A O 1
ATOM 2809 N N . ALA A 1 372 ? 10.698 14.761 -36.265 1.00 88.38 372 ALA A N 1
ATOM 2810 C CA . ALA A 1 372 ? 10.967 15.067 -37.665 1.00 88.38 372 ALA A CA 1
ATOM 2811 C C . ALA A 1 372 ? 11.823 13.961 -38.310 1.00 88.38 372 ALA A C 1
ATOM 2813 O O . ALA A 1 372 ? 12.933 13.675 -37.850 1.00 88.38 372 ALA A O 1
ATOM 2814 N N . TYR A 1 373 ? 11.341 13.386 -39.415 1.00 91.75 373 TYR A N 1
ATOM 2815 C CA . TYR A 1 373 ? 12.128 12.477 -40.254 1.00 91.75 373 TYR A CA 1
ATOM 2816 C C . TYR A 1 373 ? 13.440 13.126 -40.728 1.00 91.75 373 TYR A C 1
ATOM 2818 O O . TYR A 1 373 ? 13.524 14.337 -40.937 1.00 91.75 373 TYR A O 1
ATOM 2826 N N . GLY A 1 374 ? 14.486 12.315 -40.898 1.00 93.25 374 GLY A N 1
ATOM 2827 C CA . GLY A 1 374 ? 15.800 12.757 -41.377 1.00 93.25 374 GLY A CA 1
ATOM 2828 C C . GLY A 1 374 ? 16.620 13.592 -40.382 1.00 93.25 374 GLY A C 1
ATOM 2829 O O . GLY A 1 374 ? 17.785 13.873 -40.661 1.00 93.25 374 GLY A O 1
ATOM 2830 N N . SER A 1 375 ? 16.069 13.945 -39.216 1.00 93.38 375 SER A N 1
ATOM 2831 C CA . SER A 1 375 ? 16.767 14.690 -38.158 1.00 93.38 375 SER A CA 1
ATOM 2832 C C . SER A 1 375 ? 17.252 13.768 -37.038 1.00 93.38 375 SER A C 1
ATOM 2834 O O . SER A 1 375 ? 16.548 12.840 -36.644 1.00 93.38 375 SER A O 1
ATOM 2836 N N . TRP A 1 376 ? 18.449 14.033 -36.510 1.00 97.12 376 TRP A N 1
ATOM 2837 C CA . TRP A 1 376 ? 18.968 13.333 -35.332 1.00 97.12 376 TRP A CA 1
ATOM 2838 C C . TRP A 1 376 ? 18.209 13.752 -34.069 1.00 97.12 376 TRP A C 1
ATOM 2840 O O . TRP A 1 376 ? 18.099 14.944 -33.788 1.00 97.12 376 TRP A O 1
ATOM 2850 N N . ASN A 1 377 ? 17.744 12.774 -33.296 1.00 96.31 377 ASN A N 1
ATOM 2851 C CA . ASN A 1 377 ? 17.071 12.953 -32.015 1.00 96.31 377 ASN A CA 1
ATOM 2852 C C . ASN A 1 377 ? 17.608 11.949 -30.990 1.00 96.31 377 ASN A C 1
ATOM 2854 O O . ASN A 1 377 ? 17.672 10.760 -31.287 1.00 96.31 377 ASN A O 1
ATOM 2858 N N . HIS A 1 378 ? 17.962 12.401 -29.789 1.00 97.38 378 HIS A N 1
ATOM 2859 C CA . HIS A 1 378 ? 18.232 11.506 -28.663 1.00 97.38 378 HIS A CA 1
ATOM 2860 C C . HIS A 1 378 ? 16.911 11.116 -28.011 1.00 97.38 378 HIS A C 1
ATOM 2862 O O . HIS A 1 378 ? 16.106 11.997 -27.706 1.00 97.38 378 HIS A O 1
ATOM 2868 N N . LEU A 1 379 ? 16.693 9.833 -27.766 1.00 98.06 379 LEU A N 1
ATOM 2869 C CA . LEU A 1 379 ? 15.564 9.324 -27.002 1.00 98.06 379 LEU A CA 1
ATOM 2870 C C . LEU A 1 379 ? 16.083 8.659 -25.736 1.00 98.06 379 LEU A C 1
ATOM 2872 O O . LEU A 1 379 ? 17.071 7.933 -25.795 1.00 98.06 379 LEU A O 1
ATOM 2876 N N . ALA A 1 380 ? 15.388 8.861 -24.619 1.00 95.94 380 ALA A N 1
ATOM 2877 C CA . ALA A 1 380 ? 15.575 8.021 -23.446 1.00 95.94 380 ALA A CA 1
ATOM 2878 C C . ALA A 1 380 ? 14.250 7.737 -22.733 1.00 95.94 380 ALA A C 1
ATOM 2880 O O . ALA A 1 380 ? 13.386 8.608 -22.659 1.00 95.94 380 ALA A O 1
ATOM 2881 N N . ALA A 1 381 ? 14.103 6.539 -22.177 1.00 95.31 381 ALA A N 1
ATOM 2882 C CA . ALA A 1 381 ? 13.007 6.178 -21.283 1.00 95.31 381 ALA A CA 1
ATOM 2883 C C . ALA A 1 381 ? 13.579 5.708 -19.947 1.00 95.31 381 ALA A C 1
ATOM 2885 O O . ALA A 1 381 ? 14.542 4.946 -19.949 1.00 95.31 381 ALA A O 1
ATOM 2886 N N . SER A 1 382 ? 13.007 6.132 -18.817 1.00 87.19 382 SER A N 1
ATOM 2887 C CA . SER A 1 382 ? 13.472 5.703 -17.493 1.00 87.19 382 SER A CA 1
ATOM 2888 C C . SER A 1 382 ? 12.351 5.314 -16.537 1.00 87.19 382 SER A C 1
ATOM 2890 O O . SER A 1 382 ? 11.223 5.799 -16.639 1.00 87.19 382 SER A O 1
ATOM 2892 N N . TYR A 1 383 ? 12.686 4.435 -15.596 1.00 83.19 383 TYR A N 1
ATOM 2893 C CA . TYR A 1 383 ? 11.801 3.930 -14.555 1.00 83.19 383 TYR A CA 1
ATOM 2894 C C . TYR A 1 383 ? 12.541 3.880 -13.215 1.00 83.19 383 TYR A C 1
ATOM 2896 O O . TYR A 1 383 ? 13.633 3.319 -13.136 1.00 83.19 383 TYR A O 1
ATOM 2904 N N . ASP A 1 384 ? 11.965 4.482 -12.171 1.00 66.12 384 ASP A N 1
ATOM 2905 C CA . ASP A 1 384 ? 12.526 4.531 -10.804 1.00 66.12 384 ASP A CA 1
ATOM 2906 C C . ASP A 1 384 ? 11.710 3.720 -9.783 1.00 66.12 384 ASP A C 1
ATOM 2908 O O . ASP A 1 384 ? 11.752 3.991 -8.583 1.00 66.12 384 ASP A O 1
ATOM 2912 N N . GLY A 1 385 ? 10.885 2.800 -10.280 1.00 57.28 385 GLY A N 1
ATOM 2913 C CA . GLY A 1 385 ? 9.842 2.112 -9.530 1.00 57.28 385 GLY A CA 1
ATOM 2914 C C . GLY A 1 385 ? 8.535 2.912 -9.412 1.00 57.28 385 GLY A C 1
ATOM 2915 O O . GLY A 1 385 ? 7.438 2.393 -9.613 1.00 57.28 385 GLY A O 1
ATOM 2916 N N . SER A 1 386 ? 8.599 4.219 -9.155 1.00 55.00 386 SER A N 1
ATOM 2917 C CA . SER A 1 386 ? 7.399 5.056 -8.962 1.00 55.00 386 SER A CA 1
ATOM 2918 C C . SER A 1 386 ? 6.814 5.633 -10.248 1.00 55.00 386 SER A C 1
ATOM 2920 O O . SER A 1 386 ? 5.594 5.776 -10.360 1.00 55.00 386 SER A O 1
ATOM 2922 N N . ALA A 1 387 ? 7.667 5.965 -11.216 1.00 57.97 387 ALA A N 1
ATOM 2923 C CA . ALA A 1 387 ? 7.259 6.656 -12.423 1.00 57.97 387 ALA A CA 1
ATOM 2924 C C . ALA A 1 387 ? 8.043 6.207 -13.655 1.00 57.97 387 ALA A C 1
ATOM 2926 O O . ALA A 1 387 ? 9.276 6.236 -13.675 1.00 57.97 387 ALA A O 1
ATOM 2927 N N . LEU A 1 388 ? 7.302 5.890 -14.715 1.00 72.12 388 LEU A N 1
ATOM 2928 C CA . LEU A 1 388 ? 7.822 5.836 -16.076 1.00 72.12 388 LEU A CA 1
ATOM 2929 C C . LEU A 1 388 ? 8.022 7.260 -16.598 1.00 72.12 388 LEU A C 1
ATOM 2931 O O . LEU A 1 388 ? 7.181 8.129 -16.362 1.00 72.12 388 LEU A O 1
ATOM 2935 N N . ARG A 1 389 ? 9.110 7.510 -17.326 1.00 77.19 389 ARG A N 1
ATOM 2936 C CA . ARG A 1 389 ? 9.470 8.821 -17.883 1.00 77.19 389 ARG A CA 1
ATOM 2937 C C . ARG A 1 389 ? 9.993 8.688 -19.305 1.00 77.19 389 ARG A C 1
ATOM 2939 O O . ARG A 1 389 ? 10.756 7.774 -19.586 1.00 77.19 389 ARG A O 1
ATOM 2946 N N . MET A 1 390 ? 9.639 9.642 -20.162 1.00 88.00 390 MET A N 1
ATOM 2947 C CA . MET A 1 390 ? 10.127 9.748 -21.539 1.00 88.00 390 MET A CA 1
ATOM 2948 C C . MET A 1 390 ? 10.901 11.053 -21.729 1.00 88.00 390 MET A C 1
ATOM 2950 O O . MET A 1 390 ? 10.448 12.116 -21.296 1.00 88.00 390 MET A O 1
ATOM 2954 N N . TYR A 1 391 ? 12.039 10.986 -22.412 1.00 87.50 391 TYR A N 1
ATOM 2955 C CA . TYR A 1 391 ? 12.945 12.094 -22.695 1.00 87.50 391 TYR A CA 1
ATOM 2956 C C . TYR A 1 391 ? 13.240 12.167 -24.195 1.00 87.50 391 TYR A C 1
ATOM 2958 O O . TYR A 1 391 ? 13.445 11.147 -24.852 1.00 87.50 391 TYR A O 1
ATOM 2966 N N . VAL A 1 392 ? 13.316 13.388 -24.727 1.00 92.12 392 VAL A N 1
ATOM 2967 C CA . VAL A 1 392 ? 13.714 13.667 -26.114 1.00 92.12 392 VAL A CA 1
ATOM 2968 C C . VAL A 1 392 ? 14.738 14.798 -26.106 1.00 92.12 392 VAL A C 1
ATOM 2970 O O . VAL A 1 392 ? 14.514 15.838 -25.486 1.00 92.12 392 VAL A O 1
ATOM 2973 N N . ASN A 1 393 ? 15.873 14.597 -26.778 1.00 89.19 393 ASN A N 1
ATOM 2974 C CA . ASN A 1 393 ? 17.0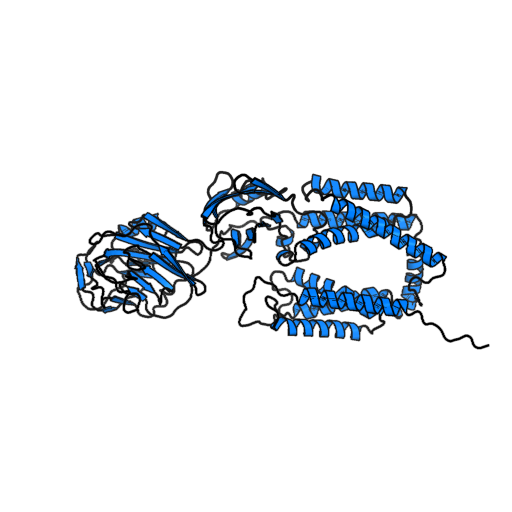12 15.519 -26.820 1.00 89.19 393 ASN A CA 1
ATOM 2975 C C . ASN A 1 393 ? 17.460 15.967 -25.412 1.00 89.19 393 ASN A C 1
ATOM 2977 O O . ASN A 1 393 ? 17.643 17.152 -25.136 1.00 89.19 393 ASN A O 1
ATOM 2981 N N . GLY A 1 394 ? 17.568 14.992 -24.498 1.00 72.56 394 GLY A N 1
ATOM 2982 C CA . GLY A 1 394 ? 17.993 15.175 -23.103 1.00 72.56 394 GLY A CA 1
ATOM 2983 C C . GLY A 1 394 ? 16.965 15.861 -22.192 1.00 72.56 394 GLY A C 1
ATOM 2984 O O . GLY A 1 394 ? 17.184 15.999 -20.990 1.00 72.56 394 GLY A O 1
ATOM 2985 N N . ARG A 1 395 ? 15.815 16.281 -22.731 1.00 73.69 395 ARG A N 1
ATOM 2986 C CA . ARG A 1 395 ? 14.738 16.942 -21.989 1.00 73.69 395 ARG A CA 1
ATOM 2987 C C . ARG A 1 395 ? 13.646 15.938 -21.632 1.00 73.69 395 ARG A C 1
ATOM 2989 O O . ARG A 1 395 ? 13.147 15.256 -22.518 1.00 73.69 395 ARG A O 1
ATOM 2996 N N . LEU A 1 396 ? 13.216 15.906 -20.369 1.00 63.97 396 LEU A N 1
ATOM 2997 C CA . LEU A 1 396 ? 12.007 15.181 -19.950 1.00 63.97 396 LEU A CA 1
ATOM 2998 C C . LEU A 1 396 ? 10.788 15.737 -20.707 1.00 63.97 396 LEU A C 1
ATOM 3000 O O . LEU A 1 396 ? 10.523 16.941 -20.635 1.00 63.97 396 LEU A O 1
ATOM 3004 N N . VAL A 1 397 ? 10.055 14.878 -21.418 1.00 61.94 397 VAL A N 1
ATOM 3005 C CA . VAL A 1 397 ? 8.870 15.259 -22.205 1.00 61.94 397 VAL A CA 1
ATOM 3006 C C . VAL A 1 397 ? 7.554 14.702 -21.661 1.00 61.94 397 VAL A C 1
ATOM 3008 O O . VAL A 1 397 ? 6.537 15.371 -21.824 1.00 61.94 397 VAL A O 1
ATOM 3011 N N . ALA A 1 398 ? 7.551 13.546 -20.986 1.00 49.22 398 ALA A N 1
ATOM 3012 C CA . ALA A 1 398 ? 6.334 12.934 -20.434 1.00 49.22 398 ALA A CA 1
ATOM 3013 C C . ALA A 1 398 ? 6.627 11.968 -19.265 1.00 49.22 398 ALA A C 1
ATOM 3015 O O . ALA A 1 398 ? 7.776 11.567 -19.073 1.00 49.22 398 ALA A O 1
ATOM 3016 N N . HIS A 1 399 ? 5.607 11.623 -18.460 1.00 56.62 399 HIS A N 1
ATOM 3017 C CA . HIS A 1 399 ? 5.706 10.635 -17.368 1.00 56.62 399 HIS A CA 1
ATOM 3018 C C . HIS A 1 399 ? 4.345 10.055 -16.918 1.00 56.62 399 HIS A C 1
ATOM 3020 O O . HIS A 1 399 ? 3.324 10.740 -17.021 1.00 56.62 399 HIS A O 1
ATOM 3026 N N . LEU A 1 400 ? 4.359 8.827 -16.376 1.00 50.78 400 LEU A N 1
ATOM 3027 C CA . LEU A 1 400 ? 3.213 8.033 -15.889 1.00 50.78 400 LEU A CA 1
ATOM 3028 C C . LEU A 1 400 ? 3.482 7.518 -14.456 1.00 50.78 400 LEU A C 1
ATOM 3030 O O . LEU A 1 400 ? 4.615 7.153 -14.154 1.00 50.78 400 LEU A O 1
ATOM 3034 N N . VAL A 1 401 ? 2.461 7.494 -13.586 1.00 44.47 401 VAL A N 1
ATOM 3035 C CA . VAL A 1 401 ? 2.538 7.127 -12.150 1.00 44.47 401 VAL A CA 1
ATOM 3036 C C . VAL A 1 401 ? 1.373 6.189 -11.789 1.00 44.47 401 VAL A C 1
ATOM 3038 O O . VAL A 1 401 ? 0.278 6.344 -12.326 1.00 44.47 401 VAL A O 1
ATOM 3041 N N . ARG A 1 402 ? 1.608 5.232 -10.884 1.00 51.28 402 ARG A N 1
ATOM 3042 C CA . ARG A 1 402 ? 0.686 4.169 -10.422 1.00 51.28 402 ARG A CA 1
ATOM 3043 C C . ARG A 1 402 ? 0.703 4.119 -8.882 1.00 51.28 402 ARG A C 1
ATOM 3045 O O . ARG A 1 402 ? 1.780 4.262 -8.315 1.00 51.28 402 ARG A O 1
ATOM 3052 N N . TRP A 1 403 ? -0.372 3.878 -8.125 1.00 44.91 403 TRP A N 1
ATOM 3053 C CA . TRP A 1 403 ? -1.819 3.747 -8.389 1.00 44.91 403 TRP A CA 1
ATOM 3054 C C . TRP A 1 403 ? -2.564 4.383 -7.191 1.00 44.91 403 TRP A C 1
ATOM 3056 O O . TRP A 1 403 ? -2.129 4.196 -6.063 1.00 44.91 403 TRP A O 1
ATOM 3066 N N . PHE A 1 404 ? -3.793 4.904 -7.251 1.00 46.41 404 PHE A N 1
ATOM 3067 C CA . PHE A 1 404 ? -4.343 6.036 -8.013 1.00 46.41 404 PHE A CA 1
ATOM 3068 C C . PHE A 1 404 ? -3.841 6.272 -9.446 1.00 46.41 404 PHE A C 1
ATOM 3070 O O . PHE A 1 404 ? -2.654 6.453 -9.673 1.00 46.41 404 PHE A O 1
ATOM 3077 N N . GLN A 1 405 ? -4.771 6.393 -10.402 1.00 44.84 405 GLN A N 1
ATOM 3078 C CA . GLN A 1 405 ? -4.480 6.816 -11.788 1.00 44.84 405 GLN A CA 1
ATOM 3079 C C . GLN A 1 405 ? -4.307 8.340 -11.944 1.00 44.84 405 GLN A C 1
ATOM 3081 O O . GLN A 1 405 ? -4.184 8.860 -13.051 1.00 44.84 405 GLN A O 1
ATOM 3086 N N . GLY A 1 406 ? -4.357 9.080 -10.838 1.00 50.00 406 GLY A N 1
ATOM 3087 C CA . GLY A 1 406 ? -4.010 10.490 -10.810 1.00 50.00 406 GLY A CA 1
ATOM 3088 C C . GLY A 1 406 ? -2.536 10.670 -10.487 1.00 50.00 406 GLY A C 1
ATOM 3089 O O . GLY A 1 406 ? -1.922 9.852 -9.806 1.00 50.00 406 GLY A O 1
ATOM 3090 N N . ARG A 1 407 ? -1.964 11.767 -10.965 1.00 51.75 407 ARG A N 1
ATOM 3091 C CA . ARG A 1 407 ? -0.529 12.024 -10.899 1.00 51.75 407 ARG A CA 1
ATOM 3092 C C . ARG A 1 407 ? -0.242 13.039 -9.805 1.00 51.75 407 ARG A C 1
ATOM 3094 O O . ARG A 1 407 ? -0.742 14.156 -9.894 1.00 51.75 407 ARG A O 1
ATOM 3101 N N . ILE A 1 408 ? 0.556 12.689 -8.797 1.00 62.50 408 ILE A N 1
ATOM 3102 C CA . ILE A 1 408 ? 1.079 13.675 -7.842 1.00 62.50 408 ILE A CA 1
ATOM 3103 C C . ILE A 1 408 ? 2.278 14.370 -8.496 1.00 62.50 408 ILE A C 1
ATOM 3105 O O . ILE A 1 408 ? 3.360 13.803 -8.606 1.00 62.50 408 ILE A O 1
ATOM 3109 N N . ASP A 1 409 ? 2.060 15.598 -8.964 1.00 57.38 409 ASP A N 1
ATOM 3110 C CA . ASP A 1 409 ? 3.050 16.411 -9.678 1.00 57.38 409 ASP A CA 1
ATOM 3111 C C . ASP A 1 409 ? 4.093 17.023 -8.734 1.00 57.38 409 ASP A C 1
ATOM 3113 O O . ASP A 1 409 ? 5.243 17.251 -9.115 1.00 57.38 409 ASP A O 1
ATOM 3117 N N . ARG A 1 410 ? 3.668 17.377 -7.515 1.00 63.09 410 ARG A N 1
ATOM 3118 C CA . ARG A 1 410 ? 4.491 18.046 -6.502 1.00 63.09 410 ARG A CA 1
ATOM 3119 C C . ARG A 1 410 ? 4.093 17.602 -5.105 1.00 63.09 410 ARG A C 1
ATOM 3121 O O . ARG A 1 410 ? 2.908 17.541 -4.782 1.00 63.09 410 ARG A O 1
ATOM 3128 N N . MET A 1 411 ? 5.098 17.417 -4.258 1.00 72.88 411 MET A N 1
ATOM 3129 C CA . MET A 1 411 ? 4.940 17.306 -2.816 1.00 72.88 411 MET A CA 1
ATOM 3130 C C . MET A 1 411 ? 5.764 18.400 -2.136 1.00 72.88 411 MET A C 1
ATOM 3132 O O . MET A 1 411 ? 6.916 18.633 -2.501 1.00 72.88 411 MET A O 1
ATOM 3136 N N . SER A 1 412 ? 5.207 19.053 -1.119 1.00 77.19 412 SER A N 1
ATOM 3137 C CA . SER A 1 412 ? 5.980 19.853 -0.171 1.00 77.19 412 SER A CA 1
ATOM 3138 C C . SER A 1 412 ? 5.658 19.483 1.266 1.00 77.19 412 SER A C 1
ATOM 3140 O O . SER A 1 412 ? 4.563 19.026 1.582 1.00 77.19 412 SER A O 1
ATOM 3142 N N . VAL A 1 413 ? 6.624 19.710 2.143 1.00 77.44 413 VAL A N 1
ATOM 3143 C CA . VAL A 1 413 ? 6.442 19.725 3.590 1.00 77.44 413 VAL A CA 1
ATOM 3144 C C . VAL A 1 413 ? 6.723 21.160 4.023 1.00 77.44 413 VAL A C 1
ATOM 3146 O O . VAL A 1 413 ? 7.798 21.711 3.779 1.00 77.44 413 VAL A O 1
ATOM 3149 N N . ASP A 1 414 ? 5.675 21.812 4.515 1.00 82.75 414 ASP A N 1
ATOM 3150 C CA . ASP A 1 414 ? 5.523 23.263 4.538 1.00 82.75 414 ASP A CA 1
ATOM 3151 C C . ASP A 1 414 ? 5.899 23.893 3.186 1.00 82.75 414 ASP A C 1
ATOM 3153 O O . ASP A 1 414 ? 5.216 23.663 2.180 1.00 82.75 414 ASP A O 1
ATOM 3157 N N . ASN A 1 415 ? 6.974 24.681 3.154 1.00 77.31 415 ASN A N 1
ATOM 3158 C CA . ASN A 1 415 ? 7.444 25.408 1.974 1.00 77.31 415 ASN A CA 1
ATOM 3159 C C . ASN A 1 415 ? 8.599 24.690 1.246 1.00 77.31 415 ASN A C 1
ATOM 3161 O O . ASN A 1 415 ? 9.114 25.211 0.259 1.00 77.31 415 ASN A O 1
ATOM 3165 N N . ILE A 1 416 ? 9.018 23.509 1.716 1.00 77.19 416 ILE A N 1
ATOM 3166 C CA . ILE A 1 416 ? 10.153 22.750 1.175 1.00 77.19 416 ILE A CA 1
ATOM 3167 C C . ILE A 1 416 ? 9.624 21.628 0.280 1.00 77.19 416 ILE A C 1
ATOM 3169 O O . ILE A 1 416 ? 8.851 20.785 0.726 1.00 77.19 416 ILE A O 1
ATOM 3173 N N . GLN A 1 417 ? 10.018 21.628 -0.996 1.00 75.31 417 GLN A N 1
ATOM 3174 C CA . GLN A 1 417 ? 9.638 20.584 -1.956 1.00 75.31 417 GLN A CA 1
ATOM 3175 C C . GLN A 1 417 ? 10.357 19.264 -1.645 1.00 75.31 417 GLN A C 1
ATOM 3177 O O . GLN A 1 417 ? 11.545 19.257 -1.330 1.00 75.31 417 GLN A O 1
ATOM 3182 N N . VAL A 1 418 ? 9.634 18.155 -1.780 1.00 67.94 418 VAL A N 1
ATOM 3183 C CA . VAL A 1 418 ? 10.077 16.790 -1.471 1.00 67.94 418 VAL A CA 1
ATOM 3184 C C . VAL A 1 418 ? 9.977 15.927 -2.734 1.00 67.94 418 VAL A C 1
ATOM 3186 O O . VAL A 1 418 ? 9.081 16.124 -3.554 1.00 67.94 418 VAL A O 1
ATOM 3189 N N . ARG A 1 419 ? 10.918 14.992 -2.917 1.00 57.69 419 ARG A N 1
ATOM 3190 C CA . ARG A 1 419 ? 10.974 14.053 -4.053 1.00 57.69 419 ARG A CA 1
ATOM 3191 C C . ARG A 1 419 ? 10.957 12.601 -3.550 1.00 57.69 419 ARG A C 1
ATOM 3193 O O . ARG A 1 419 ? 11.402 12.386 -2.423 1.00 57.69 419 ARG A O 1
ATOM 3200 N N . PRO A 1 420 ? 10.510 11.626 -4.366 1.00 55.12 420 PRO A N 1
ATOM 3201 C CA . PRO A 1 420 ? 10.673 10.202 -4.069 1.00 55.12 420 PRO A CA 1
ATOM 3202 C C . PRO A 1 420 ? 12.141 9.817 -3.815 1.00 55.12 420 PRO A C 1
ATOM 3204 O O . PRO A 1 420 ? 13.044 10.438 -4.381 1.00 55.12 420 PRO A O 1
ATOM 3207 N N . GLY A 1 421 ? 12.376 8.798 -2.981 1.00 51.56 421 GLY A N 1
ATOM 3208 C CA . GLY A 1 421 ? 13.717 8.347 -2.572 1.00 51.56 421 GLY A CA 1
ATOM 3209 C C . GLY A 1 421 ? 13.974 8.421 -1.060 1.00 51.56 421 GLY A C 1
ATOM 3210 O O . GLY A 1 421 ? 13.035 8.506 -0.270 1.00 51.56 421 GLY A O 1
ATOM 3211 N N . LEU A 1 422 ? 15.249 8.347 -0.651 1.00 51.84 422 LEU A N 1
ATOM 3212 C CA . LEU A 1 422 ? 15.677 8.450 0.754 1.00 51.84 422 LEU A CA 1
ATOM 3213 C C . LEU A 1 422 ? 15.784 9.909 1.226 1.00 51.84 422 LEU A C 1
ATOM 3215 O O . LEU A 1 422 ? 16.358 10.744 0.527 1.00 51.84 422 LEU A O 1
ATOM 3219 N N . ILE A 1 423 ? 15.339 10.192 2.456 1.00 60.78 423 ILE A N 1
ATOM 3220 C CA . ILE A 1 423 ? 15.450 11.517 3.098 1.00 60.78 423 ILE A CA 1
ATOM 3221 C C . ILE A 1 423 ? 16.022 11.389 4.523 1.00 60.78 423 ILE A C 1
ATOM 3223 O O . ILE A 1 423 ? 15.610 10.499 5.265 1.00 60.78 423 ILE A O 1
ATOM 3227 N N . ASP A 1 424 ? 16.947 12.281 4.922 1.00 64.50 424 ASP A N 1
ATOM 3228 C CA . ASP A 1 424 ? 17.420 12.415 6.319 1.00 64.50 424 ASP A CA 1
ATOM 3229 C C . ASP A 1 424 ? 16.350 13.117 7.177 1.00 64.50 424 ASP A C 1
ATOM 3231 O O . ASP A 1 424 ? 15.794 14.157 6.814 1.00 64.50 424 ASP A O 1
ATOM 3235 N N . THR A 1 425 ? 16.022 12.525 8.320 1.00 64.25 425 THR A N 1
ATOM 3236 C CA . THR A 1 425 ? 14.710 12.675 8.956 1.00 64.25 425 THR A CA 1
ATOM 3237 C C . THR A 1 425 ? 14.660 13.616 10.130 1.00 64.25 425 THR A C 1
ATOM 3239 O O . THR A 1 425 ? 13.561 13.957 10.550 1.00 64.25 425 THR A O 1
ATOM 3242 N N . ARG A 1 426 ? 15.789 14.131 10.630 1.00 69.06 426 ARG A N 1
ATOM 3243 C CA . ARG A 1 426 ? 15.759 15.073 11.767 1.00 69.06 426 ARG A CA 1
ATOM 3244 C C . ARG A 1 426 ? 14.837 16.270 11.522 1.00 69.06 426 ARG A C 1
ATOM 3246 O O . ARG A 1 426 ? 14.064 16.618 12.406 1.00 69.06 426 ARG A O 1
ATOM 3253 N N . TRP A 1 427 ? 14.866 16.851 10.322 1.00 75.06 427 TRP A N 1
ATOM 3254 C CA . TRP A 1 427 ? 13.947 17.932 9.952 1.00 75.06 427 TRP A CA 1
ATOM 3255 C C . TRP A 1 427 ? 12.504 17.437 9.771 1.00 75.06 427 TRP A C 1
ATOM 3257 O O . TRP A 1 427 ? 11.589 17.999 10.365 1.00 75.06 427 TRP A O 1
ATOM 3267 N N . LEU A 1 428 ? 12.290 16.370 8.996 1.00 72.44 428 LEU A N 1
ATOM 3268 C CA . LEU A 1 428 ? 10.945 15.887 8.673 1.00 72.44 428 LEU A CA 1
ATOM 3269 C C . LEU A 1 428 ? 10.194 15.393 9.922 1.00 72.44 428 LEU A C 1
ATOM 3271 O O . LEU A 1 428 ? 9.033 15.739 10.119 1.00 72.44 428 LEU A O 1
ATOM 3275 N N . THR A 1 429 ? 10.860 14.655 10.812 1.00 73.44 429 THR A N 1
ATOM 3276 C CA . THR A 1 429 ? 10.306 14.230 12.104 1.00 73.44 429 THR A CA 1
ATOM 3277 C C . THR A 1 429 ? 9.909 15.427 12.970 1.00 73.44 429 THR A C 1
ATOM 3279 O O . THR A 1 429 ? 8.856 15.387 13.603 1.00 73.44 429 THR A O 1
ATOM 3282 N N . GLU A 1 430 ? 10.712 16.495 12.988 1.00 73.31 430 GLU A N 1
ATOM 3283 C CA . GLU A 1 430 ? 10.412 17.699 13.769 1.00 73.31 430 GLU A CA 1
ATOM 3284 C C . GLU A 1 430 ? 9.218 18.469 13.192 1.00 73.31 430 GLU A C 1
ATOM 3286 O O . GLU A 1 430 ? 8.321 18.862 13.936 1.00 73.31 430 GLU A O 1
ATOM 3291 N N . VAL A 1 431 ? 9.131 18.612 11.865 1.00 73.19 431 VAL A N 1
ATOM 3292 C CA . VAL A 1 431 ? 7.985 19.260 11.204 1.00 73.19 431 VAL A CA 1
ATOM 3293 C C . VAL A 1 431 ? 6.687 18.475 11.428 1.00 73.19 431 VAL A C 1
ATOM 3295 O O . VAL A 1 431 ? 5.655 19.059 11.764 1.00 73.19 431 VAL A O 1
ATOM 3298 N N . LEU A 1 432 ? 6.724 17.144 11.319 1.00 73.50 432 LEU A N 1
ATOM 3299 C CA . LEU A 1 432 ? 5.548 16.304 11.566 1.00 73.50 432 LEU A CA 1
ATOM 3300 C C . LEU A 1 432 ? 5.105 16.323 13.044 1.00 73.50 432 LEU A C 1
ATOM 3302 O O . LEU A 1 432 ? 3.904 16.247 13.307 1.00 73.50 432 LEU A O 1
ATOM 3306 N N . LYS A 1 433 ? 6.036 16.483 13.999 1.00 71.00 433 LYS A N 1
ATOM 3307 C CA . LYS A 1 433 ? 5.736 16.685 15.433 1.00 71.00 433 LYS A CA 1
ATOM 3308 C C . LYS A 1 433 ? 5.195 18.077 15.752 1.00 71.00 433 LYS A C 1
ATOM 3310 O O . LYS A 1 433 ? 4.300 18.204 16.578 1.00 71.00 433 LYS A O 1
ATOM 3315 N N . THR A 1 434 ? 5.721 19.116 15.110 1.00 68.75 434 THR A N 1
ATOM 3316 C CA . THR A 1 434 ? 5.331 20.518 15.360 1.00 68.75 434 THR A CA 1
ATOM 3317 C C . THR A 1 434 ? 4.080 20.952 14.588 1.00 68.75 434 THR A C 1
ATOM 3319 O O . THR A 1 434 ? 3.593 22.065 14.775 1.00 68.75 434 THR A O 1
ATOM 3322 N N . GLY A 1 435 ? 3.499 20.059 13.778 1.00 70.69 435 GLY A N 1
ATOM 3323 C CA . GLY A 1 435 ? 2.203 20.260 13.123 1.00 70.69 435 GLY A CA 1
ATOM 3324 C C . GLY A 1 435 ? 2.271 20.884 11.728 1.00 70.69 435 GLY A C 1
ATOM 3325 O O . GLY A 1 435 ? 1.246 21.370 11.242 1.00 70.69 435 GLY A O 1
ATOM 3326 N N . GLY A 1 436 ? 3.441 20.849 11.083 1.00 78.62 436 GLY A N 1
ATOM 3327 C CA . GLY A 1 436 ? 3.627 21.325 9.715 1.00 78.62 436 GLY A CA 1
ATOM 3328 C C . GLY A 1 436 ? 2.753 20.602 8.687 1.00 78.62 436 GLY A C 1
ATOM 3329 O O . GLY A 1 436 ? 2.124 19.573 8.953 1.00 78.62 436 GLY A O 1
ATOM 3330 N N . THR A 1 437 ? 2.673 21.190 7.498 1.00 85.38 437 THR A N 1
ATOM 3331 C CA . THR A 1 437 ? 1.694 20.825 6.471 1.00 85.38 437 THR A CA 1
ATOM 3332 C C . THR A 1 437 ? 2.337 20.064 5.321 1.00 85.38 437 THR A C 1
ATOM 3334 O O . THR A 1 437 ? 3.126 20.632 4.568 1.00 85.38 437 THR A O 1
ATOM 3337 N N . ILE A 1 438 ? 1.935 18.810 5.115 1.00 84.94 438 ILE A N 1
ATOM 3338 C CA . ILE A 1 438 ? 2.227 18.090 3.873 1.00 84.94 438 ILE A CA 1
ATOM 3339 C C . ILE A 1 438 ? 1.260 18.590 2.797 1.00 84.94 438 ILE A C 1
ATOM 3341 O O . ILE A 1 438 ? 0.046 18.491 2.960 1.00 84.94 438 ILE A O 1
ATOM 3345 N N . ARG A 1 439 ? 1.774 19.111 1.683 1.00 87.19 439 ARG A N 1
ATOM 3346 C CA . ARG A 1 439 ? 0.980 19.486 0.508 1.00 87.19 439 ARG A CA 1
ATOM 3347 C C . ARG A 1 439 ? 1.301 18.549 -0.640 1.00 87.19 439 ARG A C 1
ATOM 3349 O O . ARG A 1 439 ? 2.459 18.420 -1.016 1.00 87.19 439 ARG A O 1
ATOM 3356 N N . LEU A 1 440 ? 0.273 17.945 -1.211 1.00 83.31 440 LEU A N 1
ATOM 3357 C CA . LEU A 1 440 ? 0.306 17.231 -2.477 1.00 83.31 440 LEU A CA 1
ATOM 3358 C C . LEU A 1 440 ? -0.422 18.102 -3.504 1.00 83.31 440 LEU A C 1
ATOM 3360 O O . LEU A 1 440 ? -1.461 18.701 -3.218 1.00 83.31 440 LEU A O 1
ATOM 3364 N N . SER A 1 441 ? 0.117 18.201 -4.707 1.00 79.38 441 SER A N 1
ATOM 3365 C CA . SER A 1 441 ? -0.551 18.847 -5.835 1.00 79.38 441 SER A CA 1
ATOM 3366 C C . SER A 1 441 ? -0.376 17.972 -7.058 1.00 79.38 441 SER A C 1
ATOM 3368 O O . SER A 1 441 ? 0.716 17.461 -7.299 1.00 79.38 441 SER A O 1
ATOM 3370 N N . GLY A 1 442 ? -1.456 17.776 -7.796 1.00 74.25 442 GLY A N 1
ATOM 3371 C CA . GLY A 1 442 ? -1.523 16.770 -8.835 1.00 74.25 442 GLY A CA 1
ATOM 3372 C C . GLY A 1 442 ? -2.762 16.887 -9.709 1.00 74.25 442 GLY A C 1
ATOM 3373 O O . GLY A 1 442 ? -3.516 17.858 -9.640 1.00 74.25 442 GLY A O 1
ATOM 3374 N N . THR A 1 443 ? -2.994 15.843 -10.492 1.00 67.12 443 THR A N 1
ATOM 3375 C CA . THR A 1 443 ? -4.199 15.643 -11.306 1.00 67.12 443 THR A CA 1
ATOM 3376 C C . THR A 1 443 ? -4.960 14.431 -10.773 1.00 67.12 443 THR A C 1
ATOM 3378 O O . THR A 1 443 ? -4.339 13.420 -10.457 1.00 67.12 443 THR A O 1
ATOM 3381 N N . ALA A 1 444 ? -6.284 14.504 -10.652 1.00 69.50 444 ALA A N 1
ATOM 3382 C CA . ALA A 1 444 ? -7.106 13.400 -10.162 1.00 69.50 444 ALA A 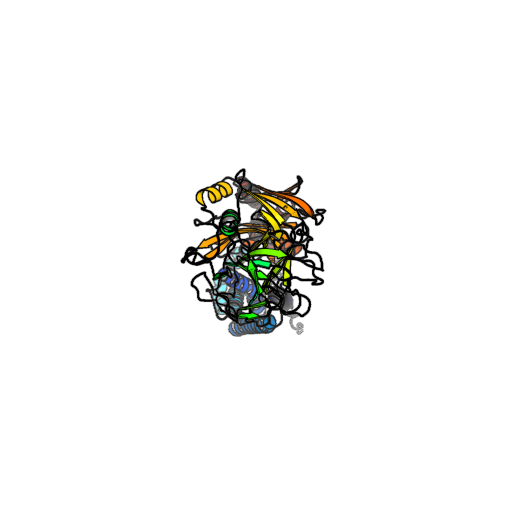CA 1
ATOM 3383 C C . ALA A 1 444 ? -7.238 12.270 -11.198 1.00 69.50 444 ALA A C 1
ATOM 3385 O O . ALA A 1 444 ? -7.438 12.530 -12.383 1.00 69.50 444 ALA A O 1
ATOM 3386 N N . GLY A 1 445 ? -7.181 11.016 -10.752 1.00 62.34 445 GLY A N 1
ATOM 3387 C CA . GLY A 1 445 ? -7.515 9.846 -11.568 1.00 62.34 445 GLY A CA 1
ATOM 3388 C C . GLY A 1 445 ? -8.972 9.413 -11.387 1.00 62.34 445 GLY A C 1
ATOM 3389 O O . GLY A 1 445 ? -9.636 9.887 -10.461 1.00 62.34 445 GLY A O 1
ATOM 3390 N N . PRO A 1 446 ? -9.484 8.495 -12.225 1.00 56.75 446 PRO A N 1
ATOM 3391 C CA . PRO A 1 446 ? -10.712 7.769 -11.916 1.00 56.75 446 PRO A CA 1
ATOM 3392 C C . PRO A 1 446 ? -10.593 7.020 -10.580 1.00 56.75 446 PRO A C 1
ATOM 3394 O O . PRO A 1 446 ? -9.552 6.449 -10.246 1.00 56.75 446 PRO A O 1
ATOM 3397 N N . THR A 1 447 ? -11.682 7.022 -9.815 1.00 52.34 447 THR A N 1
ATOM 3398 C CA . THR A 1 447 ? -11.783 6.347 -8.521 1.00 52.34 447 THR A CA 1
ATOM 3399 C C . THR A 1 447 ? -12.218 4.893 -8.710 1.00 52.34 447 THR A C 1
ATOM 3401 O O . THR A 1 447 ? -13.368 4.606 -9.035 1.00 52.34 447 THR A O 1
ATOM 3404 N N . MET A 1 448 ? -11.288 3.961 -8.491 1.00 47.81 448 MET A N 1
ATOM 3405 C CA . MET A 1 448 ? -11.614 2.542 -8.302 1.00 47.81 448 MET A CA 1
ATOM 3406 C C . MET A 1 448 ? -12.188 2.306 -6.891 1.00 47.81 448 MET A C 1
ATOM 3408 O O . MET A 1 448 ? -12.122 3.178 -6.021 1.00 47.81 448 MET A O 1
ATOM 3412 N N . GLY A 1 449 ? -12.792 1.135 -6.669 1.00 48.72 449 GLY A N 1
ATOM 3413 C CA . GLY A 1 449 ? -13.535 0.816 -5.442 1.00 48.72 449 GLY A CA 1
ATOM 3414 C C . GLY A 1 449 ? -12.703 0.686 -4.160 1.00 48.72 449 GLY A C 1
ATOM 3415 O O . GLY A 1 449 ? -13.294 0.728 -3.078 1.00 48.72 449 GLY A O 1
ATOM 3416 N N . ASP A 1 450 ? -11.378 0.580 -4.296 1.00 49.19 450 ASP A N 1
ATOM 3417 C CA . ASP A 1 450 ? -10.429 0.103 -3.281 1.00 49.19 450 ASP A CA 1
ATOM 3418 C C . ASP A 1 450 ? -9.367 1.166 -2.918 1.00 49.19 450 ASP A C 1
ATOM 3420 O O . ASP A 1 450 ? -9.357 2.270 -3.471 1.00 49.19 450 ASP A O 1
ATOM 3424 N N . LYS A 1 451 ? -8.490 0.866 -1.948 1.00 50.25 451 LYS A N 1
ATOM 3425 C CA . LYS A 1 451 ? -7.500 1.814 -1.402 1.00 50.25 451 LYS A CA 1
ATOM 3426 C C . LYS A 1 451 ? -6.288 2.006 -2.323 1.00 50.25 451 LYS A C 1
ATOM 3428 O O . LYS A 1 451 ? -5.483 1.098 -2.488 1.00 50.25 451 LYS A O 1
ATOM 3433 N N . GLY A 1 452 ? -6.106 3.215 -2.862 1.00 55.19 452 GLY A N 1
ATOM 3434 C CA . GLY A 1 452 ? -4.929 3.587 -3.668 1.00 55.19 452 GLY A CA 1
ATOM 3435 C C . GLY A 1 452 ? -4.040 4.638 -2.981 1.00 55.19 452 GLY A C 1
ATOM 3436 O O . GLY A 1 452 ? -4.571 5.702 -2.647 1.00 55.19 452 GLY A O 1
ATOM 3437 N N . PRO A 1 453 ? -2.730 4.402 -2.757 1.00 58.44 453 PRO A N 1
ATOM 3438 C CA . PRO A 1 453 ? -1.835 5.368 -2.114 1.00 58.44 453 PRO A CA 1
ATOM 3439 C C . PRO A 1 453 ? -1.628 6.651 -2.934 1.00 58.44 453 PRO A C 1
ATOM 3441 O O . PRO A 1 453 ? -1.217 6.638 -4.088 1.00 58.44 453 PRO A O 1
ATOM 3444 N N . LEU A 1 454 ? -1.879 7.786 -2.282 1.00 67.56 454 LEU A N 1
ATOM 3445 C CA . LEU A 1 454 ? -1.571 9.147 -2.739 1.00 67.56 454 LEU A CA 1
ATOM 3446 C C . LEU A 1 454 ? -0.257 9.667 -2.140 1.00 67.56 454 LEU A C 1
ATOM 3448 O O . LEU A 1 454 ? 0.380 10.556 -2.699 1.00 67.56 454 LEU A O 1
ATOM 3452 N N . LEU A 1 455 ? 0.109 9.149 -0.968 1.00 73.06 455 LEU A N 1
ATOM 3453 C CA . LEU A 1 455 ? 1.357 9.421 -0.271 1.00 73.06 455 LEU A CA 1
ATOM 3454 C C . LEU A 1 455 ? 1.700 8.208 0.583 1.00 73.06 455 LEU A C 1
ATOM 3456 O O . LEU A 1 455 ? 0.862 7.752 1.358 1.00 73.06 455 LEU A O 1
ATOM 3460 N N . ASP A 1 456 ? 2.943 7.762 0.481 1.00 72.50 456 ASP A N 1
ATOM 3461 C CA . ASP A 1 456 ? 3.513 6.693 1.287 1.00 72.50 456 ASP A CA 1
ATOM 3462 C C . ASP A 1 456 ? 4.893 7.149 1.784 1.00 72.50 456 ASP A C 1
ATOM 3464 O O . ASP A 1 456 ? 5.780 7.463 0.986 1.00 72.50 456 ASP A O 1
ATOM 3468 N N . ILE A 1 457 ? 5.031 7.262 3.105 1.00 73.06 457 ILE A N 1
ATOM 3469 C CA . ILE A 1 457 ? 6.271 7.590 3.811 1.00 73.06 457 ILE A CA 1
ATOM 3470 C C . ILE A 1 457 ? 6.596 6.400 4.703 1.00 73.06 457 ILE A C 1
ATOM 3472 O O . ILE A 1 457 ? 5.843 6.138 5.637 1.00 73.06 457 ILE A O 1
ATOM 3476 N N . ARG A 1 458 ? 7.728 5.729 4.485 1.00 69.50 458 ARG A N 1
ATOM 3477 C CA . ARG A 1 458 ? 8.162 4.549 5.254 1.00 69.50 458 ARG A CA 1
ATOM 3478 C C . ARG A 1 458 ? 9.460 4.808 6.002 1.00 69.50 458 ARG A C 1
ATOM 3480 O O . ARG A 1 458 ? 10.290 5.571 5.531 1.00 69.50 458 ARG A O 1
ATOM 3487 N N . ASN A 1 459 ? 9.690 4.145 7.129 1.00 62.19 459 ASN A N 1
ATOM 3488 C CA . ASN A 1 459 ? 10.986 4.122 7.804 1.00 62.19 459 ASN A CA 1
ATOM 3489 C C . ASN A 1 459 ? 11.904 3.064 7.190 1.00 62.19 459 ASN A C 1
ATOM 3491 O O . ASN A 1 459 ? 11.443 1.988 6.811 1.00 62.19 459 ASN A O 1
ATOM 3495 N N . ILE A 1 460 ? 13.200 3.359 7.136 1.00 54.84 460 ILE A N 1
ATOM 3496 C CA . ILE A 1 460 ? 14.232 2.470 6.611 1.00 54.84 460 ILE A CA 1
ATOM 3497 C C . ILE A 1 460 ? 15.056 1.920 7.774 1.00 54.84 460 ILE A C 1
ATOM 3499 O O . ILE A 1 460 ? 15.710 2.667 8.506 1.00 54.84 460 ILE A O 1
ATOM 3503 N N . ARG A 1 461 ? 15.083 0.593 7.905 1.00 48.69 461 ARG A N 1
ATOM 3504 C CA . ARG A 1 461 ? 15.908 -0.129 8.878 1.00 48.69 461 ARG A CA 1
ATOM 3505 C C . ARG A 1 461 ? 16.841 -1.072 8.126 1.00 48.69 461 ARG A C 1
ATOM 3507 O O . ARG A 1 461 ? 16.404 -1.819 7.260 1.00 48.69 461 ARG A O 1
ATOM 3514 N N . ASN A 1 462 ? 18.135 -1.032 8.447 1.00 43.50 462 ASN A N 1
ATOM 3515 C CA . ASN A 1 462 ? 19.166 -1.884 7.833 1.00 43.50 462 ASN A CA 1
ATOM 3516 C C . ASN A 1 462 ? 19.195 -1.848 6.284 1.00 43.50 462 ASN A C 1
ATOM 3518 O O . ASN A 1 462 ? 19.537 -2.840 5.652 1.00 43.50 462 ASN A O 1
ATOM 3522 N N . GLY A 1 463 ? 18.835 -0.712 5.675 1.00 36.56 463 GLY A N 1
ATOM 3523 C CA . GLY A 1 463 ? 18.795 -0.539 4.215 1.00 36.56 463 GLY A CA 1
ATOM 3524 C C . GLY A 1 463 ? 17.485 -0.958 3.535 1.00 36.56 463 GLY A C 1
ATOM 3525 O O . GLY A 1 463 ? 17.312 -0.653 2.360 1.00 36.56 463 GLY A O 1
ATOM 3526 N N . CYS A 1 464 ? 16.542 -1.569 4.257 1.00 33.81 464 CYS A N 1
ATOM 3527 C CA . CYS A 1 464 ? 15.227 -1.949 3.737 1.00 33.81 464 CYS A CA 1
ATOM 3528 C C . CYS A 1 464 ? 14.128 -1.026 4.277 1.00 33.81 464 CYS A C 1
ATOM 3530 O O . CYS A 1 464 ? 14.187 -0.589 5.429 1.00 33.81 464 CYS A O 1
ATOM 3532 N N . ALA A 1 465 ? 13.096 -0.758 3.473 1.00 47.28 465 ALA A N 1
ATOM 3533 C CA . ALA A 1 465 ? 11.874 -0.133 3.969 1.00 47.28 465 ALA A CA 1
ATOM 3534 C C . ALA A 1 465 ? 11.138 -1.113 4.892 1.00 47.28 465 ALA A C 1
ATOM 3536 O O . ALA A 1 465 ? 10.784 -2.214 4.483 1.00 47.28 465 ALA A O 1
ATOM 3537 N N . ASP A 1 466 ? 10.950 -0.706 6.142 1.00 48.47 466 ASP A N 1
ATOM 3538 C CA . ASP A 1 466 ? 10.487 -1.558 7.234 1.00 48.47 466 ASP A CA 1
ATOM 3539 C C . ASP A 1 466 ? 9.030 -1.235 7.598 1.00 48.47 466 ASP A C 1
ATOM 3541 O O . ASP A 1 466 ? 8.207 -2.140 7.701 1.00 48.47 466 ASP A O 1
ATOM 3545 N N . GLN A 1 467 ? 8.659 0.043 7.779 1.00 59.47 467 GLN A N 1
ATOM 3546 C CA . GLN A 1 467 ? 7.357 0.400 8.376 1.00 59.47 467 GLN A CA 1
ATOM 3547 C C . GLN A 1 467 ? 6.751 1.692 7.827 1.00 59.47 467 GLN A C 1
ATOM 3549 O O . GLN A 1 467 ? 7.431 2.712 7.807 1.00 59.47 467 GLN A O 1
ATOM 3554 N N . ASP A 1 468 ? 5.463 1.678 7.485 1.00 66.44 468 ASP A N 1
ATOM 3555 C CA . ASP A 1 468 ? 4.737 2.867 7.029 1.00 66.44 468 ASP A CA 1
ATOM 3556 C C . ASP A 1 468 ? 4.540 3.861 8.185 1.00 66.44 468 ASP A C 1
ATOM 3558 O O . ASP A 1 468 ? 3.987 3.536 9.235 1.00 66.44 468 ASP A O 1
ATOM 3562 N N . ILE A 1 469 ? 5.025 5.084 7.988 1.00 75.44 469 ILE A N 1
ATOM 3563 C CA . ILE A 1 469 ? 4.991 6.211 8.927 1.00 75.44 469 ILE A CA 1
ATOM 3564 C C . ILE A 1 469 ? 3.779 7.098 8.669 1.00 75.44 469 ILE A C 1
ATOM 3566 O O . ILE A 1 469 ? 3.092 7.513 9.608 1.00 75.44 469 ILE A O 1
ATOM 3570 N N . VAL A 1 470 ? 3.512 7.369 7.391 1.00 77.88 470 VAL A N 1
ATOM 3571 C CA . VAL A 1 470 ? 2.355 8.129 6.918 1.00 77.88 470 VAL A CA 1
ATOM 3572 C C . VAL A 1 470 ? 1.884 7.502 5.619 1.00 77.88 470 VAL A C 1
ATOM 3574 O O . VAL A 1 470 ? 2.628 7.496 4.643 1.00 77.88 470 VAL A O 1
ATOM 3577 N N . LEU A 1 471 ? 0.645 7.024 5.598 1.00 75.19 471 LEU A N 1
ATOM 3578 C CA . LEU A 1 471 ? 0.019 6.478 4.402 1.00 75.19 471 LEU A CA 1
ATOM 3579 C C . LEU A 1 471 ? -1.313 7.202 4.188 1.00 75.19 471 LEU A C 1
ATOM 3581 O O . LEU A 1 471 ? -2.235 7.076 4.994 1.00 75.19 471 LEU A O 1
ATOM 3585 N N . LEU A 1 472 ? -1.405 7.992 3.120 1.00 80.44 472 LEU A N 1
ATOM 3586 C CA . LEU A 1 472 ? -2.653 8.605 2.668 1.00 80.44 472 LEU A CA 1
ATOM 3587 C C . LEU A 1 472 ? -3.136 7.845 1.437 1.00 80.44 472 LEU A C 1
ATOM 3589 O O . LEU A 1 472 ? -2.417 7.771 0.444 1.00 80.44 472 LEU A O 1
ATOM 3593 N N . THR A 1 473 ? -4.361 7.333 1.474 1.00 76.06 473 THR A N 1
ATOM 3594 C CA . THR A 1 473 ? -4.992 6.620 0.358 1.00 76.06 473 THR A CA 1
ATOM 3595 C C . THR A 1 473 ? -6.309 7.278 -0.047 1.00 76.06 473 THR A C 1
ATOM 3597 O O . THR A 1 473 ? -6.985 7.915 0.765 1.00 76.06 473 THR A O 1
ATOM 3600 N N . ALA A 1 474 ? -6.687 7.124 -1.313 1.00 75.44 474 ALA A N 1
ATOM 3601 C CA . ALA A 1 474 ? -8.056 7.323 -1.775 1.00 75.44 474 ALA A CA 1
ATOM 3602 C C . ALA A 1 474 ? -8.839 6.015 -1.602 1.00 75.44 474 ALA A C 1
ATOM 3604 O O . ALA A 1 474 ? -8.334 4.968 -1.992 1.00 75.44 474 ALA A O 1
ATOM 3605 N N . HIS A 1 475 ? -10.064 6.070 -1.073 1.00 73.19 475 HIS A N 1
ATOM 3606 C CA . HIS A 1 475 ? -10.995 4.934 -1.047 1.00 73.19 475 HIS A CA 1
ATOM 3607 C C . HIS A 1 475 ? -12.387 5.419 -1.446 1.00 73.19 475 HIS A C 1
ATOM 3609 O O . HIS A 1 475 ? -13.047 6.125 -0.679 1.00 73.19 475 HIS A O 1
ATOM 3615 N N . ARG A 1 476 ? -12.850 5.040 -2.643 1.00 74.88 476 ARG A N 1
ATOM 3616 C CA . ARG A 1 476 ? -14.115 5.517 -3.229 1.00 74.88 476 ARG A CA 1
ATOM 3617 C C . ARG A 1 476 ? -14.161 7.053 -3.301 1.00 74.88 476 ARG A C 1
ATOM 3619 O O . ARG A 1 476 ? -13.442 7.644 -4.097 1.00 74.88 476 ARG A O 1
ATOM 3626 N N . ASN A 1 477 ? -14.994 7.695 -2.477 1.00 81.19 477 ASN A N 1
ATOM 3627 C CA . ASN A 1 477 ? -15.124 9.154 -2.384 1.00 81.19 477 ASN A CA 1
ATOM 3628 C C . ASN A 1 477 ? -14.395 9.749 -1.164 1.00 81.19 477 ASN A C 1
ATOM 3630 O O . ASN A 1 477 ? -14.517 10.949 -0.921 1.00 81.19 477 ASN A O 1
ATOM 3634 N N . ASP A 1 478 ? -13.661 8.944 -0.397 1.00 81.88 478 ASP A N 1
ATOM 3635 C CA . ASP A 1 478 ? -13.013 9.356 0.848 1.00 81.88 478 ASP A CA 1
ATOM 3636 C C . ASP A 1 478 ? -11.494 9.432 0.693 1.00 81.88 478 ASP A C 1
ATOM 3638 O O . ASP A 1 478 ? -10.895 8.739 -0.134 1.00 81.88 478 ASP A O 1
ATOM 3642 N N . LEU A 1 479 ? -10.866 10.205 1.578 1.00 84.25 479 LEU A N 1
ATOM 3643 C CA . LEU A 1 479 ? -9.438 10.087 1.863 1.00 84.25 479 LEU A CA 1
ATOM 3644 C C . LEU A 1 479 ? -9.249 9.351 3.187 1.00 84.25 479 LEU A C 1
ATOM 3646 O O . LEU A 1 479 ? -9.924 9.655 4.169 1.00 84.25 479 LEU A O 1
ATOM 3650 N N . VAL A 1 480 ? -8.326 8.396 3.225 1.00 80.81 480 VAL A N 1
ATOM 3651 C CA . VAL A 1 480 ? -8.023 7.591 4.411 1.00 80.81 480 VAL A CA 1
ATOM 3652 C C . VAL A 1 480 ? -6.563 7.794 4.774 1.00 80.81 480 VAL A C 1
ATOM 3654 O O . VAL A 1 480 ? -5.673 7.566 3.960 1.00 80.81 480 VAL A O 1
ATOM 3657 N N . LEU A 1 481 ? -6.321 8.241 6.000 1.00 81.25 481 LEU A N 1
ATOM 3658 C CA . LEU A 1 481 ? -5.001 8.502 6.548 1.00 81.25 481 LEU A CA 1
ATOM 3659 C C . LEU A 1 481 ? -4.688 7.485 7.644 1.00 81.25 481 LEU A C 1
ATOM 3661 O O . LEU A 1 481 ? -5.331 7.473 8.697 1.00 81.25 481 LEU A O 1
ATOM 3665 N N . GLN A 1 482 ? -3.644 6.700 7.421 1.00 79.62 482 GLN A N 1
ATOM 3666 C CA . GLN A 1 482 ? -2.967 5.927 8.450 1.00 79.62 482 GLN A CA 1
ATOM 3667 C C . GLN A 1 482 ? -1.698 6.671 8.892 1.00 79.62 482 GLN A C 1
ATOM 3669 O O . GLN A 1 482 ? -1.025 7.347 8.110 1.00 79.62 482 GLN A O 1
ATOM 3674 N N . SER A 1 483 ? -1.388 6.572 10.180 1.00 78.88 483 SER A N 1
ATOM 3675 C CA . SER A 1 483 ? -0.242 7.228 10.814 1.00 78.88 483 SER A CA 1
ATOM 3676 C C . SER A 1 483 ? 0.380 6.279 11.821 1.00 78.88 483 SER A C 1
ATOM 3678 O O . SER A 1 483 ? -0.363 5.670 12.589 1.00 78.88 483 SER A O 1
ATOM 3680 N N . PHE A 1 484 ? 1.704 6.216 11.884 1.00 78.38 484 PHE A N 1
ATOM 3681 C CA . PHE A 1 484 ? 2.399 5.367 12.846 1.00 78.38 484 PHE A CA 1
ATOM 3682 C C . PHE A 1 484 ? 2.280 5.911 14.277 1.00 78.38 484 PHE A C 1
ATOM 3684 O O . PHE A 1 484 ? 2.683 7.043 14.569 1.00 78.38 484 PHE A O 1
ATOM 3691 N N . THR A 1 485 ? 1.709 5.104 15.168 1.00 81.00 485 THR A N 1
ATOM 3692 C CA . THR A 1 485 ? 1.408 5.444 16.563 1.00 81.00 485 THR A CA 1
ATOM 3693 C C . THR A 1 485 ? 2.260 4.645 17.548 1.00 81.00 485 THR A C 1
ATOM 3695 O O . THR A 1 485 ? 3.019 3.751 17.170 1.00 81.00 485 THR A O 1
ATOM 3698 N N . VAL A 1 486 ? 2.140 4.951 18.843 1.00 84.94 486 VAL A N 1
ATOM 3699 C CA . VAL A 1 486 ? 2.767 4.159 19.913 1.00 84.94 486 VAL A CA 1
ATOM 3700 C C . VAL A 1 486 ? 2.272 2.706 19.872 1.00 84.94 486 VAL A C 1
ATOM 3702 O O . VAL A 1 486 ? 3.063 1.791 20.085 1.00 84.94 486 VAL A O 1
ATOM 3705 N N . ALA A 1 487 ? 1.002 2.477 19.520 1.00 81.00 487 ALA A N 1
ATOM 3706 C CA . ALA A 1 487 ? 0.459 1.149 19.245 1.00 81.00 487 ALA A CA 1
ATOM 3707 C C . ALA A 1 487 ? 1.254 0.444 18.126 1.00 81.00 487 ALA A C 1
ATOM 3709 O O . ALA A 1 487 ? 1.770 -0.652 18.346 1.00 81.00 487 ALA A O 1
ATOM 3710 N N . SER A 1 488 ? 1.461 1.109 16.983 1.00 76.69 488 SER A N 1
ATOM 3711 C CA . SER A 1 488 ? 2.262 0.594 15.860 1.00 76.69 488 SER A CA 1
ATOM 3712 C C . SER A 1 488 ? 3.699 0.244 16.270 1.00 76.69 488 SER A C 1
ATOM 3714 O O . SER A 1 488 ? 4.232 -0.785 15.855 1.00 76.69 488 SER A O 1
ATOM 3716 N N . ALA A 1 489 ? 4.319 1.066 17.125 1.00 76.00 489 ALA A N 1
ATOM 3717 C CA . ALA A 1 489 ? 5.664 0.833 17.656 1.00 76.00 489 ALA A CA 1
ATOM 3718 C C . ALA A 1 489 ? 5.759 -0.412 18.559 1.00 76.00 489 ALA A C 1
ATOM 3720 O O . ALA A 1 489 ? 6.822 -1.026 18.648 1.00 76.00 489 ALA A O 1
ATOM 3721 N N . LEU A 1 490 ? 4.651 -0.796 19.200 1.00 74.94 490 LEU A N 1
ATOM 3722 C CA . LEU A 1 490 ? 4.508 -2.013 20.004 1.00 74.94 490 LEU A CA 1
ATOM 3723 C C . LEU A 1 490 ? 4.015 -3.223 19.184 1.00 74.94 490 LEU A C 1
ATOM 3725 O O . LEU A 1 490 ? 3.790 -4.289 19.753 1.00 74.94 490 LEU A O 1
ATOM 3729 N N . GLY A 1 491 ? 3.852 -3.079 17.864 1.00 68.88 491 GLY A N 1
ATOM 3730 C CA . GLY A 1 491 ? 3.349 -4.136 16.980 1.00 68.88 491 GLY A CA 1
ATOM 3731 C C . GLY A 1 491 ? 1.828 -4.323 17.006 1.00 68.88 491 GLY A C 1
ATOM 3732 O O . GLY A 1 491 ? 1.351 -5.360 16.555 1.00 68.88 491 GLY A O 1
ATOM 3733 N N . LEU A 1 492 ? 1.081 -3.346 17.530 1.00 73.06 492 LEU A N 1
ATOM 3734 C CA . LEU A 1 492 ? -0.386 -3.309 17.521 1.00 73.06 492 LEU A CA 1
ATOM 3735 C C . LEU A 1 492 ? -0.924 -2.612 16.247 1.00 73.06 492 LEU A C 1
ATOM 3737 O O . LEU A 1 492 ? -0.163 -1.902 15.580 1.00 73.06 492 LEU A O 1
ATOM 3741 N N . PRO A 1 493 ? -2.217 -2.769 15.891 1.00 70.44 493 PRO A N 1
ATOM 3742 C CA . PRO A 1 493 ? -2.788 -2.168 14.691 1.00 70.44 493 PRO A CA 1
ATOM 3743 C C . PRO A 1 493 ? -2.759 -0.636 14.732 1.00 70.44 493 PRO A C 1
ATOM 3745 O O . PRO A 1 493 ? -2.971 -0.007 15.772 1.00 70.44 493 PRO A O 1
ATOM 3748 N N . SER A 1 494 ? -2.543 -0.030 13.565 1.00 71.12 494 SER A N 1
ATOM 3749 C CA . SER A 1 494 ? -2.671 1.414 13.348 1.00 71.12 494 SER A CA 1
ATOM 3750 C C . SER A 1 494 ? -4.108 1.725 12.912 1.00 71.12 494 SER A C 1
ATOM 3752 O O . SER A 1 494 ? -4.500 1.295 11.825 1.00 71.12 494 SER A O 1
ATOM 3754 N N . PRO A 1 495 ? -4.919 2.461 13.688 1.00 70.81 495 PRO A N 1
ATOM 3755 C CA . PRO A 1 495 ? -6.281 2.757 13.265 1.00 70.81 495 PRO A CA 1
ATOM 3756 C C . PRO A 1 495 ? -6.348 3.831 12.175 1.00 70.81 495 PRO A C 1
ATOM 3758 O O . PRO A 1 495 ? -5.556 4.775 12.135 1.00 70.81 495 PRO A O 1
ATOM 3761 N N . GLU A 1 496 ? -7.337 3.691 11.292 1.00 77.69 496 GLU A N 1
ATOM 3762 C CA . GLU A 1 496 ? -7.543 4.595 10.159 1.00 77.69 496 GLU A CA 1
ATOM 3763 C C . GLU A 1 496 ? -8.311 5.864 10.562 1.00 77.69 496 GLU A C 1
ATOM 3765 O O . GLU A 1 496 ? -9.320 5.796 11.272 1.00 77.69 496 GLU A O 1
ATOM 3770 N N . VAL A 1 497 ? -7.892 7.018 10.035 1.00 78.88 497 VAL A N 1
ATOM 3771 C CA . VAL A 1 497 ? -8.656 8.276 10.055 1.00 78.88 497 VAL A CA 1
ATOM 3772 C C . VAL A 1 497 ? -9.271 8.485 8.671 1.00 78.88 497 VAL A C 1
ATOM 3774 O O . VAL A 1 497 ? -8.544 8.558 7.683 1.00 78.88 497 VAL A O 1
ATOM 3777 N N . ARG A 1 498 ? -10.602 8.571 8.580 1.00 80.19 498 ARG A N 1
ATOM 3778 C CA . ARG A 1 498 ? -11.347 8.635 7.311 1.00 80.19 498 ARG A CA 1
ATOM 3779 C C . ARG A 1 498 ? -12.009 10.002 7.146 1.00 80.19 498 ARG A C 1
ATOM 3781 O O . ARG A 1 498 ? -12.848 10.387 7.948 1.00 80.19 498 ARG A O 1
ATOM 3788 N N . PHE A 1 499 ? -11.644 10.714 6.086 1.00 84.19 499 PHE A N 1
ATOM 3789 C CA . PHE A 1 499 ? -12.241 11.983 5.685 1.00 84.19 499 PHE A CA 1
ATOM 3790 C C . PHE A 1 499 ? -13.352 11.705 4.664 1.00 84.19 499 PHE A C 1
ATOM 3792 O O . PHE A 1 499 ? -13.108 11.603 3.457 1.00 84.19 499 PHE A O 1
ATOM 3799 N N . HIS A 1 500 ? -14.569 11.527 5.176 1.00 83.06 500 HIS A N 1
ATOM 3800 C CA . HIS A 1 500 ? -15.734 11.106 4.397 1.00 83.06 500 HIS A CA 1
ATOM 3801 C C . HIS A 1 500 ? -16.101 12.116 3.304 1.00 83.06 500 HIS A C 1
ATOM 3803 O O . HIS A 1 500 ? -16.242 13.314 3.559 1.00 83.06 500 HIS A O 1
ATOM 3809 N N . GLY A 1 501 ? -16.267 11.631 2.073 1.00 83.56 501 GLY A N 1
ATOM 3810 C CA . GLY A 1 501 ? -16.627 12.457 0.923 1.00 83.56 501 GLY A CA 1
ATOM 3811 C C . GLY A 1 501 ? -15.557 13.463 0.483 1.00 83.56 501 GLY A C 1
ATOM 3812 O O . GLY A 1 501 ? -15.872 14.328 -0.331 1.00 83.56 501 GLY A O 1
ATOM 3813 N N . ALA A 1 502 ? -14.314 13.362 0.970 1.00 87.75 502 ALA A N 1
ATOM 3814 C CA . ALA A 1 502 ? -13.231 14.296 0.648 1.00 87.75 502 ALA A CA 1
ATOM 3815 C C . ALA A 1 502 ? -12.882 14.388 -0.853 1.00 87.75 502 ALA A C 1
ATOM 3817 O O . ALA A 1 502 ? -12.358 15.408 -1.298 1.00 87.75 502 ALA A O 1
ATOM 3818 N N . LEU A 1 503 ? -13.202 13.350 -1.633 1.00 84.75 503 LEU A N 1
ATOM 3819 C CA . LEU A 1 503 ? -13.045 13.284 -3.092 1.00 84.75 503 LEU A CA 1
ATOM 3820 C C . LEU A 1 503 ? -14.379 13.412 -3.851 1.00 84.75 503 LEU A C 1
ATOM 3822 O O . LEU A 1 503 ? -14.409 13.335 -5.079 1.00 84.75 503 LEU A O 1
ATOM 3826 N N . LYS A 1 504 ? -15.506 13.599 -3.152 1.00 86.19 504 LYS A N 1
ATOM 3827 C CA . LYS A 1 504 ? -16.837 13.616 -3.770 1.00 86.19 504 LYS A CA 1
ATOM 3828 C C . LYS A 1 504 ? -16.977 14.799 -4.733 1.00 86.19 504 LYS A C 1
ATOM 3830 O O . LYS A 1 504 ? -16.925 15.955 -4.324 1.00 86.19 504 LYS A O 1
ATOM 3835 N N . GLY A 1 505 ? -17.231 14.499 -6.006 1.00 83.31 505 GLY A N 1
ATOM 3836 C CA . GLY A 1 505 ? -17.364 15.507 -7.066 1.00 83.31 505 GLY A CA 1
ATOM 3837 C C . GLY A 1 505 ? -16.035 15.960 -7.682 1.00 83.31 505 GLY A C 1
ATOM 3838 O O . GLY A 1 505 ? -16.042 16.856 -8.523 1.00 83.31 505 GLY A O 1
ATOM 3839 N N . ILE A 1 506 ? -14.910 15.344 -7.305 1.00 83.75 506 ILE A N 1
ATOM 3840 C CA . ILE A 1 506 ? -13.637 15.506 -8.011 1.00 83.75 506 ILE A CA 1
ATOM 3841 C C . ILE A 1 506 ? -13.646 14.561 -9.215 1.00 83.75 506 ILE A C 1
ATOM 3843 O O . ILE A 1 506 ? -13.655 13.342 -9.065 1.00 83.75 506 ILE A O 1
ATOM 3847 N N . ASN A 1 507 ? -13.667 15.131 -10.417 1.00 80.94 507 ASN A N 1
ATOM 3848 C CA . ASN A 1 507 ? -13.672 14.361 -11.659 1.00 80.94 507 ASN A CA 1
ATOM 3849 C C . ASN A 1 507 ? -12.248 13.925 -12.033 1.00 80.94 507 ASN A C 1
ATOM 3851 O O . ASN A 1 507 ? -11.287 14.665 -11.802 1.00 80.94 507 ASN A O 1
ATOM 3855 N N . ALA A 1 508 ? -12.115 12.769 -12.687 1.00 73.50 508 ALA A N 1
ATOM 3856 C CA . ALA A 1 508 ? -10.864 12.368 -13.328 1.00 73.50 508 ALA A CA 1
ATOM 3857 C C . ALA A 1 508 ? -10.365 13.469 -14.290 1.00 73.50 508 ALA A C 1
ATOM 3859 O O . ALA A 1 508 ? -11.161 14.128 -14.960 1.00 73.50 508 ALA A O 1
ATOM 3860 N N . GLY A 1 509 ? -9.054 13.702 -14.322 1.00 61.28 509 GLY A N 1
ATOM 3861 C CA . GLY A 1 509 ? -8.414 14.780 -15.079 1.00 61.28 509 GLY A CA 1
ATOM 3862 C C . GLY A 1 509 ? -8.502 16.176 -14.444 1.00 61.28 509 GLY A C 1
ATOM 3863 O O . GLY A 1 509 ? -7.845 17.094 -14.930 1.00 61.28 509 GLY A O 1
ATOM 3864 N N . SER A 1 510 ? -9.271 16.377 -13.365 1.00 78.69 510 SER A N 1
ATOM 3865 C CA . SER A 1 510 ? -9.323 17.681 -12.683 1.00 78.69 510 SER A CA 1
ATOM 3866 C C . SER A 1 510 ? -8.102 17.913 -11.774 1.00 78.69 510 SER A C 1
ATOM 3868 O O . SER A 1 510 ? -7.531 16.946 -11.263 1.00 78.69 510 SER A O 1
ATOM 3870 N N . PRO A 1 511 ? -7.677 19.171 -11.535 1.00 81.94 511 PRO A N 1
ATOM 3871 C CA . PRO A 1 511 ? -6.625 19.462 -10.565 1.00 81.94 511 PRO A CA 1
ATOM 3872 C C . PRO A 1 511 ? -6.995 18.959 -9.166 1.00 81.94 511 PRO A C 1
ATOM 3874 O O . PRO A 1 511 ? -8.113 19.176 -8.696 1.00 81.94 511 PRO A O 1
ATOM 3877 N N . LEU A 1 512 ? -6.038 18.331 -8.489 1.00 83.81 512 LEU A N 1
ATOM 3878 C CA . LEU A 1 512 ? -6.153 17.847 -7.119 1.00 83.81 512 LEU A CA 1
ATOM 3879 C C . LEU A 1 512 ? -5.051 18.472 -6.262 1.00 83.81 512 LEU A C 1
ATOM 3881 O O . LEU A 1 512 ? -3.879 18.121 -6.371 1.00 83.81 512 LEU A O 1
ATOM 3885 N N . THR A 1 513 ? -5.440 19.374 -5.369 1.00 88.62 513 THR A N 1
ATOM 3886 C CA . THR A 1 513 ? -4.596 19.874 -4.284 1.00 88.62 513 THR A CA 1
ATOM 3887 C C . THR A 1 513 ? -5.073 19.251 -2.983 1.00 88.62 513 THR A C 1
ATOM 3889 O O . THR A 1 513 ? -6.236 19.421 -2.622 1.00 88.62 513 THR A O 1
ATOM 3892 N N . ILE A 1 514 ? -4.175 18.576 -2.268 1.00 88.44 514 ILE A N 1
ATOM 3893 C CA . ILE A 1 514 ? -4.403 18.055 -0.919 1.00 88.44 514 ILE A CA 1
ATOM 3894 C C . ILE A 1 514 ? -3.405 18.732 0.021 1.00 88.44 514 ILE A C 1
ATOM 3896 O O . ILE A 1 514 ? -2.203 18.651 -0.203 1.00 88.44 514 ILE A O 1
ATOM 3900 N N . ALA A 1 515 ? -3.865 19.369 1.095 1.00 89.62 515 ALA A N 1
ATOM 3901 C CA . ALA A 1 515 ? -3.001 19.848 2.173 1.00 89.62 515 ALA A CA 1
ATOM 3902 C C . ALA A 1 515 ? -3.400 19.186 3.494 1.00 89.62 515 ALA A C 1
ATOM 3904 O O . ALA A 1 515 ? -4.486 19.435 4.011 1.00 89.62 515 ALA A O 1
ATOM 3905 N N . LEU A 1 516 ? -2.520 18.340 4.022 1.00 86.75 516 LEU A N 1
ATOM 3906 C CA . LEU A 1 516 ? -2.666 17.640 5.289 1.00 86.75 516 LEU A CA 1
ATOM 3907 C C . LEU A 1 516 ? -1.891 18.387 6.381 1.00 86.75 516 LEU A C 1
ATOM 3909 O O . LEU A 1 516 ? -0.669 18.511 6.304 1.00 86.75 516 LEU A O 1
ATOM 3913 N N . SER A 1 517 ? -2.597 18.852 7.410 1.00 84.38 517 SER A N 1
ATOM 3914 C CA . SER A 1 517 ? -2.037 19.583 8.556 1.00 84.38 517 SER A CA 1
ATOM 3915 C C . SER A 1 517 ? -2.453 18.932 9.877 1.00 84.38 517 SER A C 1
ATOM 3917 O O . SER A 1 517 ? -3.477 18.245 9.947 1.00 84.38 517 SER A O 1
ATOM 3919 N N . GLY A 1 518 ? -1.692 19.190 10.946 1.00 71.75 518 GLY A N 1
ATOM 3920 C CA . GLY A 1 518 ? -2.043 18.718 12.292 1.00 71.75 518 GLY A CA 1
ATOM 3921 C C . GLY A 1 518 ? -1.728 17.241 12.541 1.00 71.75 518 GLY A C 1
ATOM 3922 O O . GLY A 1 518 ? -2.420 16.588 13.314 1.00 71.75 518 GLY A O 1
ATOM 3923 N N . MET A 1 519 ? -0.675 16.709 11.910 1.00 67.06 519 MET A N 1
ATOM 3924 C CA . MET A 1 519 ? -0.209 15.318 12.062 1.00 67.06 519 MET A CA 1
ATOM 3925 C C . MET A 1 519 ? -0.048 14.866 13.527 1.00 67.06 519 MET A C 1
ATOM 3927 O O . MET A 1 519 ? -0.364 13.723 13.859 1.00 67.06 519 MET A O 1
ATOM 3931 N N . ALA A 1 520 ? 0.385 15.781 14.399 1.00 54.59 520 ALA A N 1
ATOM 3932 C CA . ALA A 1 520 ? 0.575 15.572 15.833 1.00 54.59 520 ALA A CA 1
ATOM 3933 C C . ALA A 1 520 ? -0.690 15.755 16.705 1.00 54.59 520 ALA A C 1
ATOM 3935 O O . ALA A 1 520 ? -0.590 15.695 17.925 1.00 54.59 520 ALA A O 1
ATOM 3936 N N . GLY A 1 521 ? -1.868 16.013 16.125 1.00 58.19 521 GLY A N 1
ATOM 3937 C CA . GLY A 1 521 ? -3.079 16.329 16.890 1.00 58.19 521 GLY A CA 1
ATOM 3938 C C . GLY A 1 521 ? -4.357 16.284 16.050 1.00 58.19 521 GLY A C 1
ATOM 3939 O O . GLY A 1 521 ? -4.572 15.340 15.291 1.00 58.19 521 GLY A O 1
ATOM 3940 N N . ALA A 1 522 ? -5.221 17.296 16.198 1.00 54.72 522 ALA A N 1
ATOM 3941 C CA . ALA A 1 522 ? -6.457 17.414 15.423 1.00 54.72 522 ALA A CA 1
ATOM 3942 C C . ALA A 1 522 ? -6.146 17.570 13.924 1.00 54.72 522 ALA A C 1
ATOM 3944 O O . ALA A 1 522 ? -5.500 18.537 13.510 1.00 54.72 522 ALA A O 1
ATOM 3945 N N . ARG A 1 523 ? -6.615 16.619 13.110 1.00 76.31 523 ARG A N 1
ATOM 3946 C CA . ARG A 1 523 ? -6.193 16.474 11.713 1.00 76.31 523 ARG A CA 1
ATOM 3947 C C . ARG A 1 523 ? -7.138 17.223 10.785 1.00 76.31 523 ARG A C 1
ATOM 3949 O O . ARG A 1 523 ? -8.358 17.062 10.838 1.00 76.31 523 ARG A O 1
ATOM 3956 N N . SER A 1 524 ? -6.575 18.021 9.887 1.00 81.69 524 SER A N 1
ATOM 3957 C CA . SER A 1 524 ? -7.342 18.648 8.811 1.00 81.69 524 SER A CA 1
ATOM 3958 C C . SER A 1 524 ? -6.721 18.335 7.469 1.00 81.69 524 SER A C 1
ATOM 3960 O O . SER A 1 524 ? -5.517 18.527 7.288 1.00 81.69 524 SER A O 1
ATOM 3962 N N . ILE A 1 525 ? -7.562 17.925 6.527 1.00 87.62 525 ILE A N 1
ATOM 3963 C CA . ILE A 1 525 ? -7.201 17.787 5.126 1.00 87.62 525 ILE A CA 1
ATOM 3964 C C . ILE A 1 525 ? -7.981 18.835 4.330 1.00 87.62 525 ILE A C 1
ATOM 3966 O O . ILE A 1 525 ? -9.208 18.912 4.387 1.00 87.62 525 ILE A O 1
ATOM 3970 N N . ASN A 1 526 ? -7.268 19.706 3.629 1.00 91.00 526 ASN A N 1
ATOM 3971 C CA . ASN A 1 526 ? -7.870 20.597 2.652 1.00 91.00 526 ASN A CA 1
ATOM 3972 C C . ASN A 1 526 ? -7.780 19.928 1.282 1.00 91.00 526 ASN A C 1
ATOM 3974 O O . ASN A 1 526 ? -6.677 19.601 0.856 1.00 91.00 526 ASN A O 1
ATOM 3978 N N . VAL A 1 527 ? -8.912 19.727 0.612 1.00 89.88 527 VAL A N 1
ATOM 3979 C CA . VAL A 1 527 ? -8.971 19.184 -0.747 1.00 89.88 527 VAL A CA 1
ATOM 3980 C C . VAL A 1 527 ? -9.603 20.233 -1.652 1.00 89.88 527 VAL A C 1
ATOM 3982 O O . VAL A 1 527 ? -10.751 20.621 -1.443 1.00 89.88 527 VAL A O 1
ATOM 3985 N N . ASN A 1 528 ? -8.848 20.732 -2.632 1.00 90.88 528 ASN A N 1
ATOM 3986 C CA . ASN A 1 528 ? -9.289 21.773 -3.572 1.00 90.88 528 ASN A CA 1
ATOM 3987 C C . ASN A 1 528 ? -9.948 23.004 -2.903 1.00 90.88 528 ASN A C 1
ATOM 3989 O O . ASN A 1 528 ? -10.911 23.568 -3.416 1.00 90.88 528 ASN A O 1
ATOM 3993 N N . GLY A 1 529 ? -9.439 23.428 -1.742 1.00 85.94 529 GLY A N 1
ATOM 3994 C CA . GLY A 1 529 ? -9.972 24.553 -0.966 1.00 85.94 529 GLY A CA 1
ATOM 3995 C C . GLY A 1 529 ? -11.020 24.159 0.082 1.00 85.94 529 GLY A C 1
ATOM 3996 O O . GLY A 1 529 ? -11.142 24.852 1.095 1.00 85.94 529 GLY A O 1
ATOM 3997 N N . ALA A 1 530 ? -11.709 23.024 -0.072 1.00 89.44 530 ALA A N 1
ATOM 3998 C CA . ALA A 1 530 ? -12.644 22.511 0.926 1.00 89.44 530 ALA A CA 1
ATOM 3999 C C . ALA A 1 530 ? -11.885 21.880 2.105 1.00 89.44 530 ALA A C 1
ATOM 4001 O O . ALA A 1 530 ? -11.083 20.969 1.922 1.00 89.44 530 ALA A O 1
ATOM 4002 N N . THR A 1 531 ? -12.123 22.362 3.329 1.00 90.19 531 THR A N 1
ATOM 4003 C CA . THR A 1 531 ? -11.460 21.826 4.530 1.00 90.19 531 THR A CA 1
ATOM 4004 C C . THR A 1 531 ? -12.326 20.774 5.205 1.00 90.19 531 THR A C 1
ATOM 4006 O O . THR A 1 531 ? -13.358 21.104 5.786 1.00 90.19 531 THR A O 1
ATOM 4009 N N . TYR A 1 532 ? -11.848 19.536 5.211 1.00 86.12 532 TYR A N 1
ATOM 4010 C CA . TYR A 1 532 ? -12.398 18.440 5.993 1.00 86.12 532 TYR A CA 1
ATOM 4011 C C . TYR A 1 532 ? -11.581 18.330 7.283 1.00 86.12 532 TYR A C 1
ATOM 4013 O O . TYR A 1 532 ? -10.348 18.270 7.259 1.00 86.12 532 TYR A O 1
ATOM 4021 N N . ARG A 1 533 ? -12.259 18.354 8.430 1.00 80.25 533 ARG A N 1
ATOM 4022 C CA . ARG A 1 533 ? -11.638 18.138 9.740 1.00 80.25 533 ARG A CA 1
ATOM 4023 C C . ARG A 1 533 ? -12.161 16.824 10.272 1.00 80.25 533 ARG A C 1
ATOM 4025 O O . ARG A 1 533 ? -13.363 16.712 10.476 1.00 80.25 533 ARG A O 1
ATOM 4032 N N . GLU A 1 534 ? -11.257 15.893 10.528 1.00 72.81 534 GLU A N 1
ATOM 4033 C CA . GLU A 1 534 ? -11.584 14.700 11.293 1.00 72.81 534 GLU A CA 1
ATOM 4034 C C . GLU A 1 534 ? -10.959 14.914 12.674 1.00 72.81 534 GLU A C 1
ATOM 4036 O O . GLU A 1 534 ? -9.747 15.143 12.762 1.00 72.81 534 GLU A O 1
ATOM 4041 N N . PRO A 1 535 ? -11.747 14.939 13.764 1.00 60.69 535 PRO A N 1
ATOM 4042 C CA . PRO A 1 535 ? -11.268 15.431 15.056 1.00 60.69 535 PRO A CA 1
ATOM 4043 C C . PRO A 1 535 ? -10.199 14.527 15.696 1.00 60.69 535 PRO A C 1
ATOM 4045 O O . PRO A 1 535 ? -9.634 14.893 16.723 1.00 60.69 535 PRO A O 1
ATOM 4048 N N . GLY A 1 536 ? -9.900 13.380 15.080 1.00 68.00 536 GLY A N 1
ATOM 4049 C CA . GLY A 1 536 ? -8.965 12.363 15.544 1.00 68.00 536 GLY A CA 1
ATOM 4050 C C . GLY A 1 536 ? -9.709 11.136 16.060 1.00 68.00 536 GLY A C 1
ATOM 4051 O O . GLY A 1 536 ? -10.901 10.957 15.809 1.00 68.00 536 GLY A O 1
ATOM 4052 N N . PHE A 1 537 ? -9.015 10.284 16.806 1.00 78.06 537 PHE A N 1
ATOM 4053 C CA . PHE A 1 537 ? -9.662 9.148 17.455 1.00 78.06 537 PHE A CA 1
ATOM 4054 C C . PHE A 1 537 ? -10.508 9.619 18.636 1.00 78.06 537 PHE A C 1
ATOM 4056 O O . PHE A 1 537 ? -10.077 10.457 19.425 1.00 78.06 537 PHE A O 1
ATOM 4063 N N . SER A 1 538 ? -11.715 9.078 18.752 1.00 82.38 538 SER A N 1
ATOM 4064 C CA . SER A 1 538 ? -12.620 9.306 19.876 1.00 82.38 538 SER A CA 1
ATOM 4065 C C . SER A 1 538 ? -12.327 8.329 21.023 1.00 82.38 538 SER A C 1
ATOM 4067 O O . SER A 1 538 ? -11.670 7.306 20.824 1.00 82.38 538 SER A O 1
ATOM 4069 N N . LEU A 1 539 ? -12.864 8.594 22.217 1.00 85.00 539 LEU A N 1
ATOM 4070 C CA . LEU A 1 539 ? -12.770 7.665 23.354 1.00 85.00 539 LEU A CA 1
ATOM 4071 C C . LEU A 1 539 ? -13.470 6.321 23.090 1.00 85.00 539 LEU A C 1
ATOM 4073 O O . LEU A 1 539 ? -13.051 5.297 23.630 1.00 85.00 539 LEU A O 1
ATOM 4077 N N . GLY A 1 540 ? -14.513 6.308 22.249 1.00 87.12 540 GLY A N 1
ATOM 4078 C CA . GLY A 1 540 ? -15.157 5.068 21.809 1.00 87.12 540 GLY A CA 1
ATOM 4079 C C . GLY A 1 540 ? -14.243 4.181 20.969 1.00 87.12 540 GLY A C 1
ATOM 4080 O O . GLY A 1 540 ? -14.289 2.962 21.096 1.00 87.12 540 GLY A O 1
ATOM 4081 N N . ARG A 1 541 ? -13.329 4.776 20.200 1.00 85.31 541 ARG A N 1
ATOM 4082 C CA . ARG A 1 541 ? -12.500 4.075 19.210 1.00 85.31 541 ARG A CA 1
ATOM 4083 C C . ARG A 1 541 ? -11.355 3.245 19.796 1.00 85.31 541 ARG A C 1
ATOM 4085 O O . ARG A 1 541 ? -10.517 2.742 19.051 1.00 85.31 541 ARG A O 1
ATOM 4092 N N . GLY A 1 542 ? -11.309 3.060 21.117 1.00 87.12 542 GLY A N 1
ATOM 4093 C CA . GLY A 1 542 ? -10.245 2.315 21.797 1.00 87.12 542 GLY A CA 1
ATOM 4094 C C . GLY A 1 542 ? -10.147 0.836 21.420 1.00 87.12 542 GLY A C 1
ATOM 4095 O O . GLY A 1 542 ? -9.052 0.281 21.444 1.00 87.12 542 GLY A O 1
ATOM 4096 N N . TRP A 1 543 ? -11.246 0.223 20.971 1.00 86.62 543 TRP A N 1
ATOM 4097 C CA . TRP A 1 543 ? -11.238 -1.138 20.421 1.00 86.62 543 TRP A CA 1
ATOM 4098 C C . TRP A 1 543 ? -10.321 -1.280 19.192 1.00 86.62 543 TRP A C 1
ATOM 4100 O O . TRP A 1 543 ? -9.796 -2.360 18.945 1.00 86.62 543 TRP A O 1
ATOM 4110 N N . SER A 1 544 ? -10.074 -0.200 18.439 1.00 82.69 544 SER A N 1
ATOM 4111 C CA . SER A 1 544 ? -9.262 -0.233 17.211 1.00 82.69 544 SER A CA 1
ATOM 4112 C C . SER A 1 544 ? -7.750 -0.376 17.451 1.00 82.69 544 SER A C 1
ATOM 4114 O O . SER A 1 544 ? -6.998 -0.606 16.511 1.00 82.69 544 SER A O 1
ATOM 4116 N N . VAL A 1 545 ? -7.309 -0.304 18.714 1.00 82.19 545 VAL A N 1
ATOM 4117 C CA . VAL A 1 545 ? -5.955 -0.696 19.157 1.00 82.19 545 VAL A CA 1
ATOM 4118 C C . VAL A 1 545 ? -5.820 -2.222 19.281 1.00 82.19 545 VAL A C 1
ATOM 4120 O O . VAL A 1 545 ? -4.714 -2.740 19.408 1.00 82.19 545 VAL A O 1
ATOM 4123 N N . LEU A 1 546 ? -6.942 -2.946 19.262 1.00 77.56 546 LEU A N 1
ATOM 4124 C CA . LEU A 1 546 ? -7.002 -4.401 19.385 1.00 77.56 546 LEU A CA 1
ATOM 4125 C C . LEU A 1 546 ? -7.437 -5.100 18.097 1.00 77.56 546 LEU A C 1
ATOM 4127 O O . LEU A 1 546 ? -7.392 -6.316 18.091 1.00 77.56 546 LEU A O 1
ATOM 4131 N N . VAL A 1 547 ? -7.908 -4.375 17.071 1.00 70.56 547 VAL A N 1
ATOM 4132 C CA . VAL A 1 547 ? -8.474 -4.958 15.840 1.00 70.56 547 VAL A CA 1
ATOM 4133 C C . VAL A 1 547 ? -8.117 -4.115 14.619 1.00 70.56 547 VAL A C 1
ATOM 4135 O O . VAL A 1 547 ? -8.295 -2.892 14.628 1.00 70.56 547 VAL A O 1
ATOM 4138 N N . TYR A 1 548 ? -7.705 -4.765 13.527 1.00 64.81 548 TYR A N 1
ATOM 4139 C CA . TYR A 1 548 ? -7.485 -4.131 12.221 1.00 64.81 548 TYR A CA 1
ATOM 4140 C C . TYR A 1 548 ? -8.784 -3.566 11.608 1.00 64.81 548 TYR A C 1
ATOM 4142 O O . TYR A 1 548 ? -9.428 -4.163 10.746 1.00 64.81 548 TYR A O 1
ATOM 4150 N N . SER A 1 549 ? -9.142 -2.343 12.020 1.00 66.81 549 SER A N 1
ATOM 4151 C CA . SER A 1 549 ? -10.331 -1.600 11.557 1.00 66.81 549 SER A CA 1
ATOM 4152 C C . SER A 1 549 ? -10.454 -1.431 10.036 1.00 66.81 549 SER A C 1
ATOM 4154 O O . SER A 1 549 ? -11.552 -1.184 9.543 1.00 66.81 549 SER A O 1
ATOM 4156 N N . GLN A 1 550 ? -9.358 -1.598 9.291 1.00 59.28 550 GLN A N 1
ATOM 4157 C CA . GLN A 1 550 ? -9.266 -1.354 7.852 1.00 59.28 550 GLN A CA 1
ATOM 4158 C C . GLN A 1 550 ? -10.191 -2.228 6.985 1.00 59.28 550 GLN A C 1
ATOM 4160 O O . GLN A 1 550 ? -10.469 -1.847 5.847 1.00 59.28 550 GLN A O 1
ATOM 4165 N N . TYR A 1 551 ? -10.677 -3.350 7.532 1.00 56.59 551 TYR A N 1
ATOM 4166 C CA . TYR A 1 551 ? -11.587 -4.301 6.881 1.00 56.59 551 TYR A CA 1
ATOM 4167 C C . TYR A 1 551 ? -13.040 -4.231 7.386 1.00 56.59 551 TYR A C 1
ATOM 4169 O O . TYR A 1 551 ? -13.911 -4.917 6.848 1.00 56.59 551 TYR A O 1
ATOM 4177 N N . LEU A 1 552 ? -13.324 -3.449 8.434 1.00 67.12 552 LEU A N 1
ATOM 4178 C CA . LEU A 1 552 ? -14.652 -3.419 9.049 1.00 67.12 552 LEU A CA 1
ATOM 4179 C C . LEU A 1 552 ? -15.587 -2.435 8.322 1.00 67.12 552 LEU A C 1
ATOM 4181 O O . LEU A 1 552 ? -15.183 -1.310 8.020 1.00 67.12 552 LEU A O 1
ATOM 4185 N N . PRO A 1 553 ? -16.863 -2.801 8.089 1.00 70.06 553 PRO A N 1
ATOM 4186 C CA . PRO A 1 553 ? -17.873 -1.858 7.626 1.00 70.06 553 PRO A CA 1
ATOM 4187 C C . PRO A 1 553 ? -18.035 -0.672 8.588 1.00 70.06 553 PRO A C 1
ATOM 4189 O O . PRO A 1 553 ? -18.066 -0.850 9.804 1.00 70.06 553 PRO A O 1
ATOM 4192 N N . GLU A 1 554 ? -18.223 0.528 8.037 1.00 73.69 554 GLU A N 1
ATOM 4193 C CA . GLU A 1 554 ? -18.345 1.795 8.779 1.00 73.69 554 GLU A CA 1
ATOM 4194 C C . GLU A 1 554 ? -19.370 1.727 9.928 1.00 73.69 554 GLU A C 1
ATOM 4196 O O . GLU A 1 554 ? -19.032 1.998 11.080 1.00 73.69 554 GLU A O 1
ATOM 4201 N N . TRP A 1 555 ? -20.583 1.238 9.640 1.00 81.06 555 TRP A N 1
ATOM 4202 C CA . TRP A 1 555 ? -21.665 1.071 10.622 1.00 81.06 555 TRP A CA 1
ATOM 4203 C C . TRP A 1 555 ? -21.287 0.161 11.802 1.00 81.06 555 TRP A C 1
ATOM 4205 O O . TRP A 1 555 ? -21.777 0.347 12.918 1.00 81.06 555 TRP A O 1
ATOM 4215 N N . LEU A 1 556 ? -20.423 -0.834 11.567 1.00 81.69 556 LEU A N 1
ATOM 4216 C CA . LEU A 1 556 ? -19.966 -1.759 12.599 1.00 81.69 556 LEU A CA 1
ATOM 4217 C C . LEU A 1 556 ? -18.920 -1.077 13.487 1.00 81.69 556 LEU A C 1
ATOM 4219 O O . LEU A 1 556 ? -18.978 -1.229 14.704 1.00 81.69 556 LEU A O 1
ATOM 4223 N N . GLY A 1 557 ? -18.037 -0.263 12.900 1.00 82.19 557 GLY A N 1
ATOM 4224 C CA . GLY A 1 557 ? -17.113 0.595 13.642 1.00 82.19 557 GLY A CA 1
ATOM 4225 C C . GLY A 1 557 ? -17.837 1.569 14.577 1.00 82.19 557 GLY A C 1
ATOM 4226 O O . GLY A 1 557 ? -17.494 1.648 15.753 1.00 82.19 557 GLY A O 1
ATOM 4227 N N . GLU A 1 558 ? -18.895 2.238 14.104 1.00 84.94 558 GLU A N 1
ATOM 4228 C CA . GLU A 1 558 ? -19.726 3.107 14.954 1.00 84.94 558 GLU A CA 1
ATOM 4229 C C . GLU A 1 558 ? -20.384 2.336 16.108 1.00 84.94 558 GLU A C 1
ATOM 4231 O O . GLU A 1 558 ? -20.383 2.786 17.255 1.00 84.94 558 GLU A O 1
ATOM 4236 N N . CYS A 1 559 ? -20.917 1.143 15.831 1.00 88.88 559 CYS A N 1
ATOM 4237 C CA . CYS A 1 559 ? -21.525 0.293 16.853 1.00 88.88 559 CYS A CA 1
ATOM 4238 C C . CYS A 1 559 ? -20.502 -0.166 17.910 1.00 88.88 559 CYS A C 1
ATOM 4240 O O . CYS A 1 559 ? -20.825 -0.181 19.102 1.00 88.88 559 CYS A O 1
ATOM 4242 N N . LEU A 1 560 ? -19.269 -0.488 17.503 1.00 88.62 560 LEU A N 1
ATOM 4243 C CA . LEU A 1 560 ? -18.166 -0.827 18.407 1.00 88.62 560 LEU A CA 1
ATOM 4244 C C . LEU A 1 560 ? -17.716 0.380 19.248 1.00 88.62 560 LEU A C 1
ATOM 4246 O O . LEU A 1 560 ? -17.519 0.222 20.452 1.00 88.62 560 LEU A O 1
ATOM 4250 N N . ASP A 1 561 ? -17.653 1.588 18.672 1.00 89.62 561 ASP A N 1
ATOM 4251 C CA . ASP A 1 561 ? -17.355 2.834 19.399 1.00 89.62 561 ASP A CA 1
ATOM 4252 C C . ASP A 1 561 ? -18.340 3.070 20.563 1.00 89.62 561 ASP A C 1
ATOM 4254 O O . ASP A 1 561 ? -17.939 3.423 21.678 1.00 89.62 561 ASP A O 1
ATOM 4258 N N . LEU A 1 562 ? -19.641 2.857 20.329 1.00 93.94 562 LEU A N 1
ATOM 4259 C CA . LEU A 1 562 ? -20.675 3.014 21.359 1.00 93.94 562 LEU A CA 1
ATOM 4260 C C . LEU A 1 562 ? -20.638 1.874 22.387 1.00 93.94 562 LEU A C 1
ATOM 4262 O O . LEU A 1 562 ? -20.739 2.127 23.592 1.00 93.94 562 LEU A O 1
ATOM 4266 N N . ALA A 1 563 ? -20.464 0.629 21.932 1.00 92.00 563 ALA A N 1
ATOM 4267 C CA . ALA A 1 563 ? -20.381 -0.545 22.799 1.00 92.00 563 ALA A CA 1
ATOM 4268 C C . ALA A 1 563 ? -19.175 -0.480 23.751 1.00 92.00 563 ALA A C 1
ATOM 4270 O O . ALA A 1 563 ? -19.304 -0.831 24.925 1.00 92.00 563 ALA A O 1
ATOM 4271 N N . TRP A 1 564 ? -18.033 0.031 23.283 1.00 92.94 564 TRP A N 1
ATOM 4272 C CA . TRP A 1 564 ? -16.825 0.232 24.085 1.00 92.94 564 TRP A CA 1
ATOM 4273 C C . TRP A 1 564 ? -17.072 1.187 25.263 1.00 92.94 564 TRP A C 1
ATOM 4275 O O . TRP A 1 564 ? -16.780 0.854 26.413 1.00 92.94 564 TRP A O 1
ATOM 4285 N N . LEU A 1 565 ? -17.689 2.348 25.013 1.00 93.69 565 LEU A N 1
ATOM 4286 C CA . LEU A 1 565 ? -18.023 3.312 26.071 1.00 93.69 565 LEU A CA 1
ATOM 4287 C C . LEU A 1 565 ? -19.046 2.763 27.063 1.00 93.69 565 LEU A C 1
ATOM 4289 O O . LEU A 1 565 ? -18.900 2.964 28.272 1.00 93.69 565 LEU A O 1
ATOM 4293 N N . VAL A 1 566 ? -20.063 2.054 26.567 1.00 95.00 566 VAL A N 1
ATOM 4294 C CA . VAL A 1 566 ? -21.042 1.352 27.404 1.00 95.00 566 VAL A CA 1
ATOM 4295 C C . VAL A 1 566 ? -20.342 0.350 28.322 1.00 95.00 566 VAL A C 1
ATOM 4297 O O . VAL A 1 566 ? -20.579 0.378 29.529 1.00 95.00 566 VAL A O 1
ATOM 4300 N N . ALA A 1 567 ? -19.463 -0.498 27.781 1.00 92.44 567 ALA A N 1
ATOM 4301 C CA . ALA A 1 567 ? -18.783 -1.552 28.529 1.00 92.44 567 ALA A CA 1
ATOM 4302 C C . ALA A 1 567 ? -17.927 -0.995 29.676 1.00 92.44 567 ALA A C 1
ATOM 4304 O O . ALA A 1 567 ? -18.001 -1.501 30.795 1.00 92.44 567 ALA A O 1
ATOM 4305 N N . TRP A 1 568 ? -17.172 0.081 29.431 1.00 94.38 568 TRP A N 1
ATOM 4306 C CA . TRP A 1 568 ? -16.314 0.682 30.455 1.00 94.38 568 TRP A CA 1
ATOM 4307 C C . TRP A 1 568 ? -17.080 1.527 31.482 1.00 94.38 568 TRP A C 1
ATOM 4309 O O . TRP A 1 568 ? -16.729 1.530 32.657 1.00 94.38 568 TRP A O 1
ATOM 4319 N N . THR A 1 569 ? -18.176 2.191 31.101 1.00 94.50 569 THR A N 1
ATOM 4320 C CA . THR A 1 569 ? -18.979 2.988 32.055 1.00 94.50 569 THR A CA 1
ATOM 4321 C C . THR A 1 569 ? -19.993 2.165 32.858 1.00 94.50 569 THR A C 1
ATOM 4323 O O . THR A 1 569 ? -20.364 2.562 33.967 1.00 94.50 569 THR A O 1
ATOM 4326 N N . PHE A 1 570 ? -20.411 0.995 32.363 1.00 94.88 570 PHE A N 1
ATOM 4327 C CA . PHE A 1 570 ? -21.395 0.124 33.017 1.00 94.88 570 PHE A CA 1
ATOM 4328 C C . PHE A 1 570 ? -21.063 -0.245 34.478 1.00 94.88 570 PHE A C 1
ATOM 4330 O O . PHE A 1 570 ? -21.941 -0.065 35.333 1.00 94.88 570 PHE A O 1
ATOM 4337 N N . PRO A 1 571 ? -19.835 -0.684 34.837 1.00 92.38 571 PRO A N 1
ATOM 4338 C CA . PRO A 1 571 ? -19.502 -1.055 36.214 1.00 92.38 571 PRO A CA 1
ATOM 4339 C C . PRO A 1 571 ? -19.695 0.095 37.209 1.00 92.38 571 PRO A C 1
ATOM 4341 O O . PRO A 1 571 ? -20.189 -0.114 38.317 1.00 92.38 571 PRO A O 1
ATOM 4344 N N . VAL A 1 572 ? -19.392 1.333 36.806 1.00 93.31 572 VAL A N 1
ATOM 4345 C CA . VAL A 1 572 ? -19.559 2.524 37.655 1.00 93.31 572 VAL A CA 1
ATOM 4346 C C . VAL A 1 572 ? -21.033 2.725 38.031 1.00 93.31 572 VAL A C 1
ATOM 4348 O O . VAL A 1 572 ? -21.353 2.940 39.203 1.00 93.31 572 VAL A O 1
ATOM 4351 N N . GLY A 1 573 ? -21.947 2.586 37.066 1.00 91.31 573 GLY A N 1
ATOM 4352 C CA . GLY A 1 573 ? -23.391 2.647 37.311 1.00 91.31 573 GLY A CA 1
ATOM 4353 C C . GLY A 1 573 ? -23.901 1.464 38.139 1.00 91.31 573 GLY A C 1
ATOM 4354 O O . GLY A 1 573 ? -24.702 1.645 39.065 1.00 91.31 573 GLY A O 1
ATOM 4355 N N . PHE A 1 574 ? -23.383 0.265 37.853 1.00 90.62 574 PHE A N 1
ATOM 4356 C CA . PHE A 1 574 ? -23.723 -0.974 38.550 1.00 90.62 574 PHE A CA 1
ATOM 4357 C C . PHE A 1 574 ? -23.387 -0.911 40.044 1.00 90.62 574 PHE A C 1
ATOM 4359 O O . PHE A 1 574 ? -24.233 -1.254 40.870 1.00 90.62 574 PHE A O 1
ATOM 4366 N N . TRP A 1 575 ? -22.230 -0.372 40.433 1.00 90.31 575 TRP A N 1
ATOM 4367 C CA . TRP A 1 575 ? -21.838 -0.280 41.847 1.00 90.31 575 TRP A CA 1
ATOM 4368 C C . TRP A 1 575 ? -22.431 0.927 42.601 1.00 90.31 575 TRP A C 1
ATOM 4370 O O . TRP A 1 575 ? -22.586 0.875 43.824 1.00 90.31 575 TRP A O 1
ATOM 4380 N N . ALA A 1 576 ? -22.834 2.001 41.911 1.00 89.88 576 ALA A N 1
ATOM 4381 C CA . ALA A 1 576 ? -23.290 3.245 42.544 1.00 89.88 576 ALA A CA 1
ATOM 4382 C C . ALA A 1 576 ? -24.670 3.143 43.242 1.00 89.88 576 ALA A C 1
ATOM 4384 O O . ALA A 1 576 ? -25.723 3.374 42.638 1.00 89.88 576 ALA A O 1
ATOM 4385 N N . ARG A 1 577 ? -24.676 2.848 44.554 1.00 85.81 577 ARG A N 1
ATOM 4386 C CA . ARG A 1 577 ? -25.909 2.632 45.350 1.00 85.81 577 ARG A CA 1
ATOM 4387 C C . ARG A 1 577 ? -26.704 3.893 45.717 1.00 85.81 577 ARG A C 1
ATOM 4389 O O . ARG A 1 577 ? -27.871 3.767 46.073 1.00 85.81 577 ARG A O 1
ATOM 4396 N N . THR A 1 578 ? -26.117 5.093 45.670 1.00 85.50 578 THR A N 1
ATOM 4397 C CA . THR A 1 578 ? -26.815 6.345 46.036 1.00 85.50 578 THR A CA 1
ATOM 4398 C C . THR A 1 578 ? -26.746 7.379 44.920 1.00 85.50 578 THR A C 1
ATOM 4400 O O . THR A 1 578 ? -25.762 7.436 44.185 1.00 85.50 578 THR A O 1
ATOM 4403 N N . ARG A 1 579 ? -27.753 8.265 44.839 1.00 87.94 579 ARG A N 1
ATOM 4404 C CA . ARG A 1 579 ? -27.754 9.387 43.880 1.00 87.94 579 ARG A CA 1
ATOM 4405 C C . ARG A 1 579 ? -26.514 10.279 44.027 1.00 87.94 579 ARG A C 1
ATOM 4407 O O . ARG A 1 579 ? -25.992 10.730 43.021 1.00 87.94 579 ARG A O 1
ATOM 4414 N N . ARG A 1 580 ? -26.011 10.495 45.252 1.00 88.19 580 ARG A N 1
ATOM 4415 C CA . ARG A 1 580 ? -24.798 11.302 45.501 1.00 88.19 580 ARG A CA 1
ATOM 4416 C C . ARG A 1 580 ? -23.534 10.638 44.948 1.00 88.19 580 ARG A C 1
ATOM 4418 O O . ARG A 1 580 ? -22.756 11.308 44.283 1.00 88.19 580 ARG A O 1
ATOM 4425 N N . VAL A 1 581 ? -23.358 9.335 45.184 1.00 87.25 581 VAL A N 1
ATOM 4426 C CA . VAL A 1 581 ? -22.211 8.568 44.659 1.00 87.25 581 VAL A CA 1
ATOM 4427 C C . VAL A 1 581 ? -22.269 8.487 43.135 1.00 87.25 581 VAL A C 1
ATOM 4429 O O . VAL A 1 581 ? -21.258 8.717 42.484 1.00 87.25 581 VAL A O 1
ATOM 4432 N N . LEU A 1 582 ? -23.455 8.248 42.564 1.00 87.88 582 LEU A N 1
ATOM 4433 C CA . LEU A 1 582 ? -23.655 8.246 41.115 1.00 87.88 582 LEU A CA 1
ATOM 4434 C C . LEU A 1 582 ? -23.331 9.608 40.487 1.00 87.88 582 LEU A C 1
ATOM 4436 O O . LEU A 1 582 ? -22.606 9.654 39.503 1.00 87.88 582 LEU A O 1
ATOM 4440 N N . LEU A 1 583 ? -23.835 10.709 41.057 1.00 90.06 583 LEU A N 1
ATOM 4441 C CA . LEU A 1 583 ? -23.550 12.061 40.568 1.00 90.06 583 LEU A CA 1
ATOM 4442 C C . LEU A 1 583 ? -22.057 12.393 40.671 1.00 90.06 583 LEU A C 1
ATOM 4444 O O . LEU A 1 583 ? -21.490 12.889 39.706 1.00 90.06 583 LEU A O 1
ATOM 4448 N N . GLY A 1 584 ? -21.402 12.070 41.792 1.00 88.62 584 GLY A N 1
ATOM 4449 C CA . GLY A 1 584 ? -19.956 12.259 41.942 1.00 88.62 584 GLY A CA 1
ATOM 4450 C C . GLY A 1 584 ? -19.151 11.455 40.917 1.00 88.62 584 GLY A C 1
ATOM 4451 O O . GLY A 1 584 ? -18.269 12.001 40.262 1.00 88.62 584 GLY A O 1
ATOM 4452 N N . ALA A 1 585 ? -19.500 10.184 40.711 1.00 88.00 585 ALA A N 1
ATOM 4453 C CA . ALA A 1 585 ? -18.853 9.324 39.725 1.00 88.00 585 ALA A CA 1
ATOM 4454 C C . ALA A 1 585 ? -19.095 9.791 38.277 1.00 88.00 585 ALA A C 1
ATOM 4456 O O . ALA A 1 585 ? -18.168 9.785 37.472 1.00 88.00 585 ALA A O 1
ATOM 4457 N N . ALA A 1 586 ? -20.307 10.252 37.953 1.00 88.69 586 ALA A N 1
ATOM 4458 C CA . ALA A 1 586 ? -20.640 10.815 36.645 1.00 88.69 586 ALA A CA 1
ATOM 4459 C C . ALA A 1 586 ? -19.927 12.155 36.384 1.00 88.69 586 ALA A C 1
ATOM 4461 O O . ALA A 1 586 ? -19.491 12.395 35.263 1.00 88.69 586 ALA A O 1
ATOM 4462 N N . VAL A 1 587 ? -19.752 13.000 37.408 1.00 91.94 587 VAL A N 1
ATOM 4463 C CA . VAL A 1 587 ? -18.955 14.237 37.318 1.00 91.94 587 VAL A CA 1
ATOM 4464 C C . VAL A 1 587 ? -17.472 13.922 37.116 1.00 91.94 587 VAL A C 1
ATOM 4466 O O . VAL A 1 587 ? -16.840 14.553 36.275 1.00 91.94 587 VAL A O 1
ATOM 4469 N N . LEU A 1 588 ? -16.918 12.927 37.818 1.00 89.50 588 LEU A N 1
ATOM 4470 C CA . LEU A 1 588 ? -15.528 12.495 37.622 1.00 89.50 588 LEU A CA 1
ATOM 4471 C C . LEU A 1 588 ? -15.305 11.897 36.224 1.00 89.50 588 LEU A C 1
ATOM 4473 O O . LEU A 1 588 ? -14.365 12.301 35.545 1.00 89.50 588 LEU A O 1
ATOM 4477 N N . LEU A 1 589 ? -16.191 11.008 35.756 1.00 87.88 589 LEU A N 1
ATOM 4478 C CA . LEU A 1 589 ? -16.149 10.486 34.383 1.00 87.88 589 LEU A CA 1
ATOM 4479 C C . LEU A 1 589 ? -16.283 11.605 33.352 1.00 87.88 589 LEU A C 1
ATOM 4481 O O . LEU A 1 589 ? -15.481 11.667 32.429 1.00 87.88 589 LEU A O 1
ATOM 4485 N N . GLY A 1 590 ? -17.251 12.509 33.515 1.00 86.81 590 GLY A N 1
ATOM 4486 C CA . GLY A 1 590 ? -17.418 13.661 32.631 1.00 86.81 590 GLY A CA 1
ATOM 4487 C C . GLY A 1 590 ? -16.178 14.556 32.608 1.00 86.81 590 GLY A C 1
ATOM 4488 O O . GLY A 1 590 ? -15.766 14.994 31.539 1.00 86.81 590 GLY A O 1
ATOM 4489 N N . GLY A 1 591 ? -15.531 14.746 33.762 1.00 88.94 591 GLY A N 1
ATOM 4490 C CA . GLY A 1 591 ? -14.248 15.431 33.886 1.00 88.94 591 GLY A CA 1
ATOM 4491 C C . GLY A 1 591 ? -13.127 14.746 33.103 1.00 88.94 591 GLY A C 1
ATOM 4492 O O . GLY A 1 591 ? -12.427 15.422 32.361 1.00 88.94 591 GLY A O 1
ATOM 4493 N N . VAL A 1 592 ? -12.989 13.419 33.191 1.00 86.31 592 VAL A N 1
ATOM 4494 C CA . VAL A 1 592 ? -11.996 12.641 32.419 1.00 86.31 592 VAL A CA 1
ATOM 4495 C C . VAL A 1 592 ? -12.285 12.686 30.915 1.00 86.31 592 VAL A C 1
ATOM 4497 O O . VAL A 1 592 ? -11.387 12.968 30.124 1.00 86.31 592 VAL A O 1
ATOM 4500 N N . ILE A 1 593 ? -13.542 12.461 30.521 1.00 85.50 593 ILE A N 1
ATOM 4501 C CA . ILE A 1 593 ? -14.007 12.474 29.123 1.00 85.50 593 ILE A CA 1
ATOM 4502 C C . ILE A 1 593 ? -13.821 13.865 28.490 1.00 85.50 593 ILE A C 1
ATOM 4504 O O . ILE A 1 593 ? -13.590 13.964 27.288 1.00 85.50 593 ILE A O 1
ATOM 4508 N N . TRP A 1 594 ? -13.880 14.937 29.286 1.00 85.75 594 TRP A N 1
ATOM 4509 C CA . TRP A 1 594 ? -13.618 16.311 28.845 1.00 85.75 594 TRP A CA 1
ATOM 4510 C C . TRP A 1 594 ? -12.127 16.690 28.881 1.00 85.75 594 TRP A C 1
ATOM 4512 O O . TRP A 1 594 ? -11.641 17.372 27.980 1.00 85.75 594 TRP A O 1
ATOM 4522 N N . TRP A 1 595 ? -11.382 16.227 29.889 1.00 86.19 595 TRP A N 1
ATOM 4523 C CA . TRP A 1 595 ? -9.968 16.559 30.084 1.00 86.19 595 TRP A CA 1
ATOM 4524 C C . TRP A 1 595 ? -9.044 15.865 29.081 1.00 86.19 595 TRP A C 1
ATOM 4526 O O . TRP A 1 595 ? -8.145 16.516 28.558 1.00 86.19 595 TRP A O 1
ATOM 4536 N N . LEU A 1 596 ? -9.269 14.584 28.764 1.00 84.75 596 LEU A N 1
ATOM 4537 C CA . LEU A 1 596 ? -8.403 13.842 27.836 1.00 84.75 596 LEU A CA 1
ATOM 4538 C C . LEU A 1 596 ? -8.354 14.475 26.421 1.00 84.75 596 LEU A C 1
ATOM 4540 O O . LEU A 1 596 ? -7.252 14.626 25.888 1.00 84.75 596 LEU A O 1
ATOM 4544 N N . PRO A 1 597 ? -9.473 14.942 25.825 1.00 79.62 597 PRO A N 1
ATOM 4545 C CA . PRO A 1 597 ? -9.430 15.784 24.628 1.00 79.62 597 PRO A CA 1
ATOM 4546 C C . PRO A 1 597 ? -8.751 17.143 24.844 1.00 79.62 597 PRO A C 1
ATOM 4548 O O . PRO A 1 597 ? -8.023 17.607 23.969 1.00 79.62 597 PRO A O 1
ATOM 4551 N N . ALA A 1 598 ? -8.942 17.783 26.004 1.00 80.88 598 ALA A N 1
ATOM 4552 C CA . ALA A 1 598 ? -8.337 19.085 26.305 1.00 80.88 598 ALA A CA 1
ATOM 4553 C C . ALA A 1 598 ? -6.798 19.038 26.408 1.00 80.88 598 ALA A C 1
ATOM 4555 O O . ALA A 1 598 ? -6.145 20.040 26.123 1.00 80.88 598 ALA A O 1
ATOM 4556 N N . VAL A 1 599 ? -6.213 17.885 26.759 1.00 79.38 599 VAL A N 1
ATOM 4557 C CA . VAL A 1 599 ? -4.757 17.638 26.702 1.00 79.38 599 VAL A CA 1
ATOM 4558 C C . VAL A 1 599 ? -4.288 17.006 25.381 1.00 79.38 599 VAL A C 1
ATOM 4560 O O . VAL A 1 599 ? -3.152 16.551 25.286 1.00 79.38 599 VAL A O 1
ATOM 4563 N N . GLY A 1 600 ? -5.141 16.979 24.351 1.00 71.81 600 GLY A N 1
ATOM 4564 C CA . GLY A 1 600 ? -4.789 16.528 23.001 1.00 71.81 600 GLY A CA 1
ATOM 4565 C C . GLY A 1 600 ? -4.726 15.010 22.803 1.00 71.81 600 GLY A C 1
ATOM 4566 O O . GLY A 1 600 ? -4.320 14.561 21.735 1.00 71.81 600 GLY A O 1
ATOM 4567 N N . MET A 1 601 ? -5.142 14.201 23.786 1.00 75.62 601 MET A N 1
ATOM 4568 C CA . MET A 1 601 ? -5.068 12.736 23.675 1.00 75.62 601 MET A CA 1
ATOM 4569 C C . MET A 1 601 ? -6.163 12.131 22.783 1.00 75.62 601 MET A C 1
ATOM 4571 O O . MET A 1 601 ? -5.974 11.036 22.259 1.00 75.62 601 MET A O 1
ATOM 4575 N N . PHE A 1 602 ? -7.289 12.830 22.598 1.00 79.50 602 PHE A N 1
ATOM 4576 C CA . PHE A 1 602 ? -8.421 12.385 21.779 1.00 79.50 602 PHE A CA 1
ATOM 4577 C C . PHE A 1 602 ? -9.133 13.545 21.075 1.00 79.50 602 PHE A C 1
ATOM 4579 O O . PHE A 1 602 ? -9.074 14.698 21.501 1.00 79.50 602 PHE A O 1
ATOM 4586 N N . ALA A 1 603 ? -9.917 13.193 20.059 1.00 77.69 603 ALA A N 1
ATOM 4587 C CA . ALA A 1 603 ? -11.046 13.979 19.588 1.00 77.69 603 ALA A CA 1
ATOM 4588 C C . ALA A 1 603 ? -12.031 14.295 20.732 1.00 77.69 603 ALA A C 1
ATOM 4590 O O . ALA A 1 603 ? -12.324 13.410 21.545 1.00 77.69 603 ALA A O 1
ATOM 4591 N N . PRO A 1 604 ? -12.648 15.491 20.758 1.00 81.94 604 PRO A N 1
ATOM 4592 C CA . PRO A 1 604 ? -13.862 15.718 21.533 1.00 81.94 604 PRO A CA 1
ATOM 4593 C C . PRO A 1 604 ? -14.941 14.695 21.124 1.00 81.94 604 PRO A C 1
ATOM 4595 O O . PRO A 1 604 ? -15.285 14.630 19.940 1.00 81.94 604 PRO A O 1
ATOM 4598 N N . PRO A 1 605 ? -15.477 13.879 22.051 1.00 82.62 605 PRO A N 1
ATOM 4599 C CA . PRO A 1 605 ? -16.410 12.819 21.688 1.00 82.62 605 PRO A CA 1
ATOM 4600 C C . PRO A 1 605 ? -17.750 13.396 21.196 1.00 82.62 605 PRO A C 1
ATOM 4602 O O . PRO A 1 605 ? -18.274 14.335 21.811 1.00 82.62 605 PRO A O 1
ATOM 4605 N N . PRO A 1 606 ? -18.334 12.846 20.112 1.00 85.12 606 PRO A N 1
ATOM 4606 C CA . PRO A 1 606 ? -19.591 13.334 19.552 1.00 85.12 606 PRO A CA 1
ATOM 4607 C C . PRO A 1 606 ? -20.766 13.116 20.525 1.00 85.12 606 PRO A C 1
ATOM 4609 O O . PRO A 1 606 ? -20.693 12.247 21.398 1.00 85.12 606 PRO A O 1
ATOM 4612 N N . PRO A 1 607 ? -21.895 13.840 20.376 1.00 89.44 607 PRO A N 1
ATOM 4613 C CA . PRO A 1 607 ? -23.025 13.759 21.309 1.00 89.44 607 PRO A CA 1
ATOM 4614 C C . PRO A 1 607 ? -23.544 12.335 21.561 1.00 89.44 607 PRO A C 1
ATOM 4616 O O . PRO A 1 607 ? -23.896 11.996 22.689 1.00 89.44 607 PRO A O 1
ATOM 4619 N N . ILE A 1 608 ? -23.530 11.469 20.542 1.00 89.38 608 ILE A N 1
ATOM 4620 C CA . ILE A 1 608 ? -23.955 10.068 20.663 1.00 89.38 608 ILE A CA 1
ATOM 4621 C C . ILE A 1 608 ? -23.045 9.235 21.587 1.00 89.38 608 ILE A C 1
ATOM 4623 O O . ILE A 1 608 ? -23.527 8.349 22.287 1.00 89.38 608 ILE A O 1
ATOM 4627 N N . GLN A 1 609 ? -21.753 9.565 21.683 1.00 90.19 609 GLN A N 1
ATOM 4628 C CA . GLN A 1 609 ? -20.824 8.909 22.607 1.00 90.19 609 GLN A CA 1
ATOM 4629 C C . GLN A 1 609 ? -21.048 9.338 24.063 1.00 90.19 609 GLN A C 1
ATOM 4631 O O . GLN A 1 609 ? -20.964 8.506 24.967 1.00 90.19 609 GLN A O 1
ATOM 4636 N N . TRP A 1 610 ? -21.442 10.593 24.305 1.00 90.75 610 TRP A N 1
ATOM 4637 C CA . TRP A 1 610 ? -21.933 11.015 25.624 1.00 90.75 610 TRP A CA 1
ATOM 4638 C C . TRP A 1 610 ? -23.209 10.263 26.018 1.00 90.75 610 TRP A C 1
ATOM 4640 O O . TRP A 1 610 ? -23.337 9.827 27.163 1.00 90.75 610 TRP A O 1
ATOM 4650 N N . VAL A 1 611 ? -24.128 10.053 25.068 1.00 93.06 611 VAL A N 1
ATOM 4651 C CA . VAL A 1 611 ? -25.326 9.226 25.286 1.00 93.06 611 VAL A CA 1
ATOM 4652 C C . VAL A 1 611 ? -24.944 7.775 25.592 1.00 93.06 611 VAL A C 1
ATOM 4654 O O . VAL A 1 611 ? -25.496 7.216 26.533 1.00 93.06 611 VAL A O 1
ATOM 4657 N N . ALA A 1 612 ? -23.970 7.180 24.895 1.00 93.50 612 ALA A N 1
ATOM 4658 C CA . ALA A 1 612 ? -23.489 5.822 25.175 1.00 93.50 612 ALA A CA 1
ATOM 4659 C C . ALA A 1 612 ? -22.838 5.685 26.566 1.00 93.50 612 ALA A C 1
ATOM 4661 O O . ALA A 1 612 ? -23.147 4.745 27.297 1.00 93.50 612 ALA A O 1
ATOM 4662 N N . ALA A 1 613 ? -22.010 6.648 26.981 1.00 92.75 613 ALA A N 1
ATOM 4663 C CA . ALA A 1 613 ? -21.431 6.682 28.326 1.00 92.75 613 ALA A CA 1
ATOM 4664 C C . ALA A 1 613 ? -22.510 6.801 29.425 1.00 92.75 613 ALA A C 1
ATOM 4666 O O . ALA A 1 613 ? -22.451 6.126 30.455 1.00 92.75 613 ALA A O 1
ATOM 4667 N N . MET A 1 614 ? -23.544 7.619 29.199 1.00 93.06 614 MET A N 1
ATOM 4668 C CA . MET A 1 614 ? -24.693 7.710 30.110 1.00 93.06 614 MET A CA 1
ATOM 4669 C C . MET A 1 614 ? -25.557 6.443 30.078 1.00 93.06 614 MET A C 1
ATOM 4671 O O . MET A 1 614 ? -26.041 6.007 31.122 1.00 93.06 614 MET A O 1
ATOM 4675 N N . LEU A 1 615 ? -25.715 5.813 28.912 1.00 94.81 615 LEU A N 1
ATOM 4676 C CA . LEU A 1 615 ? -26.439 4.557 28.750 1.00 94.81 615 LEU A CA 1
ATOM 4677 C C . LEU A 1 615 ? -25.746 3.419 29.505 1.00 94.81 615 LEU A C 1
ATOM 4679 O O . LEU A 1 615 ? -26.435 2.663 30.181 1.00 94.81 615 LEU A O 1
ATOM 4683 N N . GLY A 1 616 ? -24.413 3.327 29.477 1.00 94.06 616 GLY A N 1
ATOM 4684 C CA . GLY A 1 616 ? -23.665 2.368 30.293 1.00 94.06 616 GLY A CA 1
ATOM 4685 C C . GLY A 1 616 ? -23.961 2.540 31.785 1.00 94.06 616 GLY A C 1
ATOM 4686 O O . GLY A 1 616 ? -24.392 1.587 32.438 1.00 94.06 616 GLY A O 1
ATOM 4687 N N . LEU A 1 617 ? -23.861 3.770 32.310 1.00 94.38 617 LEU A N 1
ATOM 4688 C CA . LEU A 1 617 ? -24.236 4.082 33.699 1.00 94.38 617 LEU A CA 1
ATOM 4689 C C . LEU A 1 617 ? -25.689 3.677 34.023 1.00 94.38 617 LEU A C 1
ATOM 4691 O O . LEU A 1 617 ? -25.943 3.036 35.047 1.00 94.38 617 LEU A O 1
ATOM 4695 N N . VAL A 1 618 ? -26.647 4.024 33.158 1.00 93.88 618 VAL A N 1
ATOM 4696 C CA . VAL A 1 618 ? -28.077 3.718 33.344 1.00 93.88 618 VAL A CA 1
ATOM 4697 C C . VAL A 1 618 ? -28.354 2.216 33.270 1.00 93.88 618 VAL A C 1
ATOM 4699 O O . VAL A 1 618 ? -29.101 1.702 34.102 1.00 93.88 618 VAL A O 1
ATOM 4702 N N . MET A 1 619 ? -27.730 1.487 32.343 1.00 91.44 619 MET A N 1
ATOM 4703 C CA . MET A 1 619 ? -27.864 0.032 32.246 1.00 91.44 619 MET A CA 1
ATOM 4704 C C . MET A 1 619 ? -27.245 -0.670 33.454 1.00 91.44 619 MET A C 1
ATOM 4706 O O . MET A 1 619 ? -27.864 -1.588 33.986 1.00 91.44 619 MET A O 1
ATOM 4710 N N . GLY A 1 620 ? -26.103 -0.199 33.966 1.00 89.94 620 GLY A N 1
ATOM 4711 C CA . GLY A 1 620 ? -25.525 -0.700 35.216 1.00 89.94 620 GLY A CA 1
ATOM 4712 C C . GLY A 1 620 ? -26.505 -0.580 36.388 1.00 89.94 620 GLY A C 1
ATOM 4713 O O . GLY A 1 620 ? -26.749 -1.549 37.111 1.00 89.94 620 GLY A O 1
ATOM 4714 N N . ILE A 1 621 ? -27.144 0.585 36.534 1.00 90.19 621 ILE A N 1
ATOM 4715 C CA . ILE A 1 621 ? -28.199 0.808 37.535 1.00 90.19 621 ILE A CA 1
ATOM 4716 C C . ILE A 1 621 ? -29.390 -0.130 37.298 1.00 90.19 621 ILE A C 1
ATOM 4718 O O . ILE A 1 621 ? -29.871 -0.744 38.249 1.00 90.19 621 ILE A O 1
ATOM 4722 N N . GLY A 1 622 ? -29.862 -0.240 36.053 1.00 84.81 622 GLY A N 1
ATOM 4723 C CA . GLY A 1 622 ? -31.016 -1.053 35.670 1.00 84.81 622 GLY A CA 1
ATOM 4724 C C . GLY A 1 622 ? -30.820 -2.536 35.978 1.00 84.81 622 GLY A C 1
ATOM 4725 O O . GLY A 1 622 ? -31.655 -3.127 36.663 1.00 84.81 622 GLY A O 1
ATOM 4726 N N . VAL A 1 623 ? -29.687 -3.114 35.564 1.00 82.00 623 VAL A N 1
ATOM 4727 C CA . VAL A 1 623 ? -29.339 -4.519 35.834 1.00 82.00 623 VAL A CA 1
ATOM 4728 C C . VAL A 1 623 ? -29.222 -4.768 37.338 1.00 82.00 623 VAL A C 1
ATOM 4730 O O . VAL A 1 623 ? -29.805 -5.734 37.832 1.00 82.00 623 VAL A O 1
ATOM 4733 N N . ARG A 1 624 ? -28.572 -3.875 38.104 1.00 84.56 624 ARG A N 1
ATOM 4734 C CA . ARG A 1 624 ? -28.542 -3.990 39.574 1.00 84.56 624 ARG A CA 1
ATOM 4735 C C . ARG A 1 624 ? -29.952 -3.962 40.169 1.00 84.56 624 ARG A C 1
ATOM 4737 O O . ARG A 1 624 ? -30.266 -4.788 41.023 1.00 84.56 624 ARG A O 1
ATOM 4744 N N . CYS A 1 625 ? -30.794 -3.007 39.775 1.00 81.88 625 CYS A N 1
ATOM 4745 C CA . CYS A 1 625 ? -32.154 -2.887 40.304 1.00 81.88 625 CYS A CA 1
ATOM 4746 C C . CYS A 1 625 ? -32.984 -4.141 39.999 1.00 81.88 625 CYS A C 1
ATOM 4748 O O . CYS A 1 625 ? -33.598 -4.688 40.913 1.00 81.88 625 CYS A O 1
ATOM 4750 N N . TRP A 1 626 ? -32.918 -4.647 38.765 1.00 76.06 626 TRP A N 1
ATOM 4751 C CA . TRP A 1 626 ? -33.570 -5.891 38.356 1.00 76.06 626 TRP A CA 1
ATOM 4752 C C . TRP A 1 626 ? -33.084 -7.108 39.158 1.00 76.06 626 TRP A C 1
ATOM 4754 O O . TRP A 1 626 ? -33.908 -7.902 39.615 1.00 76.06 626 TRP A O 1
ATOM 4764 N N . MET A 1 627 ? -31.773 -7.231 39.406 1.00 69.81 627 MET A N 1
ATOM 4765 C CA . MET A 1 627 ? -31.224 -8.275 40.280 1.00 69.81 627 MET A CA 1
ATOM 4766 C C . MET A 1 627 ? -31.789 -8.168 41.704 1.00 69.81 627 MET A C 1
ATOM 4768 O O . MET A 1 627 ? -32.306 -9.144 42.244 1.00 69.81 627 MET A O 1
ATOM 4772 N N . VAL A 1 628 ? -31.736 -6.974 42.306 1.00 71.56 628 VAL A N 1
ATOM 4773 C CA . VAL A 1 628 ? -32.204 -6.719 43.682 1.00 71.56 628 VAL A CA 1
ATOM 4774 C C . VAL A 1 628 ? -33.706 -6.977 43.843 1.00 71.56 628 VAL A C 1
ATOM 4776 O O . VAL A 1 628 ? -34.116 -7.491 44.888 1.00 71.56 628 VAL A O 1
ATOM 4779 N N . GLU A 1 629 ? -34.511 -6.634 42.836 1.00 70.56 629 GLU A N 1
ATOM 4780 C CA . GLU A 1 629 ? -35.961 -6.843 42.814 1.00 70.56 629 GLU A CA 1
ATOM 4781 C C . GLU A 1 629 ? -36.330 -8.315 42.599 1.00 70.56 629 GLU A C 1
ATOM 4783 O O . GLU A 1 629 ? -37.199 -8.836 43.296 1.00 70.56 629 GLU A O 1
ATOM 4788 N N . SER A 1 630 ? -35.642 -9.010 41.691 1.00 63.44 630 SER A N 1
ATOM 4789 C CA . SER A 1 630 ? -35.859 -10.441 41.445 1.00 63.44 630 SER A CA 1
ATOM 4790 C C . SER A 1 630 ? -35.563 -11.271 42.699 1.00 63.44 630 SER A C 1
ATOM 4792 O O . SER A 1 630 ? -36.392 -12.089 43.095 1.00 63.44 630 SER A O 1
ATOM 4794 N N . ILE A 1 631 ? -34.464 -10.956 43.402 1.00 61.34 631 ILE A N 1
ATOM 4795 C CA . ILE A 1 631 ? -34.143 -11.515 44.728 1.00 61.34 631 ILE A CA 1
ATOM 4796 C C . ILE A 1 631 ? -35.272 -11.234 45.733 1.00 61.34 631 ILE A C 1
ATOM 4798 O O . ILE A 1 631 ? -35.697 -12.133 46.451 1.00 61.34 631 ILE A O 1
ATOM 4802 N N . ALA A 1 632 ? -35.784 -9.998 45.787 1.00 61.38 632 ALA A N 1
ATOM 4803 C CA . ALA A 1 632 ? -36.858 -9.626 46.714 1.00 61.38 632 ALA A CA 1
ATOM 4804 C C . ALA A 1 632 ? -38.193 -10.339 46.420 1.00 61.38 632 ALA A C 1
ATOM 4806 O O . ALA A 1 632 ? -38.991 -10.538 47.332 1.00 61.38 632 ALA A O 1
ATOM 4807 N N . LYS A 1 633 ? -38.422 -10.743 45.166 1.00 67.50 633 LYS A N 1
ATOM 4808 C CA . LYS A 1 633 ? -39.587 -11.524 44.722 1.00 67.50 633 LYS A CA 1
ATOM 4809 C C . LYS A 1 633 ? -39.428 -13.037 44.922 1.00 67.50 633 LYS A C 1
ATOM 4811 O O . LYS A 1 633 ? -40.324 -13.781 44.543 1.00 67.50 633 LYS A O 1
ATOM 4816 N N . GLY A 1 634 ? -38.308 -13.502 45.482 1.00 55.34 634 GLY A N 1
ATOM 4817 C CA . GLY A 1 634 ? -38.021 -14.930 45.648 1.00 55.34 634 GLY A CA 1
ATOM 4818 C C . GLY A 1 634 ? -37.721 -15.669 44.339 1.00 55.34 634 GLY A C 1
ATOM 4819 O O . GLY A 1 634 ? -37.521 -16.879 44.366 1.00 55.34 634 GLY A O 1
ATOM 4820 N N . ASN A 1 635 ? -37.643 -14.961 43.206 1.00 51.50 635 ASN A N 1
ATOM 4821 C CA . ASN A 1 635 ? -37.202 -15.541 41.945 1.00 51.50 635 ASN A CA 1
ATOM 4822 C C . ASN A 1 635 ? -35.673 -15.682 41.987 1.00 51.50 635 ASN A C 1
ATOM 4824 O O . ASN A 1 635 ? -34.978 -14.658 42.042 1.00 51.50 635 ASN A O 1
ATOM 4828 N N . PRO A 1 636 ? -35.113 -16.905 41.933 1.00 52.22 636 PRO A N 1
ATOM 4829 C CA . PRO A 1 636 ? -33.676 -17.062 41.809 1.00 52.22 636 PRO A CA 1
ATOM 4830 C C . PRO A 1 636 ? -33.237 -16.460 40.472 1.00 52.22 636 PRO A C 1
ATOM 4832 O O . PRO A 1 636 ? -33.623 -16.931 39.404 1.00 52.22 636 PRO A O 1
ATOM 4835 N N . VAL A 1 637 ? -32.397 -15.424 40.521 1.00 48.09 637 VAL A N 1
ATOM 4836 C CA . VAL A 1 637 ? -31.698 -14.902 39.337 1.00 48.09 637 VAL A CA 1
ATOM 4837 C C . VAL A 1 637 ? -30.634 -15.921 38.936 1.00 48.09 637 VAL A C 1
ATOM 4839 O O . VAL A 1 637 ? -29.467 -15.763 39.273 1.00 48.09 637 VAL A O 1
ATOM 4842 N N . GLY A 1 638 ? -31.052 -17.011 38.289 1.00 46.75 638 GLY A N 1
ATOM 4843 C CA . GLY A 1 638 ? -30.159 -18.014 37.707 1.00 46.75 638 GLY A CA 1
ATOM 4844 C C . GLY A 1 638 ? -29.152 -18.651 38.674 1.00 46.75 638 GLY A C 1
ATOM 4845 O O . GLY A 1 638 ? -28.029 -18.910 38.262 1.00 46.75 638 GLY A O 1
ATOM 4846 N N . VAL A 1 639 ? -29.533 -18.913 39.931 1.00 41.19 639 VAL A N 1
ATOM 4847 C CA . VAL A 1 639 ? -28.728 -19.691 40.903 1.00 41.19 639 VAL A CA 1
ATOM 4848 C C . VAL A 1 639 ? -29.519 -20.939 41.309 1.00 41.19 639 VAL A C 1
ATOM 4850 O O . VAL A 1 639 ? -29.988 -21.067 42.440 1.00 41.19 639 VAL A O 1
ATOM 4853 N N . VAL A 1 640 ? -29.764 -21.836 40.347 1.00 34.47 640 VAL A N 1
ATOM 4854 C CA . VAL A 1 640 ? -30.370 -23.150 40.628 1.00 34.47 640 VAL A CA 1
ATOM 4855 C C . VAL A 1 640 ? -29.250 -24.079 41.097 1.00 34.47 640 VAL A C 1
ATOM 4857 O O . VAL A 1 640 ? -28.596 -24.754 40.295 1.00 34.47 640 VAL A O 1
ATOM 4860 N N . ALA A 1 641 ? -29.057 -24.039 42.421 1.00 39.16 641 ALA A N 1
ATOM 4861 C CA . ALA A 1 641 ? -27.803 -24.273 43.141 1.00 39.16 641 ALA A CA 1
ATOM 4862 C C . ALA A 1 641 ? -26.730 -23.197 42.864 1.00 39.16 641 ALA A C 1
ATOM 4864 O O . ALA A 1 641 ? -26.700 -22.601 41.784 1.00 39.16 641 ALA A O 1
ATOM 4865 N N . CYS A 1 642 ? -25.879 -22.948 43.870 1.00 32.72 642 CYS A N 1
ATOM 4866 C CA . CYS A 1 642 ? -24.510 -22.503 43.612 1.00 32.72 642 CYS A CA 1
ATOM 4867 C C . CYS A 1 642 ? -23.807 -23.634 42.813 1.00 32.72 642 CYS A C 1
ATOM 4869 O O . CYS A 1 642 ? -23.108 -23.317 41.830 1.00 32.72 642 CYS A O 1
#